Protein AF-0000000084807709 (afdb_homodimer)

Solvent-accessible surface area (backbone atoms only — not comparable to full-atom values): 29732 Å² total; per-residue (Å²): 130,86,73,51,46,84,43,74,47,66,45,65,87,32,54,33,24,31,38,36,60,43,47,84,86,36,58,47,31,40,42,33,44,33,76,87,41,31,36,76,74,41,49,69,59,43,66,71,44,28,86,67,17,18,29,35,19,40,16,53,78,25,11,30,78,13,37,62,58,38,54,45,55,70,47,62,68,62,57,36,50,43,60,74,51,49,68,92,55,66,92,55,72,45,28,31,38,38,12,26,30,54,17,12,40,35,45,46,51,41,30,20,50,37,33,82,48,34,53,34,39,35,27,38,50,17,73,83,73,49,72,81,55,79,80,71,57,56,45,59,36,40,52,51,34,47,52,51,52,54,52,55,72,71,49,77,80,73,71,26,80,40,55,66,54,45,13,49,54,51,30,72,76,36,78,67,48,49,68,69,54,30,40,53,48,27,61,67,36,40,43,73,45,95,88,59,33,25,30,69,32,44,47,76,64,65,76,49,66,55,66,40,46,79,47,37,67,46,52,50,56,24,39,53,44,27,69,32,55,28,41,40,37,37,34,61,56,28,84,76,69,56,44,86,77,62,53,54,57,74,48,32,78,38,54,45,79,47,68,41,75,90,9,34,69,56,32,64,66,50,35,41,68,60,45,47,50,57,51,48,56,62,73,75,100,133,84,73,52,46,84,44,74,48,65,45,65,88,31,56,33,23,31,38,36,60,42,47,85,85,36,57,49,32,40,40,33,44,33,76,88,41,29,35,75,72,40,49,70,59,43,66,70,43,28,87,68,18,17,28,34,18,42,16,52,78,23,10,30,80,12,38,62,59,38,55,42,57,72,48,62,68,61,57,36,52,43,59,77,51,49,67,92,50,66,94,55,73,46,26,30,40,39,14,26,31,53,18,12,42,33,47,46,51,42,30,21,54,39,34,82,49,33,53,33,39,35,28,37,50,17,75,80,71,50,74,80,56,80,79,73,57,56,43,58,37,41,52,50,34,48,53,51,52,53,52,55,73,72,49,78,79,73,72,26,82,39,55,64,54,46,14,48,54,50,31,71,75,35,80,68,47,49,68,70,55,28,40,53,48,26,60,66,35,42,44,74,45,94,87,58,32,24,32,68,33,42,47,75,63,66,76,48,65,55,67,40,45,79,47,36,68,45,51,50,55,24,38,52,45,27,68,32,56,29,41,40,37,37,34,61,55,28,83,75,70,56,44,84,75,62,53,55,55,74,48,31,78,38,52,46,79,46,69,42,75,89,9,33,68,54,31,65,65,50,34,42,68,60,46,48,49,57,48,48,56,63,73,75,100

pLDDT: mean 95.1, std 6.82, range [54.31, 98.94]

Secondary structure (DSSP, 8-state):
--PPEEEEEEETTEEEEEEE---TTSPEEEEE--TT--GGGGHHHHHHHTTTSEEEEE--TTSTTSPPPBS----HHHHHHHHHT-GGGTT--SEEEEEETHHHHHHHHHHHH-GGGEEEEEEES-----TT-----HHHHHHHHHHHHHHHHTPPPP-BSSHHHHHHHHHHH-TTS-HHHHHHHHHHHEEE-TTS-EEESS-GGGGSPPSSS--HHHHHHHHHH--S-EEEEEETT-TT-STTTTTGGGGSTTEEEEEETT--S-HHHHSHHHHHHHHHHHHH-/--PPEEEEEEETTEEEEEEE---TTSPEEEEE--TT--GGGGHHHHHHHTTTSEEEEE--TTSTTSPPPBS----HHHHHHHHHT-GGGTT--SEEEEEETHHHHHHHHHHHH-GGGEEEEEEES-----TT-----HHHHHHHHHHHHHHHHTPPPP-BSSHHHHHHHHHHH-TTS-HHHHHHHHHHHEEE-TTS-EEESS-GGGGSPPSSS--HHHHHHHHHH--S-EEEEEETT-SS-STTTTTGGGGSTTEEEEEETT--S-HHHHSHHHHHHHHHHHHH-

InterPro domains:
  IPR000073 Alpha/beta hydrolase fold-1 [PF00561] (27-272)
  IPR000073 Alpha/beta hydrolase fold-1 [PR00111] (52-67)
  IPR000073 Alpha/beta hydrolase fold-1 [PR00111] (97-110)
  IPR000073 Alpha/beta hydrolase fold-1 [PR00111] (111-124)
  IPR000639 Epoxide hydrolase-like [PR00412] (33-51)
  IPR000639 Epoxide hydrolase-like [PR00412] (97-110)
  IPR000639 Epoxide hydrolase-like [PR00412] (111-124)
  IPR000639 Epoxide hydrolase-like [PR00412] (260-282)
  IPR029058 Alpha/Beta hydrolase fold [G3DSA:3.40.50.1820] (3-279)
  IPR029058 Alpha/Beta hydrolase fold [SSF53474] (3-283)
  IPR050266 AB hydrolase superfamily [PTHR43798] (17-283)

Radius of gyration: 25.93 Å; Cα contacts (8 Å, |Δi|>4): 1183; chains: 2; bounding box: 48×78×63 Å

Organism: Rhodopseudomonas palustris (strain HaA2) (NCBI:txid316058)

Nearest PDB structures (foldseek):
  7al5-assembly1_D  TM=8.794E-01  e=3.477E-22  Pseudomonas aeruginosa PAO1
  4uhe-assembly1_A  TM=7.523E-01  e=4.253E-18  Thermogutta terrifontis
  8ooh-assembly1_A  TM=7.554E-01  e=4.080E-17  Haloferax mediterranei
  6i8w-assembly2_B  TM=7.191E-01  e=1.844E-17  Pseudomonas aeruginosa
  4ccy-assembly2_B  TM=7.273E-01  e=5.420E-15  Bacillus subtilis subsp. subtilis str. 168

Sequence (570 aa):
MQNPESRFYRSHGLRLHYADWGNDTAPPLLLIHGGADHARSWDHLARSLRADFHVVAPDLRGHGDSDWTLGGSYSLPEYVYDLTRLPAFEGRGPITIVGHSMGGMVSLIYAGTFPEQVARLVVLDGVTVRPDAAKPPVHERTRKWIGQLEALENREPRRYRDIAEAAAQMQAHNKRLAPELALHLATYGVKQNDDGSYSWKFDPHQRVMAPHRLWPDDHVALWGRITCPTLLLFAGESFLSDAAEAGIADHFPQARAETVAGAGHWLQHDRPDEVLRLIRDFLLVMQNPESRFYRSHGLRLHYADWGNDTAPPLLLIHGGADHARSWDHLARSLRADFHVVAPDLRGHGDSDWTLGGSYSLPEYVYDLTRLPAFEGRGPITIVGHSMGGMVSLIYAGTFPEQVARLVVLDGVTVRPDAAKPPVHERTRKWIGQLEALENREPRRYRDIAEAAAQMQAHNKRLAPELALHLATYGVKQNDDGSYSWKFDPHQRVMAPHRLWPDDHVALWGRITCPTLLLFAGESFLSDAAEAGIADHFPQARAETVAGAGHWLQHDRPDEVLRLIRDFLLV

Structure (mmCIF, N/CA/C/O backbone):
data_AF-0000000084807709-model_v1
#
loop_
_entity.id
_entity.type
_entity.pdbx_description
1 polymer 'Alpha/beta hydrolase'
#
loop_
_atom_site.group_PDB
_atom_site.id
_atom_site.type_symbol
_atom_site.label_atom_id
_atom_site.label_alt_id
_atom_site.label_comp_id
_atom_site.label_asym_id
_atom_site.label_entity_id
_atom_site.label_seq_id
_atom_site.pdbx_PDB_ins_code
_atom_site.Cartn_x
_atom_site.Cartn_y
_atom_site.Cartn_z
_atom_site.occupancy
_atom_site.B_iso_or_equiv
_atom_site.auth_seq_id
_atom_site.auth_comp_id
_atom_site.auth_asym_id
_atom_site.auth_atom_id
_atom_site.pdbx_PDB_model_num
ATOM 1 N N . MET A 1 1 ? -8.789 -38.844 -4.156 1 54.31 1 MET A N 1
ATOM 2 C CA . MET A 1 1 ? -7.504 -38.156 -4.227 1 54.31 1 MET A CA 1
ATOM 3 C C . MET A 1 1 ? -7.363 -37.156 -3.09 1 54.31 1 MET A C 1
ATOM 5 O O . MET A 1 1 ? -8.344 -36.531 -2.688 1 54.31 1 MET A O 1
ATOM 9 N N . GLN A 1 2 ? -6.18 -37.156 -2.324 1 70.69 2 GLN A N 1
ATOM 10 C CA . GLN A 1 2 ? -6.09 -36.5 -1.018 1 70.69 2 GLN A CA 1
ATOM 11 C C . GLN A 1 2 ? -6.086 -35 -1.149 1 70.69 2 GLN A C 1
ATOM 13 O O . GLN A 1 2 ? -5.359 -34.438 -1.98 1 70.69 2 GLN A O 1
ATOM 18 N N . ASN A 1 3 ? -7.105 -34.375 -0.679 1 89.81 3 ASN A N 1
ATOM 19 C CA . ASN A 1 3 ? -7.16 -32.906 -0.553 1 89.81 3 ASN A CA 1
ATOM 20 C C . ASN A 1 3 ? -5.898 -32.375 0.108 1 89.81 3 ASN A C 1
ATOM 22 O O . ASN A 1 3 ? -5.305 -33.031 0.966 1 89.81 3 ASN A O 1
ATOM 26 N N . PRO A 1 4 ? -5.41 -31.328 -0.511 1 97.44 4 PRO A N 1
ATOM 27 C CA . PRO A 1 4 ? -4.262 -30.719 0.154 1 97.44 4 PRO A CA 1
ATOM 28 C C . PRO A 1 4 ? -4.57 -30.281 1.586 1 97.44 4 PRO A C 1
ATOM 30 O O . PRO A 1 4 ? -5.738 -30.094 1.94 1 97.44 4 PRO A O 1
ATOM 33 N N . GLU A 1 5 ? -3.545 -30.25 2.416 1 97.69 5 GLU A N 1
ATOM 34 C CA . GLU A 1 5 ? -3.691 -29.703 3.766 1 97.69 5 GLU A CA 1
ATOM 35 C C . GLU A 1 5 ? -3.848 -28.188 3.738 1 97.69 5 GLU A C 1
ATOM 37 O O . GLU A 1 5 ? -3.129 -27.5 3.014 1 97.69 5 GLU A O 1
ATOM 42 N N . SER A 1 6 ? -4.816 -27.719 4.477 1 98.19 6 SER A N 1
ATOM 43 C CA . SER A 1 6 ? -5.02 -26.281 4.68 1 98.19 6 SER A CA 1
ATOM 44 C C . SER A 1 6 ? -4.129 -25.75 5.793 1 98.19 6 SER A C 1
ATOM 46 O O . SER A 1 6 ? -4.227 -26.188 6.938 1 98.19 6 SER A O 1
ATOM 48 N N . ARG A 1 7 ? -3.248 -24.828 5.445 1 98.31 7 ARG A N 1
ATOM 49 C CA . ARG A 1 7 ? -2.295 -24.281 6.41 1 98.31 7 ARG A CA 1
ATOM 50 C C . ARG A 1 7 ? -2.318 -22.766 6.402 1 98.31 7 ARG A C 1
ATOM 52 O O . ARG A 1 7 ? -2.787 -22.141 5.441 1 98.31 7 ARG A O 1
ATOM 59 N N . PHE A 1 8 ? -1.86 -22.203 7.508 1 98.69 8 PHE A N 1
ATOM 60 C CA . PHE A 1 8 ? -1.859 -20.75 7.641 1 98.69 8 PHE A CA 1
ATOM 61 C C . PHE A 1 8 ? -0.501 -20.25 8.117 1 98.69 8 PHE A C 1
ATOM 63 O O . PHE A 1 8 ? 0.26 -21 8.734 1 98.69 8 PHE A O 1
ATOM 70 N N . TYR A 1 9 ? -0.158 -19.047 7.781 1 98.12 9 TYR A N 1
ATOM 71 C CA . TYR A 1 9 ? 1.03 -18.344 8.258 1 98.12 9 TYR A CA 1
ATOM 72 C C . TYR A 1 9 ? 0.764 -16.844 8.391 1 98.12 9 TYR A C 1
ATOM 74 O O . TYR A 1 9 ? -0.295 -16.359 7.984 1 98.12 9 TYR A O 1
ATOM 82 N N . ARG A 1 10 ? 1.626 -16.188 9.039 1 96.81 10 ARG A N 1
ATOM 83 C CA . ARG A 1 10 ? 1.461 -14.75 9.266 1 96.81 10 ARG A CA 1
ATOM 84 C C . ARG A 1 10 ? 2.443 -13.945 8.422 1 96.81 10 ARG A C 1
ATOM 86 O O . ARG A 1 10 ? 3.6 -14.344 8.266 1 96.81 10 ARG A O 1
ATOM 93 N N . SER A 1 11 ? 2.01 -12.914 7.863 1 96.56 11 SER A N 1
ATOM 94 C CA . SER A 1 11 ? 2.816 -11.969 7.094 1 96.56 11 SER A CA 1
ATOM 95 C C . SER A 1 11 ? 2.258 -10.555 7.195 1 96.56 11 SER A C 1
ATOM 97 O O . SER A 1 11 ? 1.104 -10.312 6.836 1 96.56 11 SER A O 1
ATOM 99 N N . HIS A 1 12 ? 3.016 -9.609 7.688 1 95 12 HIS A N 1
ATOM 100 C CA . HIS A 1 12 ? 2.65 -8.195 7.742 1 95 12 HIS A CA 1
ATOM 101 C C . HIS A 1 12 ? 1.327 -8 8.477 1 95 12 HIS A C 1
ATOM 103 O O . HIS A 1 12 ? 0.455 -7.266 8.008 1 95 12 HIS A O 1
ATOM 109 N N . GLY A 1 13 ? 1.151 -8.742 9.523 1 94.81 13 GLY A N 1
ATOM 110 C CA . GLY A 1 13 ? -0.02 -8.625 10.375 1 94.81 13 GLY A CA 1
ATOM 111 C C . GLY A 1 13 ? -1.22 -9.391 9.852 1 94.81 13 GLY A C 1
ATOM 112 O O . GLY A 1 13 ? -2.277 -9.414 10.484 1 94.81 13 GLY A O 1
ATOM 113 N N . LEU A 1 14 ? -1.107 -10.023 8.742 1 97.81 14 LEU A N 1
ATOM 114 C CA . LEU A 1 14 ? -2.211 -10.75 8.125 1 97.81 14 LEU A CA 1
ATOM 115 C C . LEU A 1 14 ? -2.084 -12.25 8.391 1 97.81 14 LEU A C 1
ATOM 117 O O . LEU A 1 14 ? -0.972 -12.773 8.484 1 97.81 14 LEU A O 1
ATOM 121 N N . ARG A 1 15 ? -3.217 -12.906 8.562 1 98.56 15 ARG A N 1
ATOM 122 C CA . ARG A 1 15 ? -3.283 -14.367 8.516 1 98.56 15 ARG A CA 1
ATOM 123 C C . ARG A 1 15 ? -3.527 -14.852 7.09 1 98.56 15 ARG A C 1
ATOM 125 O O . ARG A 1 15 ? -4.609 -14.648 6.535 1 98.56 15 ARG A O 1
ATOM 132 N N . LEU A 1 16 ? -2.523 -15.508 6.492 1 98.75 16 LEU A N 1
ATOM 133 C CA . LEU A 1 16 ? -2.582 -15.922 5.094 1 98.75 16 LEU A CA 1
ATOM 134 C C . LEU A 1 16 ? -2.66 -17.438 4.977 1 98.75 16 LEU A C 1
ATOM 136 O O . LEU A 1 16 ? -2.135 -18.156 5.828 1 98.75 16 LEU A O 1
ATOM 140 N N . HIS A 1 17 ? -3.291 -17.875 3.967 1 98.88 17 HIS A N 1
ATOM 141 C CA . HIS A 1 17 ? -3.566 -19.297 3.754 1 98.88 17 HIS A CA 1
ATOM 142 C C . HIS A 1 17 ? -2.701 -19.859 2.633 1 98.88 17 HIS A C 1
ATOM 144 O O . HIS A 1 17 ? -2.359 -19.156 1.686 1 98.88 17 HIS A O 1
ATOM 150 N N . TYR A 1 18 ? -2.291 -21.125 2.758 1 98.75 18 TYR A N 1
ATOM 151 C CA . TYR A 1 18 ? -1.769 -21.859 1.612 1 98.75 18 TYR A CA 1
ATOM 152 C C . TYR A 1 18 ? -2.203 -23.312 1.658 1 98.75 18 TYR A C 1
ATOM 154 O O . TYR A 1 18 ? -2.445 -23.859 2.734 1 98.75 18 TYR A O 1
ATOM 162 N N . ALA A 1 19 ? -2.357 -23.906 0.544 1 98.75 19 ALA A N 1
ATOM 163 C CA . ALA A 1 19 ? -2.637 -25.344 0.382 1 98.75 19 ALA A CA 1
ATOM 164 C C . ALA A 1 19 ? -1.35 -26.125 0.185 1 98.75 19 ALA A C 1
ATOM 166 O O . ALA A 1 19 ? -0.47 -25.719 -0.577 1 98.75 19 ALA A O 1
ATOM 167 N N . ASP A 1 20 ? -1.229 -27.25 0.854 1 98.44 20 ASP A N 1
ATOM 168 C CA . ASP A 1 20 ? -0.038 -28.094 0.831 1 98.44 20 ASP A CA 1
ATOM 169 C C . ASP A 1 20 ? -0.381 -29.516 0.401 1 98.44 20 ASP A C 1
ATOM 171 O O . ASP A 1 20 ? -1.064 -30.234 1.126 1 98.44 20 ASP A O 1
ATOM 175 N N . TRP A 1 21 ? 0.044 -29.953 -0.79 1 97.94 21 TRP A N 1
ATOM 176 C CA . TRP A 1 21 ? -0.281 -31.266 -1.334 1 97.94 21 TRP A CA 1
ATOM 177 C C . TRP A 1 21 ? 0.713 -32.312 -0.851 1 97.94 21 TRP A C 1
ATOM 179 O O . TRP A 1 21 ? 0.691 -33.469 -1.312 1 97.94 21 TRP A O 1
ATOM 189 N N . GLY A 1 22 ? 1.655 -31.922 -0.014 1 95 22 GLY A N 1
ATOM 190 C CA . GLY A 1 22 ? 2.557 -32.844 0.664 1 95 22 GLY A CA 1
ATOM 191 C C . GLY A 1 22 ? 3.762 -33.219 -0.175 1 95 22 GLY A C 1
ATOM 192 O O . GLY A 1 22 ? 4.215 -32.438 -1.014 1 95 22 GLY A O 1
ATOM 193 N N . ASN A 1 23 ? 4.488 -34.406 0.247 1 94.69 23 ASN A N 1
ATOM 194 C CA . ASN A 1 23 ? 5.723 -34.906 -0.357 1 94.69 23 ASN A CA 1
ATOM 195 C C . ASN A 1 23 ? 6.926 -34.062 0.055 1 94.69 23 ASN A C 1
ATOM 197 O O . ASN A 1 23 ? 7.656 -33.562 -0.799 1 94.69 23 ASN A O 1
ATOM 201 N N . ASP A 1 24 ? 7.141 -34.031 1.33 1 92.44 24 ASP A N 1
ATOM 202 C CA . ASP A 1 24 ? 8.039 -33.094 1.964 1 92.44 24 ASP A CA 1
ATOM 203 C C . ASP A 1 24 ? 9.492 -33.344 1.58 1 92.44 24 ASP A C 1
ATOM 205 O O . ASP A 1 24 ? 10.344 -32.469 1.729 1 92.44 24 ASP A O 1
ATOM 209 N N . THR A 1 25 ? 9.789 -34.469 1.065 1 94.19 25 THR A N 1
ATOM 210 C CA . THR A 1 25 ? 11.172 -34.812 0.742 1 94.19 25 THR A CA 1
ATOM 211 C C . THR A 1 25 ? 11.484 -34.438 -0.71 1 94.19 25 THR A C 1
ATOM 213 O O . THR A 1 25 ? 12.656 -34.438 -1.109 1 94.19 25 THR A O 1
ATOM 216 N N . ALA A 1 26 ? 10.461 -34.281 -1.468 1 96.69 26 ALA A N 1
ATOM 217 C CA . ALA A 1 26 ? 10.641 -33.906 -2.875 1 96.69 26 ALA A CA 1
ATOM 218 C C . ALA A 1 26 ? 11.008 -32.438 -3.035 1 96.69 26 ALA A C 1
ATOM 220 O O . ALA A 1 26 ? 10.867 -31.656 -2.1 1 96.69 26 ALA A O 1
ATOM 221 N N . PRO A 1 27 ? 11.609 -32.094 -4.18 1 97.12 27 PRO A N 1
ATOM 222 C CA . PRO A 1 27 ? 11.93 -30.688 -4.418 1 97.12 27 PRO A CA 1
ATOM 223 C C . PRO A 1 27 ? 10.703 -29.781 -4.32 1 97.12 27 PRO A C 1
ATOM 225 O O . PRO A 1 27 ? 9.609 -30.172 -4.719 1 97.12 27 PRO A O 1
ATOM 228 N N . PRO A 1 28 ? 10.844 -28.562 -3.785 1 97.88 28 PRO A N 1
ATOM 229 C CA . PRO A 1 28 ? 9.711 -27.656 -3.588 1 97.88 28 PRO A CA 1
ATOM 230 C C . PRO A 1 28 ? 9.188 -27.078 -4.898 1 97.88 28 PRO A C 1
ATOM 232 O O . PRO A 1 28 ? 9.977 -26.719 -5.781 1 97.88 28 PRO A O 1
ATOM 235 N N . LEU A 1 29 ? 7.887 -27.016 -5.109 1 98.62 29 LEU A N 1
ATOM 236 C CA . LEU A 1 29 ? 7.18 -26.375 -6.215 1 98.62 29 LEU A CA 1
ATOM 237 C C . LEU A 1 29 ? 6.102 -25.422 -5.699 1 98.62 29 LEU A C 1
ATOM 239 O O . LEU A 1 29 ? 5.172 -25.859 -5.012 1 98.62 29 LEU A O 1
ATOM 243 N N . LEU A 1 30 ? 6.277 -24.172 -5.988 1 98.75 30 LEU A N 1
ATOM 244 C CA . LEU A 1 30 ? 5.336 -23.125 -5.59 1 98.75 30 LEU A CA 1
ATOM 245 C C . LEU A 1 30 ? 4.426 -22.75 -6.754 1 98.75 30 LEU A C 1
ATOM 247 O O . LEU A 1 30 ? 4.906 -22.406 -7.836 1 98.75 30 LEU A O 1
ATOM 251 N N . LEU A 1 31 ? 3.105 -22.875 -6.582 1 98.88 31 LEU A N 1
ATOM 252 C CA . LEU A 1 31 ? 2.109 -22.469 -7.562 1 98.88 31 LEU A CA 1
ATOM 253 C C . LEU A 1 31 ? 1.404 -21.188 -7.125 1 98.88 31 LEU A C 1
ATOM 255 O O . LEU A 1 31 ? 0.816 -21.141 -6.043 1 98.88 31 LEU A O 1
ATOM 259 N N . ILE A 1 32 ? 1.44 -20.141 -7.934 1 98.94 32 ILE A N 1
ATOM 260 C CA . ILE A 1 32 ? 0.901 -18.844 -7.551 1 98.94 32 ILE A CA 1
ATOM 261 C C . ILE A 1 32 ? -0.22 -18.453 -8.508 1 98.94 32 ILE A C 1
ATOM 263 O O . ILE A 1 32 ? 0.015 -18.266 -9.703 1 98.94 32 ILE A O 1
ATOM 267 N N . HIS A 1 33 ? -1.394 -18.234 -7.988 1 98.81 33 HIS A N 1
ATOM 268 C CA . HIS A 1 33 ? -2.582 -17.984 -8.797 1 98.81 33 HIS A CA 1
ATOM 269 C C . HIS A 1 33 ? -2.662 -16.516 -9.227 1 98.81 33 HIS A C 1
ATOM 271 O O . HIS A 1 33 ? -1.899 -15.68 -8.742 1 98.81 33 HIS A O 1
ATOM 277 N N . GLY A 1 34 ? -3.549 -16.219 -10.156 1 97.94 34 GLY A N 1
ATOM 278 C CA . GLY A 1 34 ? -3.766 -14.875 -10.656 1 97.94 34 GLY A CA 1
ATOM 279 C C . GLY A 1 34 ? -4.785 -14.094 -9.844 1 97.94 34 GLY A C 1
ATOM 280 O O . GLY A 1 34 ? -5.215 -14.547 -8.781 1 97.94 34 GLY A O 1
ATOM 281 N N . GLY A 1 35 ? -5.055 -12.891 -10.32 1 97.19 35 GLY A N 1
ATOM 282 C CA . GLY A 1 35 ? -6.047 -12.055 -9.664 1 97.19 35 GLY A CA 1
ATOM 283 C C . GLY A 1 35 ? -7.434 -12.672 -9.656 1 97.19 35 GLY A C 1
ATOM 284 O O . GLY A 1 35 ? -7.84 -13.305 -10.625 1 97.19 35 GLY A O 1
ATOM 285 N N . ALA A 1 36 ? -8.156 -12.406 -8.555 1 96.62 36 ALA A N 1
ATOM 286 C CA . ALA A 1 36 ? -9.531 -12.859 -8.383 1 96.62 36 ALA A CA 1
ATOM 287 C C . ALA A 1 36 ? -9.617 -14.383 -8.453 1 96.62 36 ALA A C 1
ATOM 289 O O . ALA A 1 36 ? -10.57 -14.93 -9 1 96.62 36 ALA A O 1
ATOM 290 N N . ASP A 1 37 ? -8.617 -15.031 -8.008 1 97.88 37 ASP A N 1
ATOM 291 C CA . ASP A 1 37 ? -8.5 -16.484 -8.008 1 97.88 37 ASP A CA 1
ATOM 292 C C . ASP A 1 37 ? -8.086 -17 -6.633 1 97.88 37 ASP A C 1
ATOM 294 O O . ASP A 1 37 ? -8.25 -16.312 -5.625 1 97.88 37 ASP A O 1
ATOM 298 N N . HIS A 1 38 ? -7.699 -18.281 -6.555 1 98.75 38 HIS A N 1
ATOM 299 C CA . HIS A 1 38 ? -7.34 -18.891 -5.281 1 98.75 38 HIS A CA 1
ATOM 300 C C . HIS A 1 38 ? -6.488 -20.141 -5.484 1 98.75 38 HIS A C 1
ATOM 302 O O . HIS A 1 38 ? -6.355 -20.625 -6.605 1 98.75 38 HIS A O 1
ATOM 308 N N . ALA A 1 39 ? -5.996 -20.688 -4.43 1 98.75 39 ALA A N 1
ATOM 309 C CA . ALA A 1 39 ? -5.008 -21.766 -4.445 1 98.75 39 ALA A CA 1
ATOM 310 C C . ALA A 1 39 ? -5.574 -23.016 -5.102 1 98.75 39 ALA A C 1
ATOM 312 O O . ALA A 1 39 ? -4.863 -23.734 -5.809 1 98.75 39 ALA A O 1
ATOM 313 N N . ARG A 1 40 ? -6.863 -23.297 -4.914 1 98.38 40 ARG A N 1
ATOM 314 C CA . ARG A 1 40 ? -7.469 -24.547 -5.359 1 98.38 40 ARG A CA 1
ATOM 315 C C . ARG A 1 40 ? -7.715 -24.531 -6.863 1 98.38 40 ARG A C 1
ATOM 317 O O . ARG A 1 40 ? -8.164 -25.531 -7.438 1 98.38 40 ARG A O 1
ATOM 324 N N . SER A 1 41 ? -7.367 -23.391 -7.469 1 98.12 41 SER A N 1
ATOM 325 C CA . SER A 1 41 ? -7.375 -23.328 -8.93 1 98.12 41 SER A CA 1
ATOM 326 C C . SER A 1 41 ? -6.281 -24.203 -9.523 1 98.12 41 SER A C 1
ATOM 328 O O . SER A 1 41 ? -6.32 -24.531 -10.711 1 98.12 41 SER A O 1
ATOM 330 N N . TRP A 1 42 ? -5.355 -24.625 -8.695 1 98.31 42 TRP A N 1
ATOM 331 C CA . TRP A 1 42 ? -4.191 -25.375 -9.156 1 98.31 42 TRP A CA 1
ATOM 332 C C . TRP A 1 42 ? -4.391 -26.875 -8.961 1 98.31 42 TRP A C 1
ATOM 334 O O . TRP A 1 42 ? -3.482 -27.672 -9.219 1 98.31 42 TRP A O 1
ATOM 344 N N . ASP A 1 43 ? -5.57 -27.359 -8.539 1 97.69 43 ASP A N 1
ATOM 345 C CA . ASP A 1 43 ? -5.785 -28.75 -8.141 1 97.69 43 ASP A CA 1
ATOM 346 C C . ASP A 1 43 ? -5.32 -29.703 -9.234 1 97.69 43 ASP A C 1
ATOM 348 O O . ASP A 1 43 ? -4.605 -30.672 -8.953 1 97.69 43 ASP A O 1
ATOM 352 N N . HIS A 1 44 ? -5.672 -29.438 -10.453 1 95.5 44 HIS A N 1
ATOM 353 C CA . HIS A 1 44 ? -5.32 -30.328 -11.547 1 95.5 44 HIS A CA 1
ATOM 354 C C . HIS A 1 44 ? -3.807 -30.438 -11.703 1 95.5 44 HIS A C 1
ATOM 356 O O . HIS A 1 44 ? -3.262 -31.547 -11.719 1 95.5 44 HIS A O 1
ATOM 362 N N . LEU A 1 45 ? -3.137 -29.312 -11.766 1 96.75 45 LEU A N 1
ATOM 363 C CA . LEU A 1 45 ? -1.685 -29.281 -11.906 1 96.75 45 LEU A CA 1
ATOM 364 C C . LEU A 1 45 ? -1.009 -29.875 -10.672 1 96.75 45 LEU A C 1
ATOM 366 O O . LEU A 1 45 ? -0.097 -30.703 -10.797 1 96.75 45 LEU A O 1
ATOM 370 N N . ALA A 1 46 ? -1.466 -29.5 -9.508 1 98 46 ALA A N 1
ATOM 371 C CA . ALA A 1 46 ? -0.853 -29.922 -8.25 1 98 46 ALA A CA 1
ATOM 372 C C . ALA A 1 46 ? -0.927 -31.438 -8.086 1 98 46 ALA A C 1
ATOM 374 O O . ALA A 1 46 ? 0.063 -32.062 -7.727 1 98 46 ALA A O 1
ATOM 375 N N . ARG A 1 47 ? -2.086 -32 -8.367 1 96.38 47 ARG A N 1
ATOM 376 C CA . ARG A 1 47 ? -2.27 -33.438 -8.227 1 96.38 47 ARG A CA 1
ATOM 377 C C . ARG A 1 47 ? -1.363 -34.219 -9.18 1 96.38 47 ARG A C 1
ATOM 379 O O . ARG A 1 47 ? -0.847 -35.281 -8.836 1 96.38 47 ARG A O 1
ATOM 386 N N . SER A 1 48 ? -1.188 -33.625 -10.328 1 96 48 SER A N 1
ATOM 387 C CA . SER A 1 48 ? -0.379 -34.312 -11.352 1 96 48 SER A CA 1
ATOM 388 C C . SER A 1 48 ? 1.106 -34.219 -11.016 1 96 48 SER A C 1
ATOM 390 O O . SER A 1 48 ? 1.885 -35.094 -11.398 1 96 48 SER A O 1
ATOM 392 N N . LEU A 1 49 ? 1.548 -33.188 -10.281 1 97.31 49 LEU A N 1
ATOM 393 C CA . LEU A 1 49 ? 2.971 -32.938 -10.094 1 97.31 49 LEU A CA 1
ATOM 394 C C . LEU A 1 49 ? 3.42 -33.344 -8.695 1 97.31 49 LEU A C 1
ATOM 396 O O . LEU A 1 49 ? 4.617 -33.406 -8.414 1 97.31 49 LEU A O 1
ATOM 400 N N . ARG A 1 50 ? 2.479 -33.688 -7.82 1 96.56 50 ARG A N 1
ATOM 401 C CA . ARG A 1 50 ? 2.783 -33.906 -6.406 1 96.56 50 ARG A CA 1
ATOM 402 C C . ARG A 1 50 ? 3.623 -35.156 -6.211 1 96.56 50 ARG A C 1
ATOM 404 O O . ARG A 1 50 ? 4.219 -35.375 -5.148 1 96.56 50 ARG A O 1
ATOM 411 N N . ALA A 1 51 ? 3.635 -36.062 -7.152 1 95.69 51 ALA A N 1
ATOM 412 C CA . ALA A 1 51 ? 4.469 -37.25 -7.043 1 95.69 51 ALA A CA 1
ATOM 413 C C . ALA A 1 51 ? 5.949 -36.906 -7.152 1 95.69 51 ALA A C 1
ATOM 415 O O . ALA A 1 51 ? 6.801 -37.594 -6.586 1 95.69 51 ALA A O 1
ATOM 416 N N . ASP A 1 52 ? 6.293 -35.875 -7.777 1 97.12 52 ASP A N 1
ATOM 417 C CA . ASP A 1 52 ? 7.672 -35.5 -8.07 1 97.12 52 ASP A CA 1
ATOM 418 C C . ASP A 1 52 ? 8.102 -34.281 -7.254 1 97.12 52 ASP A C 1
ATOM 420 O O . ASP A 1 52 ? 9.289 -34 -7.121 1 97.12 52 ASP A O 1
ATOM 424 N N . PHE A 1 53 ? 7.137 -33.562 -6.719 1 97.81 53 PHE A N 1
ATOM 425 C CA . PHE A 1 53 ? 7.43 -32.281 -6.043 1 97.81 53 PHE A CA 1
ATOM 426 C C . PHE A 1 53 ? 6.672 -32.188 -4.723 1 97.81 53 PHE A C 1
ATOM 428 O O . PHE A 1 53 ? 5.645 -32.844 -4.543 1 97.81 53 PHE A O 1
ATOM 435 N N . HIS A 1 54 ? 7.199 -31.453 -3.824 1 97.81 54 HIS A N 1
ATOM 436 C CA . HIS A 1 54 ? 6.402 -30.875 -2.746 1 97.81 54 HIS A CA 1
ATOM 437 C C . HIS A 1 54 ? 5.648 -29.641 -3.217 1 97.81 54 HIS A C 1
ATOM 439 O O . HIS A 1 54 ? 6.234 -28.547 -3.328 1 97.81 54 HIS A O 1
ATOM 445 N N . VAL A 1 55 ? 4.348 -29.812 -3.508 1 98.38 55 VAL A N 1
ATOM 446 C CA . VAL A 1 55 ? 3.572 -28.75 -4.164 1 98.38 55 VAL A CA 1
ATOM 447 C C . VAL A 1 55 ? 2.836 -27.922 -3.113 1 98.38 55 VAL A C 1
ATOM 449 O O . VAL A 1 55 ? 2.1 -28.469 -2.287 1 98.38 55 VAL A O 1
ATOM 452 N N . VAL A 1 56 ? 3.082 -26.625 -3.123 1 98.5 56 VAL A N 1
ATOM 453 C CA . VAL A 1 56 ? 2.428 -25.672 -2.24 1 98.5 56 VAL A CA 1
ATOM 454 C C . VAL A 1 56 ? 1.823 -24.531 -3.064 1 98.5 56 VAL A C 1
ATOM 456 O O . VAL A 1 56 ? 2.426 -24.078 -4.039 1 98.5 56 VAL A O 1
ATOM 459 N N . ALA A 1 57 ? 0.625 -24.109 -2.709 1 98.81 57 ALA A N 1
ATOM 460 C CA . ALA A 1 57 ? -0.03 -22.969 -3.361 1 98.81 57 ALA A CA 1
ATOM 461 C C . ALA A 1 57 ? -0.639 -22.016 -2.332 1 98.81 57 ALA A C 1
ATOM 463 O O . ALA A 1 57 ? -1.6 -22.375 -1.646 1 98.81 57 ALA A O 1
ATOM 464 N N . PRO A 1 58 ? -0.188 -20.812 -2.291 1 98.88 58 PRO A N 1
ATOM 465 C CA . PRO A 1 58 ? -0.819 -19.844 -1.392 1 98.88 58 PRO A CA 1
ATOM 466 C C . PRO A 1 58 ? -2.088 -19.234 -1.981 1 98.88 58 PRO A C 1
ATOM 468 O O . PRO A 1 58 ? -2.215 -19.125 -3.203 1 98.88 58 PRO A O 1
ATOM 471 N N . ASP A 1 59 ? -3.061 -18.938 -1.074 1 98.94 59 ASP A N 1
ATOM 472 C CA . ASP A 1 59 ? -3.973 -17.828 -1.367 1 98.94 59 ASP A CA 1
ATOM 473 C C . ASP A 1 59 ? -3.277 -16.484 -1.195 1 98.94 59 ASP A C 1
ATOM 475 O O . ASP A 1 59 ? -2.922 -16.094 -0.078 1 98.94 59 ASP A O 1
ATOM 479 N N . LEU A 1 60 ? -3.08 -15.805 -2.283 1 98.81 60 LEU A N 1
ATOM 480 C CA . LEU A 1 60 ? -2.477 -14.484 -2.176 1 98.81 60 LEU A CA 1
ATOM 481 C C . LEU A 1 60 ? -3.309 -13.578 -1.276 1 98.81 60 LEU A C 1
ATOM 483 O O . LEU A 1 60 ? -4.527 -13.734 -1.188 1 98.81 60 LEU A O 1
ATOM 487 N N . ARG A 1 61 ? -2.631 -12.641 -0.592 1 98.75 61 ARG A N 1
ATOM 488 C CA . ARG A 1 61 ? -3.398 -11.68 0.198 1 98.75 61 ARG A CA 1
ATOM 489 C C . ARG A 1 61 ? -4.566 -11.117 -0.605 1 98.75 61 ARG A C 1
ATOM 491 O O . ARG A 1 61 ? -4.43 -10.844 -1.8 1 98.75 61 ARG A O 1
ATOM 498 N N . GLY A 1 62 ? -5.727 -10.977 0.095 1 98.44 62 GLY A N 1
ATOM 499 C CA . GLY A 1 62 ? -6.902 -10.453 -0.578 1 98.44 62 GLY A CA 1
ATOM 500 C C . GLY A 1 62 ? -7.633 -11.492 -1.4 1 98.44 62 GLY A C 1
ATOM 501 O O . GLY A 1 62 ? -8.586 -11.172 -2.115 1 98.44 62 GLY A O 1
ATOM 502 N N . HIS A 1 63 ? -7.195 -12.766 -1.294 1 98.75 63 HIS A N 1
ATOM 503 C CA . HIS A 1 63 ? -7.809 -13.828 -2.078 1 98.75 63 HIS A CA 1
ATOM 504 C C . HIS A 1 63 ? -8.047 -15.07 -1.227 1 98.75 63 HIS A C 1
ATOM 506 O O . HIS A 1 63 ? -7.395 -15.258 -0.201 1 98.75 63 HIS A O 1
ATOM 512 N N . GLY A 1 64 ? -8.984 -15.93 -1.682 1 98.62 64 GLY A N 1
ATOM 513 C CA . GLY A 1 64 ? -9.219 -17.203 -1.027 1 98.62 64 GLY A CA 1
ATOM 514 C C . GLY A 1 64 ? -9.477 -17.078 0.463 1 98.62 64 GLY A C 1
ATOM 515 O O . GLY A 1 64 ? -10.32 -16.281 0.886 1 98.62 64 GLY A O 1
ATOM 516 N N . ASP A 1 65 ? -8.719 -17.844 1.206 1 98.69 65 ASP A N 1
ATOM 517 C CA . ASP A 1 65 ? -8.945 -17.875 2.648 1 98.69 65 ASP A CA 1
ATOM 518 C C . ASP A 1 65 ? -7.91 -17 3.373 1 98.69 65 ASP A C 1
ATOM 520 O O . ASP A 1 65 ? -7.789 -17.062 4.598 1 98.69 65 ASP A O 1
ATOM 524 N N . SER A 1 66 ? -7.105 -16.25 2.611 1 98.88 66 SER A N 1
ATOM 525 C CA . SER A 1 66 ? -6.188 -15.266 3.184 1 98.88 66 SER A CA 1
ATOM 526 C C . SER A 1 66 ? -6.914 -13.984 3.574 1 98.88 66 SER A C 1
ATOM 528 O O . SER A 1 66 ? -7.914 -13.617 2.953 1 98.88 66 SER A O 1
ATOM 530 N N . ASP A 1 67 ? -6.375 -13.297 4.551 1 98.62 67 ASP A N 1
ATOM 531 C CA . ASP A 1 67 ? -6.918 -12.008 4.98 1 98.62 67 ASP A CA 1
ATOM 532 C C . ASP A 1 67 ? -6.859 -10.984 3.854 1 98.62 67 ASP A C 1
ATOM 534 O O . ASP A 1 67 ? -5.953 -11.023 3.016 1 98.62 67 ASP A O 1
ATOM 538 N N . TRP A 1 68 ? -7.84 -10.164 3.883 1 98.06 68 TRP A N 1
ATOM 539 C CA . TRP A 1 68 ? -7.77 -8.953 3.074 1 98.06 68 TRP A CA 1
ATOM 540 C C . TRP A 1 68 ? -6.93 -7.883 3.768 1 98.06 68 TRP A C 1
ATOM 542 O O . TRP A 1 68 ? -6.883 -7.82 4.996 1 98.06 68 TRP A O 1
ATOM 552 N N . THR A 1 69 ? -6.199 -7.129 2.961 1 97.44 69 THR A N 1
ATOM 553 C CA . THR A 1 69 ? -5.535 -5.941 3.49 1 97.44 69 THR A CA 1
ATOM 554 C C . THR A 1 69 ? -6.555 -4.895 3.918 1 97.44 69 THR A C 1
ATOM 556 O O . THR A 1 69 ? -7.586 -4.719 3.264 1 97.44 69 THR A O 1
ATOM 559 N N . LEU A 1 70 ? -6.309 -4.164 5.031 1 96.81 70 LEU A N 1
ATOM 560 C CA . LEU A 1 70 ? -7.117 -3.021 5.445 1 96.81 70 LEU A CA 1
ATOM 561 C C . LEU A 1 70 ? -6.348 -1.718 5.258 1 96.81 70 LEU A C 1
ATOM 563 O O . LEU A 1 70 ? -5.266 -1.541 5.824 1 96.81 70 LEU A O 1
ATOM 567 N N . GLY A 1 71 ? -6.844 -0.851 4.402 1 95.81 71 GLY A N 1
ATOM 568 C CA . GLY A 1 71 ? -6.195 0.427 4.156 1 95.81 71 GLY A CA 1
ATOM 569 C C . GLY A 1 71 ? -4.98 0.314 3.25 1 95.81 71 GLY A C 1
ATOM 570 O O . GLY A 1 71 ? -4.059 1.124 3.338 1 95.81 71 GLY A O 1
ATOM 571 N N . GLY A 1 72 ? -4.902 -0.712 2.467 1 95.19 72 GLY A N 1
ATOM 572 C CA . GLY A 1 72 ? -3.738 -0.896 1.613 1 95.19 72 GLY A CA 1
ATOM 573 C C . GLY A 1 72 ? -4.078 -0.92 0.136 1 95.19 72 GLY A C 1
ATOM 574 O O . GLY A 1 72 ? -5.254 -0.98 -0.235 1 95.19 72 GLY A O 1
ATOM 575 N N . SER A 1 73 ? -3.004 -0.875 -0.763 1 96.12 73 SER A N 1
ATOM 576 C CA . SER A 1 73 ? -3.225 -0.688 -2.193 1 96.12 73 SER A CA 1
ATOM 577 C C . SER A 1 73 ? -2.857 -1.943 -2.977 1 96.12 73 SER A C 1
ATOM 579 O O . SER A 1 73 ? -2.896 -1.945 -4.211 1 96.12 73 SER A O 1
ATOM 581 N N . TYR A 1 74 ? -2.461 -3.027 -2.338 1 97.38 74 TYR A N 1
ATOM 582 C CA . TYR A 1 74 ? -2.154 -4.316 -2.949 1 97.38 74 TYR A CA 1
ATOM 583 C C . TYR A 1 74 ? -1.106 -4.168 -4.043 1 97.38 74 TYR A C 1
ATOM 585 O O . TYR A 1 74 ? -1.265 -4.707 -5.141 1 97.38 74 TYR A O 1
ATOM 593 N N . SER A 1 75 ? -0.067 -3.43 -3.779 1 97.38 75 SER A N 1
ATOM 594 C CA . SER A 1 75 ? 1.019 -3.338 -4.75 1 97.38 75 SER A CA 1
ATOM 595 C C . SER A 1 75 ? 1.781 -4.652 -4.855 1 97.38 75 SER A C 1
ATOM 597 O O . SER A 1 75 ? 1.973 -5.348 -3.854 1 97.38 75 SER A O 1
ATOM 599 N N . LEU A 1 76 ? 2.338 -4.973 -5.996 1 98.06 76 LEU A N 1
ATOM 600 C CA . LEU A 1 76 ? 2.893 -6.281 -6.312 1 98.06 76 LEU A CA 1
ATOM 601 C C . LEU A 1 76 ? 4.008 -6.652 -5.34 1 98.06 76 LEU A C 1
ATOM 603 O O . LEU A 1 76 ? 4.082 -7.793 -4.883 1 98.06 76 LEU A O 1
ATOM 607 N N . PRO A 1 77 ? 4.898 -5.746 -4.926 1 98.5 77 PRO A N 1
ATOM 608 C CA . PRO A 1 77 ? 5.961 -6.129 -3.996 1 98.5 77 PRO A CA 1
ATOM 609 C C . PRO A 1 77 ? 5.422 -6.656 -2.668 1 98.5 77 PRO A C 1
ATOM 611 O O . PRO A 1 77 ? 6.098 -7.438 -1.989 1 98.5 77 PRO A O 1
ATOM 614 N N . GLU A 1 78 ? 4.23 -6.238 -2.309 1 98.12 78 GLU A N 1
ATOM 615 C CA . GLU A 1 78 ? 3.648 -6.711 -1.058 1 98.12 78 GLU A CA 1
ATOM 616 C C . GLU A 1 78 ? 3.389 -8.211 -1.103 1 98.12 78 GLU A C 1
ATOM 618 O O . GLU A 1 78 ? 3.547 -8.906 -0.096 1 98.12 78 GLU A O 1
ATOM 623 N N . TYR A 1 79 ? 3.012 -8.734 -2.279 1 98.5 79 TYR A N 1
ATOM 624 C CA . TYR A 1 79 ? 2.863 -10.172 -2.461 1 98.5 79 TYR A CA 1
ATOM 625 C C . TYR A 1 79 ? 4.215 -10.867 -2.383 1 98.5 79 TYR A C 1
ATOM 627 O O . TYR A 1 79 ? 4.312 -11.992 -1.873 1 98.5 79 TYR A O 1
ATOM 635 N N . VAL A 1 80 ? 5.219 -10.242 -2.918 1 98.69 80 VAL A N 1
ATOM 636 C CA . VAL A 1 80 ? 6.57 -10.789 -2.895 1 98.69 80 VAL A CA 1
ATOM 637 C C . VAL A 1 80 ? 7.035 -10.961 -1.45 1 98.69 80 VAL A C 1
ATOM 639 O O . VAL A 1 80 ? 7.602 -12 -1.093 1 98.69 80 VAL A O 1
ATOM 642 N N . TYR A 1 81 ? 6.777 -9.969 -0.613 1 98.31 81 TYR A N 1
ATOM 643 C CA . TYR A 1 81 ? 7.113 -10.094 0.801 1 98.31 81 TYR A CA 1
ATOM 644 C C . TYR A 1 81 ? 6.43 -11.305 1.421 1 98.31 81 TYR A C 1
ATOM 646 O O . TYR A 1 81 ? 7.051 -12.062 2.174 1 98.31 81 TYR A O 1
ATOM 654 N N . ASP A 1 82 ? 5.141 -11.5 1.108 1 98.25 82 ASP A N 1
ATOM 655 C CA . ASP A 1 82 ? 4.402 -12.633 1.649 1 98.25 82 ASP A CA 1
ATOM 656 C C . ASP A 1 82 ? 5.082 -13.953 1.283 1 98.25 82 ASP A C 1
ATOM 658 O O . ASP A 1 82 ? 5.133 -14.875 2.096 1 98.25 82 ASP A O 1
ATOM 662 N N . LEU A 1 83 ? 5.586 -14.039 0.058 1 98.06 83 LEU A N 1
ATOM 663 C CA . LEU A 1 83 ? 6.234 -15.273 -0.391 1 98.06 83 LEU A CA 1
ATOM 664 C C . LEU A 1 83 ? 7.488 -15.555 0.429 1 98.06 83 LEU A C 1
ATOM 666 O O . LEU A 1 83 ? 7.809 -16.719 0.698 1 98.06 83 LEU A O 1
ATOM 670 N N . THR A 1 84 ? 8.219 -14.516 0.835 1 97.12 84 THR A N 1
ATOM 671 C CA . THR A 1 84 ? 9.422 -14.703 1.636 1 97.12 84 THR A CA 1
ATOM 672 C C . THR A 1 84 ? 9.078 -15.234 3.023 1 97.12 84 THR A C 1
ATOM 674 O O . THR A 1 84 ? 9.938 -15.766 3.725 1 97.12 84 THR A O 1
ATOM 677 N N . ARG A 1 85 ? 7.785 -15.086 3.445 1 96.38 85 ARG A N 1
ATOM 678 C CA . ARG A 1 85 ? 7.355 -15.484 4.781 1 96.38 85 ARG A CA 1
ATOM 679 C C . ARG A 1 85 ? 6.738 -16.875 4.77 1 96.38 85 ARG A C 1
ATOM 681 O O . ARG A 1 85 ? 6.379 -17.406 5.82 1 96.38 85 ARG A O 1
ATOM 688 N N . LEU A 1 86 ? 6.531 -17.438 3.527 1 96.5 86 LEU A N 1
ATOM 689 C CA . LEU A 1 86 ? 5.918 -18.75 3.404 1 96.5 86 LEU A CA 1
ATOM 690 C C . LEU A 1 86 ? 6.773 -19.812 4.074 1 96.5 86 LEU A C 1
ATOM 692 O O . LEU A 1 86 ? 7.898 -20.078 3.641 1 96.5 86 LEU A O 1
ATOM 696 N N . PRO A 1 87 ? 6.312 -20.562 5.098 1 95.94 87 PRO A N 1
ATOM 697 C CA . PRO A 1 87 ? 7.152 -21.453 5.898 1 95.94 87 PRO A CA 1
ATOM 698 C C . PRO A 1 87 ? 7.41 -22.797 5.211 1 95.94 87 PRO A C 1
ATOM 700 O O . PRO A 1 87 ? 8.375 -23.484 5.543 1 95.94 87 PRO A O 1
ATOM 703 N N . ALA A 1 88 ? 6.672 -23.172 4.297 1 92.31 88 ALA A N 1
ATOM 704 C CA . ALA A 1 88 ? 6.684 -24.516 3.729 1 92.31 88 ALA A CA 1
ATOM 705 C C . ALA A 1 88 ? 8.055 -24.859 3.148 1 92.31 88 ALA A C 1
ATOM 707 O O . ALA A 1 88 ? 8.453 -26.016 3.111 1 92.31 88 ALA A O 1
ATOM 708 N N . PHE A 1 89 ? 8.758 -23.859 2.693 1 89.06 89 PHE A N 1
ATOM 709 C CA . PHE A 1 89 ? 10.008 -24.109 1.988 1 89.06 89 PHE A CA 1
ATOM 710 C C . PHE A 1 89 ? 11.188 -23.516 2.75 1 89.06 89 PHE A C 1
ATOM 712 O O . PHE A 1 89 ? 12.258 -23.297 2.174 1 89.06 89 PHE A O 1
ATOM 719 N N . GLU A 1 90 ? 10.992 -23.203 3.975 1 89.56 90 GLU A N 1
ATOM 720 C CA . GLU A 1 90 ? 12.062 -22.594 4.758 1 89.56 90 GLU A CA 1
ATOM 721 C C . GLU A 1 90 ? 13.32 -23.453 4.734 1 89.56 90 GLU A C 1
ATOM 723 O O . GLU A 1 90 ? 13.273 -24.641 5.082 1 89.56 90 GLU A O 1
ATOM 728 N N . GLY A 1 91 ? 14.375 -22.859 4.215 1 88.44 91 GLY A N 1
ATOM 729 C CA . GLY A 1 91 ? 15.664 -23.547 4.199 1 88.44 91 GLY A CA 1
ATOM 730 C C . GLY A 1 91 ? 15.805 -24.531 3.053 1 88.44 91 GLY A C 1
ATOM 731 O O . GLY A 1 91 ? 16.75 -25.312 3.012 1 88.44 91 GLY A O 1
ATOM 732 N N . ARG A 1 92 ? 14.93 -24.719 2.047 1 89.69 92 ARG A N 1
ATOM 733 C CA . ARG A 1 92 ? 14.945 -25.734 1.01 1 89.69 92 ARG A CA 1
ATOM 734 C C . ARG A 1 92 ? 15.109 -25.109 -0.373 1 89.69 92 ARG A C 1
ATOM 736 O O . ARG A 1 92 ? 14.867 -25.781 -1.388 1 89.69 92 ARG A O 1
ATOM 743 N N . GLY A 1 93 ? 15.867 -24.094 -0.555 1 86.56 93 GLY A N 1
ATOM 744 C CA . GLY A 1 93 ? 16.047 -23.469 -1.856 1 86.56 93 GLY A CA 1
ATOM 745 C C . GLY A 1 93 ? 17.203 -24.062 -2.645 1 86.56 93 GLY A C 1
ATOM 746 O O . GLY A 1 93 ? 18.016 -24.812 -2.104 1 86.56 93 GLY A O 1
ATOM 747 N N . PRO A 1 94 ? 17.125 -23.828 -3.941 1 97.19 94 PRO A N 1
ATOM 748 C CA . PRO A 1 94 ? 16.219 -22.984 -4.719 1 97.19 94 PRO A CA 1
ATOM 749 C C . PRO A 1 94 ? 14.891 -23.672 -5.035 1 97.19 94 PRO A C 1
ATOM 751 O O . PRO A 1 94 ? 14.828 -24.906 -5.098 1 97.19 94 PRO A O 1
ATOM 754 N N . ILE A 1 95 ? 13.828 -22.859 -5.285 1 98.12 95 ILE A N 1
ATOM 755 C CA . ILE A 1 95 ? 12.5 -23.438 -5.484 1 98.12 95 ILE A CA 1
ATOM 756 C C . ILE A 1 95 ? 12.086 -23.281 -6.941 1 98.12 95 ILE A C 1
ATOM 758 O O . ILE A 1 95 ? 12.609 -22.422 -7.656 1 98.12 95 ILE A O 1
ATOM 762 N N . THR A 1 96 ? 11.219 -24.203 -7.402 1 98.69 96 THR A N 1
ATOM 763 C CA . THR A 1 96 ? 10.531 -24.047 -8.68 1 98.69 96 THR A CA 1
ATOM 764 C C . THR A 1 96 ? 9.219 -23.281 -8.508 1 98.69 96 THR A C 1
ATOM 766 O O . THR A 1 96 ? 8.484 -23.516 -7.551 1 98.69 96 THR A O 1
ATOM 769 N N . ILE A 1 97 ? 8.938 -22.359 -9.438 1 98.88 97 ILE A N 1
ATOM 770 C CA . ILE A 1 97 ? 7.734 -21.547 -9.336 1 98.88 97 ILE A CA 1
ATOM 771 C C . ILE A 1 97 ? 6.938 -21.625 -10.633 1 98.88 97 ILE A C 1
ATOM 773 O O . ILE A 1 97 ? 7.512 -21.562 -11.727 1 98.88 97 ILE A O 1
ATOM 777 N N . VAL A 1 98 ? 5.652 -21.797 -10.523 1 98.94 98 VAL A N 1
ATOM 778 C CA . VAL A 1 98 ? 4.684 -21.625 -11.602 1 98.94 98 VAL A CA 1
ATOM 779 C C . VAL A 1 98 ? 3.674 -20.547 -11.219 1 98.94 98 VAL A C 1
ATOM 781 O O . VAL A 1 98 ? 2.99 -20.656 -10.203 1 98.94 98 VAL A O 1
ATOM 784 N N . GLY A 1 99 ? 3.604 -19.5 -11.969 1 98.88 99 GLY A N 1
ATOM 785 C CA . GLY A 1 99 ? 2.684 -18.422 -11.695 1 98.88 99 GLY A CA 1
ATOM 786 C C . GLY A 1 99 ? 1.8 -18.062 -12.875 1 98.88 99 GLY A C 1
ATOM 787 O O . GLY A 1 99 ? 2.252 -18.094 -14.023 1 98.88 99 GLY A O 1
ATOM 788 N N . HIS A 1 100 ? 0.575 -17.734 -12.609 1 98.44 100 HIS A N 1
ATOM 789 C CA . HIS A 1 100 ? -0.387 -17.328 -13.633 1 98.44 100 HIS A CA 1
ATOM 790 C C . HIS A 1 100 ? -0.793 -15.867 -13.461 1 98.44 100 HIS A C 1
ATOM 792 O O . HIS A 1 100 ? -1.105 -15.43 -12.352 1 98.44 100 HIS A O 1
ATOM 798 N N . SER A 1 101 ? -0.839 -15.086 -14.625 1 97.12 101 SER A N 1
ATOM 799 C CA . SER A 1 101 ? -1.373 -13.727 -14.625 1 97.12 101 SER A CA 1
ATOM 800 C C . SER A 1 101 ? -0.733 -12.875 -13.531 1 97.12 101 SER A C 1
ATOM 802 O O . SER A 1 101 ? 0.492 -12.75 -13.469 1 97.12 101 SER A O 1
ATOM 804 N N . MET A 1 102 ? -1.44 -12.375 -12.555 1 97.31 102 MET A N 1
ATOM 805 C CA . MET A 1 102 ? -0.884 -11.625 -11.43 1 97.31 102 MET A CA 1
ATOM 806 C C . MET A 1 102 ? 0.161 -12.453 -10.688 1 97.31 102 MET A C 1
ATOM 808 O O . MET A 1 102 ? 1.203 -11.93 -10.289 1 97.31 102 MET A O 1
ATOM 812 N N . GLY A 1 103 ? -0.135 -13.719 -10.508 1 98.62 103 GLY A N 1
ATOM 813 C CA . GLY A 1 103 ? 0.84 -14.602 -9.898 1 98.62 103 GLY A CA 1
ATOM 814 C C . GLY A 1 103 ? 2.115 -14.742 -10.703 1 98.62 103 GLY A C 1
ATOM 815 O O . GLY A 1 103 ? 3.193 -14.945 -10.148 1 98.62 103 GLY A O 1
ATOM 816 N N . GLY A 1 104 ? 1.961 -14.672 -12.023 1 98.25 104 GLY A N 1
ATOM 817 C CA . GLY A 1 104 ? 3.135 -14.609 -12.875 1 98.25 104 GLY A CA 1
ATOM 818 C C . GLY A 1 104 ? 3.973 -13.367 -12.656 1 98.25 104 GLY A C 1
ATOM 819 O O . GLY A 1 104 ? 5.199 -13.445 -12.547 1 98.25 104 GLY A O 1
ATOM 820 N N . MET A 1 105 ? 3.303 -12.25 -12.555 1 97.56 105 MET A N 1
ATOM 821 C CA . MET A 1 105 ? 4 -11 -12.281 1 97.56 105 MET A CA 1
ATOM 822 C C . MET A 1 105 ? 4.734 -11.062 -10.953 1 97.56 105 MET A C 1
ATOM 824 O O . MET A 1 105 ? 5.902 -10.664 -10.859 1 97.56 105 MET A O 1
ATOM 828 N N . VAL A 1 106 ? 4.051 -11.547 -9.969 1 98.75 106 VAL A N 1
ATOM 829 C CA . VAL A 1 106 ? 4.637 -11.68 -8.641 1 98.75 106 VAL A CA 1
ATOM 830 C C . VAL A 1 106 ? 5.855 -12.602 -8.703 1 98.75 106 VAL A C 1
ATOM 832 O O . VAL A 1 106 ? 6.898 -12.297 -8.117 1 98.75 106 VAL A O 1
ATOM 835 N N . SER A 1 107 ? 5.754 -13.688 -9.438 1 98.88 107 SER A N 1
ATOM 836 C CA . SER A 1 107 ? 6.848 -14.641 -9.586 1 98.88 107 SER A CA 1
ATOM 837 C C . SER A 1 107 ? 8.055 -14 -10.266 1 98.88 107 SER A C 1
ATOM 839 O O . SER A 1 107 ? 9.195 -14.25 -9.875 1 98.88 107 SER A O 1
ATOM 841 N N . LEU A 1 108 ? 7.781 -13.203 -11.281 1 98.56 108 LEU A N 1
ATOM 842 C CA . LEU A 1 108 ? 8.852 -12.523 -12 1 98.56 108 LEU A CA 1
ATOM 843 C C . LEU A 1 108 ? 9.586 -11.547 -11.086 1 98.56 108 LEU A C 1
ATOM 845 O O . LEU A 1 108 ? 10.812 -11.484 -11.102 1 98.56 108 LEU A O 1
ATOM 849 N N . ILE A 1 109 ? 8.852 -10.812 -10.289 1 98.88 109 ILE A N 1
ATOM 850 C CA . ILE A 1 109 ? 9.461 -9.883 -9.344 1 98.88 109 ILE A CA 1
ATOM 851 C C . ILE A 1 109 ? 10.273 -10.648 -8.312 1 98.88 109 ILE A C 1
ATOM 853 O O . ILE A 1 109 ? 11.406 -10.273 -7.996 1 98.88 109 ILE A O 1
ATOM 857 N N . TYR A 1 110 ? 9.742 -11.75 -7.809 1 98.88 110 TYR A N 1
ATOM 858 C CA . TYR A 1 110 ? 10.445 -12.578 -6.836 1 98.88 110 TYR A CA 1
ATOM 859 C C . TYR A 1 110 ? 11.742 -13.125 -7.418 1 98.88 110 TYR A C 1
ATOM 861 O O . TYR A 1 110 ? 12.812 -12.977 -6.816 1 98.88 110 TYR A O 1
ATOM 869 N N . ALA A 1 111 ? 11.68 -13.688 -8.594 1 98.88 111 ALA A N 1
ATOM 870 C CA . ALA A 1 111 ? 12.828 -14.32 -9.227 1 98.88 111 ALA A CA 1
ATOM 871 C C . ALA A 1 111 ? 13.898 -13.297 -9.594 1 98.88 111 ALA A C 1
ATOM 873 O O . ALA A 1 111 ? 15.094 -13.586 -9.547 1 98.88 111 ALA A O 1
ATOM 874 N N . GLY A 1 112 ? 13.461 -12.117 -10.023 1 98.88 112 GLY A N 1
ATOM 875 C CA . GLY A 1 112 ? 14.406 -11.055 -10.336 1 98.88 112 GLY A CA 1
ATOM 876 C C . GLY A 1 112 ? 15.062 -10.453 -9.102 1 98.88 112 GLY A C 1
ATOM 877 O O . GLY A 1 112 ? 16.203 -10.008 -9.156 1 98.88 112 GLY A O 1
ATOM 878 N N . THR A 1 113 ? 14.32 -10.398 -8.008 1 98.88 113 THR A N 1
ATOM 879 C CA . THR A 1 113 ? 14.828 -9.867 -6.746 1 98.88 113 THR A CA 1
ATOM 880 C C . THR A 1 113 ? 15.781 -10.867 -6.086 1 98.88 113 THR A C 1
ATOM 882 O O . THR A 1 113 ? 16.797 -10.469 -5.512 1 98.88 113 THR A O 1
ATOM 885 N N . PHE A 1 114 ? 15.445 -12.148 -6.188 1 98.38 114 PHE A N 1
ATOM 886 C CA . PHE A 1 114 ? 16.219 -13.227 -5.566 1 98.38 114 PHE A CA 1
ATOM 887 C C . PHE A 1 114 ? 16.578 -14.289 -6.594 1 98.38 114 PHE A C 1
ATOM 889 O O . PHE A 1 114 ? 16.172 -15.445 -6.477 1 98.38 114 PHE A O 1
ATOM 896 N N . PRO A 1 115 ? 17.406 -13.961 -7.539 1 98.56 115 PRO A N 1
ATOM 897 C CA . PRO A 1 115 ? 17.703 -14.93 -8.594 1 98.56 115 PRO A CA 1
ATOM 898 C C . PRO A 1 115 ? 18.297 -16.234 -8.055 1 98.56 115 PRO A C 1
ATOM 900 O O . PRO A 1 115 ? 18.094 -17.297 -8.641 1 98.56 115 PRO A O 1
ATOM 903 N N . GLU A 1 116 ? 18.906 -16.172 -6.91 1 97.88 116 GLU A N 1
ATOM 904 C CA . GLU A 1 116 ? 19.578 -17.328 -6.316 1 97.88 116 GLU A CA 1
ATOM 905 C C . GLU A 1 116 ? 18.562 -18.266 -5.656 1 97.88 116 GLU A C 1
ATOM 907 O O . GLU A 1 116 ? 18.906 -19.406 -5.324 1 97.88 116 GLU A O 1
ATOM 912 N N . GLN A 1 117 ? 17.359 -17.891 -5.547 1 98 117 GLN A N 1
ATOM 913 C CA . GLN A 1 117 ? 16.375 -18.672 -4.793 1 98 117 GLN A CA 1
ATOM 914 C C . GLN A 1 117 ? 15.43 -19.422 -5.73 1 98 117 GLN A C 1
ATOM 916 O O . GLN A 1 117 ? 14.523 -20.125 -5.273 1 98 117 GLN A O 1
ATOM 921 N N . VAL A 1 118 ? 15.578 -19.297 -7.012 1 98.56 118 VAL A N 1
ATOM 922 C CA . VAL A 1 118 ? 14.633 -19.906 -7.945 1 98.56 118 VAL A CA 1
ATOM 923 C C . VAL A 1 118 ? 15.367 -20.859 -8.883 1 98.56 118 VAL A C 1
ATOM 925 O O . VAL A 1 118 ? 16.344 -20.469 -9.531 1 98.56 118 VAL A O 1
ATOM 928 N N . ALA A 1 119 ? 14.914 -22.109 -8.891 1 98.06 119 ALA A N 1
ATOM 929 C CA . ALA A 1 119 ? 15.547 -23.141 -9.703 1 98.06 119 ALA A CA 1
ATOM 930 C C . ALA A 1 119 ? 14.992 -23.125 -11.125 1 98.06 119 ALA A C 1
ATOM 932 O O . ALA A 1 119 ? 15.742 -23.297 -12.094 1 98.06 119 ALA A O 1
ATOM 933 N N . ARG A 1 120 ? 13.719 -23.016 -11.289 1 98.62 120 ARG A N 1
ATOM 934 C CA . ARG A 1 120 ? 12.992 -22.922 -12.555 1 98.62 120 ARG A CA 1
ATOM 935 C C . ARG A 1 120 ? 11.742 -22.062 -12.406 1 98.62 120 ARG A C 1
ATOM 937 O O . ARG A 1 120 ? 11.148 -22 -11.328 1 98.62 120 ARG A O 1
ATOM 944 N N . LEU A 1 121 ? 11.367 -21.422 -13.5 1 98.81 121 LEU A N 1
ATOM 945 C CA . LEU A 1 121 ? 10.234 -20.5 -13.477 1 98.81 121 LEU A CA 1
ATOM 946 C C . LEU A 1 121 ? 9.328 -20.719 -14.68 1 98.81 121 LEU A C 1
ATOM 948 O O . LEU A 1 121 ? 9.805 -20.781 -15.812 1 98.81 121 LEU A O 1
ATOM 952 N N . VAL A 1 122 ? 8.086 -20.922 -14.43 1 98.88 122 VAL A N 1
ATOM 953 C CA . VAL A 1 122 ? 7.074 -20.984 -15.477 1 98.88 122 VAL A CA 1
ATOM 954 C C . VAL A 1 122 ? 6.055 -19.859 -15.273 1 98.88 122 VAL A C 1
ATOM 956 O O . VAL A 1 122 ? 5.484 -19.734 -14.188 1 98.88 122 VAL A O 1
ATOM 959 N N . VAL A 1 123 ? 5.82 -19.094 -16.281 1 98 123 VAL A N 1
ATOM 960 C CA . VAL A 1 123 ? 4.863 -18 -16.219 1 98 123 VAL A CA 1
ATOM 961 C C . VAL A 1 123 ? 3.752 -18.219 -17.234 1 98 123 VAL A C 1
ATOM 963 O O . VAL A 1 123 ? 4.012 -18.297 -18.438 1 98 123 VAL A O 1
ATOM 966 N N . LEU A 1 124 ? 2.553 -18.359 -16.719 1 97.38 124 LEU A N 1
ATOM 967 C CA . LEU A 1 124 ? 1.376 -18.531 -17.562 1 97.38 124 LEU A CA 1
ATOM 968 C C . LEU A 1 124 ? 0.671 -17.203 -17.781 1 97.38 124 LEU A C 1
ATOM 970 O O . LEU A 1 124 ? 0.04 -16.656 -16.875 1 97.38 124 LEU A O 1
ATOM 974 N N . ASP A 1 125 ? 0.771 -16.609 -18.969 1 95.38 125 ASP A N 1
ATOM 975 C CA . ASP A 1 125 ? 0.123 -15.367 -19.359 1 95.38 125 ASP A CA 1
ATOM 976 C C . ASP A 1 125 ? 0.277 -14.305 -18.281 1 95.38 125 ASP A C 1
ATOM 978 O O . ASP A 1 125 ? -0.7 -13.656 -17.891 1 95.38 125 ASP A O 1
ATOM 982 N N . GLY A 1 126 ? 1.519 -14.164 -17.797 1 93.5 126 GLY A N 1
ATOM 983 C CA . GLY A 1 126 ? 1.758 -13.312 -16.641 1 93.5 126 GLY A CA 1
ATOM 984 C C . GLY A 1 126 ? 2.711 -12.172 -16.938 1 93.5 126 GLY A C 1
ATOM 985 O O . GLY A 1 126 ? 3.133 -11.461 -16.016 1 93.5 126 GLY A O 1
ATOM 986 N N . VAL A 1 127 ? 3.143 -12.016 -18.156 1 91.12 127 VAL A N 1
ATOM 987 C CA . VAL A 1 127 ? 3.908 -10.844 -18.562 1 91.12 127 VAL A CA 1
ATOM 988 C C . VAL A 1 127 ? 2.965 -9.781 -19.125 1 91.12 127 VAL A C 1
ATOM 990 O O . VAL A 1 127 ? 2.729 -9.727 -20.328 1 91.12 127 VAL A O 1
ATOM 993 N N . THR A 1 128 ? 2.51 -8.93 -18.234 1 85.56 128 THR A N 1
ATOM 994 C CA . THR A 1 128 ? 1.417 -8.031 -18.578 1 85.56 128 THR A CA 1
ATOM 995 C C . THR A 1 128 ? 1.936 -6.609 -18.797 1 85.56 128 THR A C 1
ATOM 997 O O . THR A 1 128 ? 1.206 -5.738 -19.281 1 85.56 128 THR A O 1
ATOM 1000 N N . VAL A 1 129 ? 3.152 -6.398 -18.469 1 87.94 129 VAL A N 1
ATOM 1001 C CA . VAL A 1 129 ? 3.736 -5.066 -18.578 1 87.94 129 VAL A CA 1
ATOM 1002 C C . VAL A 1 129 ? 4.484 -4.938 -19.906 1 87.94 129 VAL A C 1
ATOM 1004 O O . VAL A 1 129 ? 5.344 -5.762 -20.219 1 87.94 129 VAL A O 1
ATOM 1007 N N . ARG A 1 130 ? 4.156 -3.914 -20.609 1 88.88 130 ARG A N 1
ATOM 1008 C CA . ARG A 1 130 ? 4.922 -3.609 -21.812 1 88.88 130 ARG A CA 1
ATOM 1009 C C . ARG A 1 130 ? 6.148 -2.766 -21.484 1 88.88 130 ARG A C 1
ATOM 1011 O O . ARG A 1 130 ? 6.047 -1.762 -20.781 1 88.88 130 ARG A O 1
ATOM 1018 N N . PRO A 1 131 ? 7.289 -3.195 -21.984 1 90.5 131 PRO A N 1
ATOM 1019 C CA . PRO A 1 131 ? 8.531 -2.477 -21.688 1 90.5 131 PRO A CA 1
ATOM 1020 C C . PRO A 1 131 ? 8.469 -1.004 -22.094 1 90.5 131 PRO A C 1
ATOM 1022 O O . PRO A 1 131 ? 9.117 -0.162 -21.469 1 90.5 131 PRO A O 1
ATOM 1025 N N . ASP A 1 132 ? 7.68 -0.645 -23.062 1 88.38 132 ASP A N 1
ATOM 1026 C CA . ASP A 1 132 ? 7.652 0.72 -23.578 1 88.38 132 ASP A CA 1
ATOM 1027 C C . ASP A 1 132 ? 6.371 1.438 -23.172 1 88.38 132 ASP A C 1
ATOM 1029 O O . ASP A 1 132 ? 6.043 2.496 -23.703 1 88.38 132 ASP A O 1
ATOM 1033 N N . ALA A 1 133 ? 5.676 0.81 -22.234 1 89.81 133 ALA A N 1
ATOM 1034 C CA . ALA A 1 133 ? 4.434 1.449 -21.812 1 89.81 133 ALA A CA 1
ATOM 1035 C C . ALA A 1 133 ? 4.703 2.828 -21.219 1 89.81 133 ALA A C 1
ATOM 1037 O O . ALA A 1 133 ? 5.676 3.014 -20.469 1 89.81 133 ALA A O 1
ATOM 1038 N N . ALA A 1 134 ? 3.889 3.781 -21.562 1 91.31 134 ALA A N 1
ATOM 1039 C CA . ALA A 1 134 ? 4.035 5.141 -21.047 1 91.31 134 ALA A CA 1
ATOM 1040 C C . ALA A 1 134 ? 3.645 5.223 -19.578 1 91.31 134 ALA A C 1
ATOM 1042 O O . ALA A 1 134 ? 2.783 4.473 -19.109 1 91.31 134 ALA A O 1
ATOM 1043 N N . LYS A 1 135 ? 4.301 6.051 -18.844 1 94.25 135 LYS A N 1
ATOM 1044 C CA . LYS A 1 135 ? 3.932 6.426 -17.484 1 94.25 135 LYS A CA 1
ATOM 1045 C C . LYS A 1 135 ? 3.051 7.672 -17.469 1 94.25 135 LYS A C 1
ATOM 1047 O O . LYS A 1 135 ? 3.545 8.789 -17.641 1 94.25 135 LYS A O 1
ATOM 1052 N N . PRO A 1 136 ? 1.72 7.52 -17.297 1 96.31 136 PRO A N 1
ATOM 1053 C CA . PRO A 1 136 ? 0.874 8.719 -17.25 1 96.31 136 PRO A CA 1
ATOM 1054 C C . PRO A 1 136 ? 1.299 9.703 -16.172 1 96.31 136 PRO A C 1
ATOM 1056 O O . PRO A 1 136 ? 1.895 9.305 -15.164 1 96.31 136 PRO A O 1
ATOM 1059 N N . PRO A 1 137 ? 0.936 10.977 -16.406 1 98.06 137 PRO A N 1
ATOM 1060 C CA . PRO A 1 137 ? 1.277 11.977 -15.391 1 98.06 137 PRO A CA 1
ATOM 1061 C C . PRO A 1 137 ? 0.739 11.617 -14.008 1 98.06 137 PRO A C 1
ATOM 1063 O O . PRO A 1 137 ? -0.37 11.086 -13.891 1 98.06 137 PRO A O 1
ATOM 1066 N N . VAL A 1 138 ? 1.544 11.898 -13.008 1 98.62 138 VAL A N 1
ATOM 1067 C CA . VAL A 1 138 ? 1.278 11.453 -11.648 1 98.62 138 VAL A CA 1
ATOM 1068 C C . VAL A 1 138 ? -0.07 11.992 -11.18 1 98.62 138 VAL A C 1
ATOM 1070 O O . VAL A 1 138 ? -0.817 11.305 -10.484 1 98.62 138 VAL A O 1
ATOM 1073 N N . HIS A 1 139 ? -0.442 13.258 -11.5 1 98.81 139 HIS A N 1
ATOM 1074 C CA . HIS A 1 139 ? -1.714 13.82 -11.055 1 98.81 139 HIS A CA 1
ATOM 1075 C C . HIS A 1 139 ? -2.891 13.078 -11.68 1 98.81 139 HIS A C 1
ATOM 1077 O O . HIS A 1 139 ? -3.918 12.875 -11.031 1 98.81 139 HIS A O 1
ATOM 1083 N N . GLU A 1 140 ? -2.75 12.625 -12.922 1 98.69 140 GLU A N 1
ATOM 1084 C CA . GLU A 1 140 ? -3.811 11.883 -13.602 1 98.69 140 GLU A CA 1
ATOM 1085 C C . GLU A 1 140 ? -3.979 10.484 -13 1 98.69 140 GLU A C 1
ATOM 1087 O O . GLU A 1 140 ? -5.102 10.039 -12.766 1 98.69 140 GLU A O 1
ATOM 1092 N N . ARG A 1 141 ? -2.818 9.836 -12.781 1 97.94 141 ARG A N 1
ATOM 1093 C CA . ARG A 1 141 ? -2.904 8.5 -12.211 1 97.94 141 ARG A CA 1
ATOM 1094 C C . ARG A 1 141 ? -3.459 8.539 -10.789 1 97.94 141 ARG A C 1
ATOM 1096 O O . ARG A 1 141 ? -4.215 7.656 -10.383 1 97.94 141 ARG A O 1
ATOM 1103 N N . THR A 1 142 ? -3.086 9.562 -10.055 1 98.81 142 THR A N 1
ATOM 1104 C CA . THR A 1 142 ? -3.58 9.711 -8.688 1 98.81 142 THR A CA 1
ATOM 1105 C C . THR A 1 142 ? -5.082 9.984 -8.688 1 98.81 142 THR A C 1
ATOM 1107 O O . THR A 1 142 ? -5.832 9.344 -7.941 1 98.81 142 THR A O 1
ATOM 1110 N N . ARG A 1 143 ? -5.598 10.891 -9.531 1 98.69 143 ARG A N 1
ATOM 1111 C CA . ARG A 1 143 ? -7.023 11.188 -9.617 1 98.69 143 ARG A CA 1
ATOM 1112 C C . ARG A 1 143 ? -7.816 9.953 -10.039 1 98.69 143 ARG A C 1
ATOM 1114 O O . ARG A 1 143 ? -8.891 9.688 -9.492 1 98.69 143 ARG A O 1
ATOM 1121 N N . LYS A 1 144 ? -7.262 9.258 -11.008 1 98.44 144 LYS A N 1
ATOM 1122 C CA . LYS A 1 144 ? -7.926 8.047 -11.469 1 98.44 144 LYS A CA 1
ATOM 1123 C C . LYS A 1 144 ? -8.047 7.023 -10.344 1 98.44 144 LYS A C 1
ATOM 1125 O O . LYS A 1 144 ? -9.109 6.426 -10.148 1 98.44 144 LYS A O 1
ATOM 1130 N N . TRP A 1 145 ? -6.977 6.789 -9.664 1 98.44 145 TRP A N 1
ATOM 1131 C CA . TRP A 1 145 ? -6.949 5.855 -8.539 1 98.44 145 TRP A CA 1
ATOM 1132 C C . TRP A 1 145 ? -7.98 6.246 -7.484 1 98.44 145 TRP A C 1
ATOM 1134 O O . TRP A 1 145 ? -8.766 5.406 -7.043 1 98.44 145 TRP A O 1
ATOM 1144 N N . ILE A 1 146 ? -8.016 7.5 -7.113 1 98.06 146 ILE A N 1
ATOM 1145 C CA . ILE A 1 146 ? -8.945 8.008 -6.113 1 98.06 146 ILE A CA 1
ATOM 1146 C C . ILE A 1 146 ? -10.375 7.797 -6.586 1 98.06 146 ILE A C 1
ATOM 1148 O O . ILE A 1 146 ? -11.234 7.344 -5.816 1 98.06 146 ILE A O 1
ATOM 1152 N N . GLY A 1 147 ? -10.641 8.141 -7.844 1 97.81 147 GLY A N 1
ATOM 1153 C CA . GLY A 1 147 ? -11.961 7.91 -8.398 1 97.81 147 GLY A CA 1
ATOM 1154 C C . GLY A 1 147 ? -12.391 6.461 -8.328 1 97.81 147 GLY A C 1
ATOM 1155 O O . GLY A 1 147 ? -13.555 6.168 -8.031 1 97.81 147 GLY A O 1
ATOM 1156 N N . GLN A 1 148 ? -11.516 5.57 -8.586 1 97.5 148 GLN A N 1
ATOM 1157 C CA . GLN A 1 148 ? -11.812 4.145 -8.531 1 97.5 148 GLN A CA 1
ATOM 1158 C C . GLN A 1 148 ? -12.109 3.701 -7.102 1 97.5 148 GLN A C 1
ATOM 1160 O O . GLN A 1 148 ? -13.016 2.898 -6.867 1 97.5 148 GLN A O 1
ATOM 1165 N N . LEU A 1 149 ? -11.312 4.141 -6.129 1 97.06 149 LEU A N 1
ATOM 1166 C CA . LEU A 1 149 ? -11.555 3.816 -4.73 1 97.06 149 LEU A CA 1
ATOM 1167 C C . LEU A 1 149 ? -12.922 4.32 -4.281 1 97.06 149 LEU A C 1
ATOM 1169 O O . LEU A 1 149 ? -13.648 3.619 -3.574 1 97.06 149 LEU A O 1
ATOM 1173 N N . GLU A 1 150 ? -13.25 5.512 -4.707 1 95.19 150 GLU A N 1
ATOM 1174 C CA . GLU A 1 150 ? -14.555 6.078 -4.371 1 95.19 150 GLU A CA 1
ATOM 1175 C C . GLU A 1 150 ? -15.688 5.23 -4.945 1 95.19 150 GLU A C 1
ATOM 1177 O O . GLU A 1 150 ? -16.688 4.988 -4.273 1 95.19 150 GLU A O 1
ATOM 1182 N N . ALA A 1 151 ? -15.492 4.832 -6.168 1 95.25 151 ALA A N 1
ATOM 1183 C CA . ALA A 1 151 ? -16.5 3.992 -6.805 1 95.25 151 ALA A CA 1
ATOM 1184 C C . ALA A 1 151 ? -16.688 2.686 -6.043 1 95.25 151 ALA A C 1
ATOM 1186 O O . ALA A 1 151 ? -17.812 2.199 -5.895 1 95.25 151 ALA A O 1
ATOM 1187 N N . LEU A 1 152 ? -15.617 2.137 -5.559 1 94.19 152 LEU A N 1
ATOM 1188 C CA . LEU A 1 152 ? -15.68 0.882 -4.816 1 94.19 152 LEU A CA 1
ATOM 1189 C C . LEU A 1 152 ? -16.391 1.079 -3.477 1 94.19 152 LEU A C 1
ATOM 1191 O O . LEU A 1 152 ? -17.109 0.194 -3.016 1 94.19 152 LEU A O 1
ATOM 1195 N N . GLU A 1 153 ? -16.078 2.143 -2.834 1 89.06 153 GLU A N 1
ATOM 1196 C CA . GLU A 1 153 ? -16.703 2.438 -1.548 1 89.06 153 GLU A CA 1
ATOM 1197 C C . GLU A 1 153 ? -18.219 2.562 -1.688 1 89.06 153 GLU A C 1
ATOM 1199 O O . GLU A 1 153 ? -18.969 2.244 -0.756 1 89.06 153 GLU A O 1
ATOM 1204 N N . ASN A 1 154 ? -18.672 2.947 -2.811 1 88.44 154 ASN A N 1
ATOM 1205 C CA . ASN A 1 154 ? -20.094 3.189 -3.037 1 88.44 154 ASN A CA 1
ATOM 1206 C C . ASN A 1 154 ? -20.766 1.983 -3.682 1 88.44 154 ASN A C 1
ATOM 1208 O O . ASN A 1 154 ? -21.969 1.992 -3.904 1 88.44 154 ASN A O 1
ATOM 1212 N N . ARG A 1 155 ? -19.969 1.011 -3.973 1 86.88 155 ARG A N 1
ATOM 1213 C CA . ARG A 1 155 ? -20.484 -0.157 -4.676 1 86.88 155 ARG A CA 1
ATOM 1214 C C . ARG A 1 155 ? -21.094 -1.164 -3.697 1 86.88 155 ARG A C 1
ATOM 1216 O O . ARG A 1 155 ? -20.547 -1.38 -2.613 1 86.88 155 ARG A O 1
ATOM 1223 N N . GLU A 1 156 ? -22.203 -1.716 -4.102 1 85.12 156 GLU A N 1
ATOM 1224 C CA . GLU A 1 156 ? -22.75 -2.859 -3.365 1 85.12 156 GLU A CA 1
ATOM 1225 C C . GLU A 1 156 ? -22.094 -4.16 -3.82 1 85.12 156 GLU A C 1
ATOM 1227 O O . GLU A 1 156 ? -22.031 -4.445 -5.02 1 85.12 156 GLU A O 1
ATOM 1232 N N . PRO A 1 157 ? -21.594 -4.926 -2.951 1 82.94 157 PRO A N 1
ATOM 1233 C CA . PRO A 1 157 ? -20.969 -6.191 -3.357 1 82.94 157 PRO A CA 1
ATOM 1234 C C . PRO A 1 157 ? -21.953 -7.117 -4.078 1 82.94 157 PRO A C 1
ATOM 1236 O O . PRO A 1 157 ? -23.125 -7.18 -3.723 1 82.94 157 PRO A O 1
ATOM 1239 N N . ARG A 1 158 ? -21.453 -7.68 -5.109 1 89.62 158 ARG A N 1
ATOM 1240 C CA . ARG A 1 158 ? -22.266 -8.68 -5.789 1 89.62 158 ARG A CA 1
ATOM 1241 C C . ARG A 1 158 ? -22.5 -9.898 -4.898 1 89.62 158 ARG A C 1
ATOM 1243 O O . ARG A 1 158 ? -21.578 -10.352 -4.207 1 89.62 158 ARG A O 1
ATOM 1250 N N . ARG A 1 159 ? -23.688 -10.414 -4.902 1 96.12 159 ARG A N 1
ATOM 1251 C CA . ARG A 1 159 ? -24.078 -11.594 -4.141 1 96.12 159 ARG A CA 1
ATOM 1252 C C . ARG A 1 159 ? -24.75 -12.633 -5.047 1 96.12 159 ARG A C 1
ATOM 1254 O O . ARG A 1 159 ? -25.359 -12.281 -6.059 1 96.12 159 ARG A O 1
ATOM 1261 N N . TYR A 1 160 ? -24.516 -13.852 -4.656 1 98.25 160 TYR A N 1
ATOM 1262 C CA . TYR A 1 160 ? -25.094 -14.977 -5.387 1 98.25 160 TYR A CA 1
ATOM 1263 C C . TYR A 1 160 ? -26.016 -15.797 -4.484 1 98.25 160 TYR A C 1
ATOM 1265 O O . TYR A 1 160 ? -25.75 -15.938 -3.287 1 98.25 160 TYR A O 1
ATOM 1273 N N . ARG A 1 161 ? -27.109 -16.453 -5.105 1 97.81 161 ARG A N 1
ATOM 1274 C CA . ARG A 1 161 ? -28.078 -17.234 -4.344 1 97.81 161 ARG A CA 1
ATOM 1275 C C . ARG A 1 161 ? -27.438 -18.516 -3.822 1 97.81 161 ARG A C 1
ATOM 1277 O O . ARG A 1 161 ? -27.797 -19 -2.74 1 97.81 161 ARG A O 1
ATOM 1284 N N . ASP A 1 162 ? -26.547 -19.031 -4.562 1 98.19 162 ASP A N 1
ATOM 1285 C CA . ASP A 1 162 ? -25.859 -20.266 -4.215 1 98.19 162 ASP A CA 1
ATOM 1286 C C . ASP A 1 162 ? -24.562 -20.422 -5.016 1 98.19 162 ASP A C 1
ATOM 1288 O O . ASP A 1 162 ? -24.234 -19.578 -5.844 1 98.19 162 ASP A O 1
ATOM 1292 N N . ILE A 1 163 ? -23.906 -21.484 -4.758 1 98.44 163 ILE A N 1
ATOM 1293 C CA . ILE A 1 163 ? -22.609 -21.734 -5.383 1 98.44 163 ILE A CA 1
ATOM 1294 C C . ILE A 1 163 ? -22.797 -21.969 -6.879 1 98.44 163 ILE A C 1
ATOM 1296 O O . ILE A 1 163 ? -21.953 -21.547 -7.684 1 98.44 163 ILE A O 1
ATOM 1300 N N . ALA A 1 164 ? -23.812 -22.562 -7.27 1 98.44 164 ALA A N 1
ATOM 1301 C CA . ALA A 1 164 ? -24.094 -22.844 -8.672 1 98.44 164 ALA A CA 1
ATOM 1302 C C . ALA A 1 164 ? -24.234 -21.547 -9.477 1 98.44 164 ALA A C 1
ATOM 1304 O O . ALA A 1 164 ? -23.781 -21.469 -10.625 1 98.44 164 ALA A O 1
ATOM 1305 N N . GLU A 1 165 ? -24.906 -20.609 -8.875 1 98.5 165 GLU A N 1
ATOM 1306 C CA . GLU A 1 165 ? -25.047 -19.328 -9.547 1 98.5 165 GLU A CA 1
ATOM 1307 C C . GLU A 1 165 ? -23.688 -18.656 -9.727 1 98.5 165 GLU A C 1
ATOM 1309 O O . GLU A 1 165 ? -23.422 -18.047 -10.766 1 98.5 165 GLU A O 1
ATOM 1314 N N . ALA A 1 166 ? -22.844 -18.734 -8.727 1 98.25 166 ALA A N 1
ATOM 1315 C CA . ALA A 1 166 ? -21.484 -18.203 -8.844 1 98.25 166 ALA A CA 1
ATOM 1316 C C . ALA A 1 166 ? -20.719 -18.906 -9.953 1 98.25 166 ALA A C 1
ATOM 1318 O O . ALA A 1 166 ? -20.031 -18.266 -10.75 1 98.25 166 ALA A O 1
ATOM 1319 N N . ALA A 1 167 ? -20.859 -20.219 -10.008 1 98.44 167 ALA A N 1
ATOM 1320 C CA . ALA A 1 167 ? -20.219 -21 -11.055 1 98.44 167 ALA A CA 1
ATOM 1321 C C . ALA A 1 167 ? -20.688 -20.562 -12.438 1 98.44 167 ALA A C 1
ATOM 1323 O O . ALA A 1 167 ? -19.891 -20.453 -13.375 1 98.44 167 ALA A O 1
ATOM 1324 N N . ALA A 1 168 ? -21.938 -20.312 -12.547 1 97.88 168 ALA A N 1
ATOM 1325 C CA . ALA A 1 168 ? -22.516 -19.875 -13.812 1 97.88 168 ALA A CA 1
ATOM 1326 C C . ALA A 1 168 ? -21.938 -18.531 -14.25 1 97.88 168 ALA A C 1
ATOM 1328 O O . ALA A 1 168 ? -21.719 -18.297 -15.438 1 97.88 168 ALA A O 1
ATOM 1329 N N . GLN A 1 169 ? -21.812 -17.688 -13.273 1 96.56 169 GLN A N 1
ATOM 1330 C CA . GLN A 1 169 ? -21.188 -16.391 -13.57 1 96.56 169 GLN A CA 1
ATOM 1331 C C . GLN A 1 169 ? -19.781 -16.578 -14.117 1 96.56 169 GLN A C 1
ATOM 1333 O O . GLN A 1 169 ? -19.375 -15.852 -15.031 1 96.56 169 GLN A O 1
ATOM 1338 N N . MET A 1 170 ? -18.984 -17.516 -13.586 1 96.12 170 MET A N 1
ATOM 1339 C CA . MET A 1 170 ? -17.641 -17.797 -14.086 1 96.12 170 MET A CA 1
ATOM 1340 C C . MET A 1 170 ? -17.688 -18.266 -15.539 1 96.12 170 MET A C 1
ATOM 1342 O O . MET A 1 170 ? -16.891 -17.828 -16.375 1 96.12 170 MET A O 1
ATOM 1346 N N . GLN A 1 171 ? -18.609 -19.094 -15.805 1 96.5 171 GLN A N 1
ATOM 1347 C CA . GLN A 1 171 ? -18.75 -19.641 -17.156 1 96.5 171 GLN A CA 1
ATOM 1348 C C . GLN A 1 171 ? -19.172 -18.562 -18.141 1 96.5 171 GLN A C 1
ATOM 1350 O O . GLN A 1 171 ? -18.812 -18.594 -19.312 1 96.5 171 GLN A O 1
ATOM 1355 N N . ALA A 1 172 ? -19.984 -17.609 -17.641 1 94.56 172 ALA A N 1
ATOM 1356 C CA . ALA A 1 172 ? -20.391 -16.5 -18.484 1 94.56 172 ALA A CA 1
ATOM 1357 C C . ALA A 1 172 ? -19.203 -15.648 -18.906 1 94.56 172 ALA A C 1
ATOM 1359 O O . ALA A 1 172 ? -19.172 -15.094 -20 1 94.56 172 ALA A O 1
ATOM 1360 N N . HIS A 1 173 ? -18.219 -15.586 -18.078 1 90.25 173 HIS A N 1
ATOM 1361 C CA . HIS A 1 173 ? -17.016 -14.797 -18.344 1 90.25 173 HIS A CA 1
ATOM 1362 C C . HIS A 1 173 ? -16.016 -15.594 -19.172 1 90.25 173 HIS A C 1
ATOM 1364 O O . HIS A 1 173 ? -15.242 -15.016 -19.953 1 90.25 173 HIS A O 1
ATOM 1370 N N . ASN A 1 174 ? -15.898 -16.875 -18.953 1 91.44 174 ASN A N 1
ATOM 1371 C CA . ASN A 1 174 ? -15.07 -17.812 -19.719 1 91.44 174 ASN A CA 1
ATOM 1372 C C . ASN A 1 174 ? -15.898 -18.969 -20.266 1 91.44 174 ASN A C 1
ATOM 1374 O O . ASN A 1 174 ? -16.047 -20 -19.609 1 91.44 174 ASN A O 1
ATOM 1378 N N . LYS A 1 175 ? -16.234 -18.922 -21.484 1 90.38 175 LYS A N 1
ATOM 1379 C CA . LYS A 1 175 ? -17.125 -19.891 -22.109 1 90.38 175 LYS A CA 1
ATOM 1380 C C . LYS A 1 175 ? -16.438 -21.234 -22.281 1 90.38 175 LYS A C 1
ATOM 1382 O O . LYS A 1 175 ? -17.094 -22.25 -22.5 1 90.38 175 LYS A O 1
ATOM 1387 N N . ARG A 1 176 ? -15.164 -21.312 -22.172 1 92.69 176 ARG A N 1
ATOM 1388 C CA . ARG A 1 176 ? -14.414 -22.547 -22.344 1 92.69 176 ARG A CA 1
ATOM 1389 C C . ARG A 1 176 ? -14.359 -23.344 -21.047 1 92.69 176 ARG A C 1
ATOM 1391 O O . ARG A 1 176 ? -13.961 -24.516 -21.047 1 92.69 176 ARG A O 1
ATOM 1398 N N . LEU A 1 177 ? -14.719 -22.672 -20.016 1 95.19 177 LEU A N 1
ATOM 1399 C CA . LEU A 1 177 ? -14.625 -23.281 -18.703 1 95.19 177 LEU A CA 1
ATOM 1400 C C . LEU A 1 177 ? -15.656 -24.406 -18.547 1 95.19 177 LEU A C 1
ATOM 1402 O O . LEU A 1 177 ? -16.859 -24.156 -18.641 1 95.19 177 LEU A O 1
ATOM 1406 N N . ALA A 1 178 ? -15.172 -25.656 -18.297 1 95.56 178 ALA A N 1
ATOM 1407 C CA . ALA A 1 178 ? -16.062 -26.797 -18.109 1 95.56 178 ALA A CA 1
ATOM 1408 C C . ALA A 1 178 ? -16.969 -26.594 -16.891 1 95.56 178 ALA A C 1
ATOM 1410 O O . ALA A 1 178 ? -16.516 -26.078 -15.859 1 95.56 178 ALA A O 1
ATOM 1411 N N . PRO A 1 179 ? -18.188 -27.062 -16.953 1 96.56 179 PRO A N 1
ATOM 1412 C CA . PRO A 1 179 ? -19.109 -26.844 -15.844 1 96.56 179 PRO A CA 1
ATOM 1413 C C . PRO A 1 179 ? -18.609 -27.438 -14.531 1 96.56 179 PRO A C 1
ATOM 1415 O O . PRO A 1 179 ? -18.75 -26.812 -13.477 1 96.56 179 PRO A O 1
ATOM 1418 N N . GLU A 1 180 ? -18.047 -28.594 -14.656 1 96.81 180 GLU A N 1
ATOM 1419 C CA . GLU A 1 180 ? -17.547 -29.234 -13.445 1 96.81 180 GLU A CA 1
ATOM 1420 C C . GLU A 1 180 ? -16.422 -28.422 -12.812 1 96.81 180 GLU A C 1
ATOM 1422 O O . GLU A 1 180 ? -16.312 -28.328 -11.594 1 96.81 180 GLU A O 1
ATOM 1427 N N . LEU A 1 181 ? -15.547 -27.922 -13.641 1 97 181 LEU A N 1
ATOM 1428 C CA . LEU A 1 181 ? -14.453 -27.109 -13.141 1 97 181 LEU A CA 1
ATOM 1429 C C . LEU A 1 181 ? -14.977 -25.797 -12.57 1 97 181 LEU A C 1
ATOM 1431 O O . LEU A 1 181 ? -14.508 -25.328 -11.523 1 97 181 LEU A O 1
ATOM 1435 N N . ALA A 1 182 ? -15.938 -25.172 -13.242 1 98 182 ALA A N 1
ATOM 1436 C CA . ALA A 1 182 ? -16.547 -23.938 -12.734 1 98 182 ALA A CA 1
ATOM 1437 C C . ALA A 1 182 ? -17.125 -24.141 -11.336 1 98 182 ALA A C 1
ATOM 1439 O O . ALA A 1 182 ? -16.938 -23.312 -10.453 1 98 182 ALA A O 1
ATOM 1440 N N . LEU A 1 183 ? -17.797 -25.266 -11.227 1 98.25 183 LEU A N 1
ATOM 1441 C CA . LEU A 1 183 ? -18.391 -25.578 -9.93 1 98.25 183 LEU A CA 1
ATOM 1442 C C . LEU A 1 183 ? -17.312 -25.766 -8.875 1 98.25 183 LEU A C 1
ATOM 1444 O O . LEU A 1 183 ? -17.453 -25.281 -7.746 1 98.25 183 LEU A O 1
ATOM 1448 N N . HIS A 1 184 ? -16.25 -26.469 -9.227 1 97.62 184 HIS A N 1
ATOM 1449 C CA . HIS A 1 184 ? -15.133 -26.672 -8.32 1 97.62 184 HIS A CA 1
ATOM 1450 C C . HIS A 1 184 ? -14.516 -25.328 -7.902 1 97.62 184 HIS A C 1
ATOM 1452 O O . HIS A 1 184 ? -14.32 -25.078 -6.711 1 97.62 184 HIS A O 1
ATOM 1458 N N . LEU A 1 185 ? -14.203 -24.484 -8.867 1 98.25 185 LEU A N 1
ATOM 1459 C CA . LEU A 1 185 ? -13.594 -23.188 -8.602 1 98.25 185 LEU A CA 1
ATOM 1460 C C . LEU A 1 185 ? -14.508 -22.328 -7.73 1 98.25 185 LEU A C 1
ATOM 1462 O O . LEU A 1 185 ? -14.047 -21.688 -6.781 1 98.25 185 LEU A O 1
ATOM 1466 N N . ALA A 1 186 ? -15.789 -22.312 -8.023 1 98.44 186 ALA A N 1
ATOM 1467 C CA . ALA A 1 186 ? -16.75 -21.531 -7.246 1 98.44 186 ALA A CA 1
ATOM 1468 C C . ALA A 1 186 ? -16.844 -22.031 -5.812 1 98.44 186 ALA A C 1
ATOM 1470 O O . ALA A 1 186 ? -16.938 -21.25 -4.871 1 98.44 186 ALA A O 1
ATOM 1471 N N . THR A 1 187 ? -16.812 -23.344 -5.668 1 98.31 187 THR A N 1
ATOM 1472 C CA . THR A 1 187 ? -16.938 -23.953 -4.355 1 98.31 187 THR A CA 1
ATOM 1473 C C . THR A 1 187 ? -15.859 -23.438 -3.404 1 98.31 187 THR A C 1
ATOM 1475 O O . THR A 1 187 ? -16.141 -23.125 -2.246 1 98.31 187 THR A O 1
ATOM 1478 N N . TYR A 1 188 ? -14.648 -23.312 -3.914 1 98.25 188 TYR A N 1
ATOM 1479 C CA . TYR A 1 188 ? -13.547 -22.859 -3.068 1 98.25 188 TYR A CA 1
ATOM 1480 C C . TYR A 1 188 ? -13.359 -21.359 -3.162 1 98.25 188 TYR A C 1
ATOM 1482 O O . TYR A 1 188 ? -12.594 -20.766 -2.396 1 98.25 188 TYR A O 1
ATOM 1490 N N . GLY A 1 189 ? -14.039 -20.703 -4.07 1 98.25 189 GLY A N 1
ATOM 1491 C CA . GLY A 1 189 ? -13.82 -19.297 -4.34 1 98.25 189 GLY A CA 1
ATOM 1492 C C . GLY A 1 189 ? -14.844 -18.391 -3.691 1 98.25 189 GLY A C 1
ATOM 1493 O O . GLY A 1 189 ? -14.703 -17.156 -3.705 1 98.25 189 GLY A O 1
ATOM 1494 N N . VAL A 1 190 ? -15.938 -18.953 -3.066 1 98.44 190 VAL A N 1
ATOM 1495 C CA . VAL A 1 190 ? -16.984 -18.125 -2.469 1 98.44 190 VAL A CA 1
ATOM 1496 C C . VAL A 1 190 ? -17.094 -18.438 -0.979 1 98.44 190 VAL A C 1
ATOM 1498 O O . VAL A 1 190 ? -16.609 -19.469 -0.515 1 98.44 190 VAL A O 1
ATOM 1501 N N . LYS A 1 191 ? -17.594 -17.531 -0.275 1 97.88 191 LYS A N 1
ATOM 1502 C CA . LYS A 1 191 ? -18 -17.719 1.118 1 97.88 191 LYS A CA 1
ATOM 1503 C C . LYS A 1 191 ? -19.484 -17.422 1.312 1 97.88 191 LYS A C 1
ATOM 1505 O O . LYS A 1 191 ? -20.062 -16.625 0.574 1 97.88 191 LYS A O 1
ATOM 1510 N N . GLN A 1 192 ? -20.078 -18.078 2.227 1 97.88 192 GLN A N 1
ATOM 1511 C CA . GLN A 1 192 ? -21.469 -17.812 2.547 1 97.88 192 GLN A CA 1
ATOM 1512 C C . GLN A 1 192 ? -21.609 -16.656 3.525 1 97.88 192 GLN A C 1
ATOM 1514 O O . GLN A 1 192 ? -20.922 -16.609 4.547 1 97.88 192 GLN A O 1
ATOM 1519 N N . ASN A 1 193 ? -22.453 -15.742 3.135 1 96.81 193 ASN A N 1
ATOM 1520 C CA . ASN A 1 193 ? -22.734 -14.594 3.988 1 96.81 193 ASN A CA 1
ATOM 1521 C C . ASN A 1 193 ? -23.75 -14.938 5.066 1 96.81 193 ASN A C 1
ATOM 1523 O O . ASN A 1 193 ? -24.359 -16.016 5.031 1 96.81 193 ASN A O 1
ATOM 1527 N N . ASP A 1 194 ? -23.938 -14.023 5.961 1 96.56 194 ASP A N 1
ATOM 1528 C CA . ASP A 1 194 ? -24.859 -14.242 7.078 1 96.56 194 ASP A CA 1
ATOM 1529 C C . ASP A 1 194 ? -26.281 -14.438 6.582 1 96.56 194 ASP A C 1
ATOM 1531 O O . ASP A 1 194 ? -27.062 -15.18 7.191 1 96.56 194 ASP A O 1
ATOM 1535 N N . ASP A 1 195 ? -26.672 -13.836 5.5 1 96.5 195 ASP A N 1
ATOM 1536 C CA . ASP A 1 195 ? -28.031 -13.898 4.996 1 96.5 195 ASP A CA 1
ATOM 1537 C C . ASP A 1 195 ? -28.234 -15.117 4.094 1 96.5 195 ASP A C 1
ATOM 1539 O O . ASP A 1 195 ? -29.281 -15.258 3.445 1 96.5 195 ASP A O 1
ATOM 1543 N N . GLY A 1 196 ? -27.156 -15.945 4.012 1 97.19 196 GLY A N 1
ATOM 1544 C CA . GLY A 1 196 ? -27.266 -17.188 3.252 1 97.19 196 GLY A CA 1
ATOM 1545 C C . GLY A 1 196 ? -26.766 -17.047 1.822 1 97.19 196 GLY A C 1
ATOM 1546 O O . GLY A 1 196 ? -26.531 -18.047 1.141 1 97.19 196 GLY A O 1
ATOM 1547 N N . SER A 1 197 ? -26.625 -15.781 1.368 1 97.75 197 SER A N 1
ATOM 1548 C CA . SER A 1 197 ? -26.078 -15.555 0.033 1 97.75 197 SER A CA 1
ATOM 1549 C C . SER A 1 197 ? -24.578 -15.836 -0.015 1 97.75 197 SER A C 1
ATOM 1551 O O . SER A 1 197 ? -23.984 -16.203 1 1 97.75 197 SER A O 1
ATOM 1553 N N . TYR A 1 198 ? -24.016 -15.789 -1.217 1 98.44 198 TYR A N 1
ATOM 1554 C CA . TYR A 1 198 ? -22.594 -16.078 -1.383 1 98.44 198 TYR A CA 1
ATOM 1555 C C . TYR A 1 198 ? -21.875 -14.898 -2.039 1 98.44 198 TYR A C 1
ATOM 1557 O O . TYR A 1 198 ? -22.469 -14.18 -2.846 1 98.44 198 TYR A O 1
ATOM 1565 N N . SER A 1 199 ? -20.656 -14.664 -1.673 1 97.81 199 SER A N 1
ATOM 1566 C CA . SER A 1 199 ? -19.797 -13.664 -2.275 1 97.81 199 SER A CA 1
ATOM 1567 C C . SER A 1 199 ? -18.406 -14.234 -2.559 1 97.81 199 SER A C 1
ATOM 1569 O O . SER A 1 199 ? -17.969 -15.172 -1.893 1 97.81 199 SER A O 1
ATOM 1571 N N . TRP A 1 200 ? -17.797 -13.711 -3.547 1 97.38 200 TRP A N 1
ATOM 1572 C CA . TRP A 1 200 ? -16.438 -14.125 -3.873 1 97.38 200 TRP A CA 1
ATOM 1573 C C . TRP A 1 200 ? -15.484 -13.812 -2.727 1 97.38 200 TRP A C 1
ATOM 1575 O O . TRP A 1 200 ? -15.664 -12.828 -2.01 1 97.38 200 TRP A O 1
ATOM 1585 N N . LYS A 1 201 ? -14.422 -14.633 -2.637 1 97.56 201 LYS A N 1
ATOM 1586 C CA . LYS A 1 201 ? -13.414 -14.5 -1.587 1 97.56 201 LYS A CA 1
ATOM 1587 C C . LYS A 1 201 ? -12.234 -13.656 -2.061 1 97.56 201 LYS A C 1
ATOM 1589 O O . LYS A 1 201 ? -11.086 -13.969 -1.759 1 97.56 201 LYS A O 1
ATOM 1594 N N . PHE A 1 202 ? -12.375 -12.703 -2.871 1 96.75 202 PHE A N 1
ATOM 1595 C CA . PHE A 1 202 ? -11.297 -11.773 -3.188 1 96.75 202 PHE A CA 1
ATOM 1596 C C . PHE A 1 202 ? -11.727 -10.336 -2.938 1 96.75 202 PHE A C 1
ATOM 1598 O O . PHE A 1 202 ? -12.906 -10.008 -3.062 1 96.75 202 PHE A O 1
ATOM 1605 N N . ASP A 1 203 ? -10.789 -9.523 -2.564 1 96.69 203 ASP A N 1
ATOM 1606 C CA . ASP A 1 203 ? -10.992 -8.102 -2.307 1 96.69 203 ASP A CA 1
ATOM 1607 C C . ASP A 1 203 ? -11.07 -7.312 -3.613 1 96.69 203 ASP A C 1
ATOM 1609 O O . ASP A 1 203 ? -10.109 -7.301 -4.391 1 96.69 203 ASP A O 1
ATOM 1613 N N . PRO A 1 204 ? -12.211 -6.656 -3.904 1 95.31 204 PRO A N 1
ATOM 1614 C CA . PRO A 1 204 ? -12.305 -5.871 -5.137 1 95.31 204 PRO A CA 1
ATOM 1615 C C . PRO A 1 204 ? -11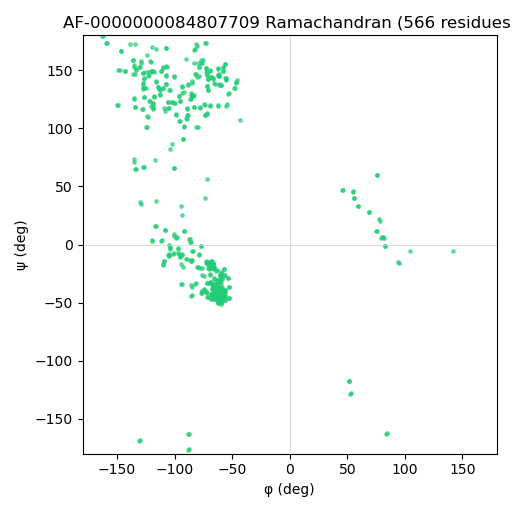.227 -4.801 -5.242 1 95.31 204 PRO A C 1
ATOM 1617 O O . PRO A 1 204 ? -10.891 -4.363 -6.344 1 95.31 204 PRO A O 1
ATOM 1620 N N . HIS A 1 205 ? -10.609 -4.359 -4.16 1 95.56 205 HIS A N 1
ATOM 1621 C CA . HIS A 1 205 ? -9.578 -3.326 -4.16 1 95.56 205 HIS A CA 1
ATOM 1622 C C . HIS A 1 205 ? -8.328 -3.797 -4.895 1 95.56 205 HIS A C 1
ATOM 1624 O O . HIS A 1 205 ? -7.5 -2.98 -5.305 1 95.56 205 HIS A O 1
ATOM 1630 N N . GLN A 1 206 ? -8.148 -5.117 -5.062 1 94.94 206 GLN A N 1
ATOM 1631 C CA . GLN A 1 206 ? -6.961 -5.66 -5.707 1 94.94 206 GLN A CA 1
ATOM 1632 C C . GLN A 1 206 ? -6.914 -5.277 -7.184 1 94.94 206 GLN A C 1
ATOM 1634 O O . GLN A 1 206 ? -5.859 -5.355 -7.812 1 94.94 206 GLN A O 1
ATOM 1639 N N . ARG A 1 207 ? -8.039 -4.832 -7.703 1 91.94 207 ARG A N 1
ATOM 1640 C CA . ARG A 1 207 ? -8.125 -4.531 -9.125 1 91.94 207 ARG A CA 1
ATOM 1641 C C . ARG A 1 207 ? -7.75 -3.078 -9.398 1 91.94 207 ARG A C 1
ATOM 1643 O O . ARG A 1 207 ? -7.605 -2.676 -10.555 1 91.94 207 ARG A O 1
ATOM 1650 N N . VAL A 1 208 ? -7.676 -2.305 -8.336 1 94.62 208 VAL A N 1
ATOM 1651 C CA . VAL A 1 208 ? -7.402 -0.878 -8.469 1 94.62 208 VAL A CA 1
ATOM 1652 C C . VAL A 1 208 ? -5.895 -0.644 -8.523 1 94.62 208 VAL A C 1
ATOM 1654 O O . VAL A 1 208 ? -5.156 -1.096 -7.645 1 94.62 208 VAL A O 1
ATOM 1657 N N . MET A 1 209 ? -5.383 0.018 -9.531 1 93.44 209 MET A N 1
ATOM 1658 C CA . MET A 1 209 ? -3.951 0.265 -9.688 1 93.44 209 MET A CA 1
ATOM 1659 C C . MET A 1 209 ? -3.545 1.559 -8.992 1 93.44 209 MET A C 1
ATOM 1661 O O . MET A 1 209 ? -3.969 2.645 -9.391 1 93.44 209 MET A O 1
ATOM 1665 N N . ALA A 1 210 ? -2.723 1.449 -8.031 1 96.88 210 ALA A N 1
ATOM 1666 C CA . ALA A 1 210 ? -2.248 2.609 -7.277 1 96.88 210 ALA A CA 1
ATOM 1667 C C . ALA A 1 210 ? -1.267 3.436 -8.109 1 96.88 210 ALA A C 1
ATOM 1669 O O . ALA A 1 210 ? -0.574 2.898 -8.977 1 96.88 210 ALA A O 1
ATOM 1670 N N . PRO A 1 211 ? -1.177 4.781 -7.852 1 98.06 211 PRO A N 1
ATOM 1671 C CA . PRO A 1 211 ? -0.239 5.629 -8.594 1 98.06 211 PRO A CA 1
ATOM 1672 C C . PRO A 1 211 ? 1.214 5.395 -8.188 1 98.06 211 PRO A C 1
ATOM 1674 O O . PRO A 1 211 ? 2.131 5.883 -8.852 1 98.06 211 PRO A O 1
ATOM 1677 N N . HIS A 1 212 ? 1.391 4.746 -7.047 1 97.19 212 HIS A N 1
ATOM 1678 C CA . HIS A 1 212 ? 2.705 4.352 -6.551 1 97.19 212 HIS A CA 1
ATOM 1679 C C . HIS A 1 212 ? 2.967 2.869 -6.797 1 97.19 212 HIS A C 1
ATOM 1681 O O . HIS A 1 212 ? 2.703 2.035 -5.93 1 97.19 212 HIS A O 1
ATOM 1687 N N . ARG A 1 213 ? 3.439 2.486 -7.883 1 96.69 213 ARG A N 1
ATOM 1688 C CA . ARG A 1 213 ? 3.68 1.104 -8.281 1 96.69 213 ARG A CA 1
ATOM 1689 C C . ARG A 1 213 ? 5.012 0.968 -9.008 1 96.69 213 ARG A C 1
ATOM 1691 O O . ARG A 1 213 ? 5.684 1.967 -9.281 1 96.69 213 ARG A O 1
ATOM 1698 N N . LEU A 1 214 ? 5.418 -0.289 -9.289 1 97.56 214 LEU A N 1
ATOM 1699 C CA . LEU A 1 214 ? 6.578 -0.51 -10.148 1 97.56 214 LEU A CA 1
ATOM 1700 C C . LEU A 1 214 ? 6.254 -0.153 -11.602 1 97.56 214 LEU A C 1
ATOM 1702 O O . LEU A 1 214 ? 5.145 -0.406 -12.07 1 97.56 214 LEU A O 1
ATOM 1706 N N . TRP A 1 215 ? 7.16 0.397 -12.273 1 96.62 215 TRP A N 1
ATOM 1707 C CA . TRP A 1 215 ? 6.973 0.849 -13.648 1 96.62 215 TRP A CA 1
ATOM 1708 C C . TRP A 1 215 ? 7.715 -0.06 -14.625 1 96.62 215 TRP A C 1
ATOM 1710 O O . TRP A 1 215 ? 8.484 -0.929 -14.211 1 96.62 215 TRP A O 1
ATOM 1720 N N . PRO A 1 216 ? 7.449 0.103 -15.922 1 95.31 216 PRO A N 1
ATOM 1721 C CA . PRO A 1 216 ? 8.016 -0.809 -16.922 1 95.31 216 PRO A CA 1
ATOM 1722 C C . PRO A 1 216 ? 9.531 -0.949 -16.797 1 95.31 216 PRO A C 1
ATOM 1724 O O . PRO A 1 216 ? 10.062 -2.053 -16.938 1 95.31 216 PRO A O 1
ATOM 1727 N N . ASP A 1 217 ? 10.219 0.097 -16.469 1 96.25 217 ASP A N 1
ATOM 1728 C CA . ASP A 1 217 ? 11.672 0.019 -16.344 1 96.25 217 ASP A CA 1
ATOM 1729 C C . ASP A 1 217 ? 12.07 -0.863 -15.164 1 96.25 217 ASP A C 1
ATOM 1731 O O . ASP A 1 217 ? 13.086 -1.561 -15.219 1 96.25 217 ASP A O 1
ATOM 1735 N N . ASP A 1 218 ? 11.297 -0.843 -14.07 1 98.12 218 ASP A N 1
ATOM 1736 C CA . ASP A 1 218 ? 11.539 -1.731 -12.938 1 98.12 218 ASP A CA 1
ATOM 1737 C C . ASP A 1 218 ? 11.383 -3.195 -13.344 1 98.12 218 ASP A C 1
ATOM 1739 O O . ASP A 1 218 ? 12.234 -4.027 -13.023 1 98.12 218 ASP A O 1
ATOM 1743 N N . HIS A 1 219 ? 10.305 -3.488 -14.039 1 97.31 219 HIS A N 1
ATOM 1744 C CA . HIS A 1 219 ? 10.016 -4.859 -14.453 1 97.31 219 HIS A CA 1
ATOM 1745 C C . HIS A 1 219 ? 11.094 -5.387 -15.398 1 97.31 219 HIS A C 1
ATOM 1747 O O . HIS A 1 219 ? 11.602 -6.492 -15.211 1 97.31 219 HIS A O 1
ATOM 1753 N N . VAL A 1 220 ? 11.445 -4.617 -16.375 1 96.94 220 VAL A N 1
ATOM 1754 C CA . VAL A 1 220 ? 12.445 -5.02 -17.359 1 96.94 220 VAL A CA 1
ATOM 1755 C C . VAL A 1 220 ? 13.773 -5.289 -16.656 1 96.94 220 VAL A C 1
ATOM 1757 O O . VAL A 1 220 ? 14.453 -6.273 -16.969 1 96.94 220 VAL A O 1
ATOM 1760 N N . ALA A 1 221 ? 14.117 -4.402 -15.742 1 98.38 221 ALA A N 1
ATOM 1761 C CA . ALA A 1 221 ? 15.344 -4.609 -14.984 1 98.38 221 ALA A CA 1
ATOM 1762 C C . ALA A 1 221 ? 15.312 -5.934 -14.234 1 98.38 221 ALA A C 1
ATOM 1764 O O . ALA A 1 221 ? 16.297 -6.672 -14.211 1 98.38 221 ALA A O 1
ATOM 1765 N N . LEU A 1 222 ? 14.211 -6.234 -13.656 1 98.75 222 LEU A N 1
ATOM 1766 C CA . LEU A 1 222 ? 14.062 -7.477 -12.906 1 98.75 222 LEU A CA 1
ATOM 1767 C C . LEU A 1 222 ? 14.117 -8.688 -13.836 1 98.75 222 LEU A C 1
ATOM 1769 O O . LEU A 1 222 ? 14.75 -9.695 -13.508 1 98.75 222 LEU A O 1
ATOM 1773 N N . TRP A 1 223 ? 13.445 -8.617 -14.984 1 98.12 223 TRP A N 1
ATOM 1774 C CA . TRP A 1 223 ? 13.477 -9.711 -15.945 1 98.12 223 TRP A CA 1
ATOM 1775 C C . TRP A 1 223 ? 14.914 -10.055 -16.344 1 98.12 223 TRP A C 1
ATOM 1777 O O . TRP A 1 223 ? 15.273 -11.227 -16.422 1 98.12 223 TRP A O 1
ATOM 1787 N N . GLY A 1 224 ? 15.719 -9.055 -16.5 1 98.38 224 GLY A N 1
ATOM 1788 C CA . GLY A 1 224 ? 17.109 -9.219 -16.891 1 98.38 224 GLY A CA 1
ATOM 1789 C C . GLY A 1 224 ? 17.953 -9.906 -15.828 1 98.38 224 GLY A C 1
ATOM 1790 O O . GLY A 1 224 ? 19.031 -10.406 -16.109 1 98.38 224 GLY A O 1
ATOM 1791 N N . ARG A 1 225 ? 17.469 -9.961 -14.633 1 98.75 225 ARG A N 1
ATOM 1792 C CA . ARG A 1 225 ? 18.219 -10.523 -13.508 1 98.75 225 ARG A CA 1
ATOM 1793 C C . ARG A 1 225 ? 17.859 -11.984 -13.289 1 98.75 225 ARG A C 1
ATOM 1795 O O . ARG A 1 225 ? 18.516 -12.672 -12.492 1 98.75 225 ARG A O 1
ATOM 1802 N N . ILE A 1 226 ? 16.844 -12.453 -13.945 1 98.75 226 ILE A N 1
ATOM 1803 C CA . ILE A 1 226 ? 16.406 -13.836 -13.773 1 98.75 226 ILE A CA 1
ATOM 1804 C C . ILE A 1 226 ? 17.375 -14.773 -14.492 1 98.75 226 ILE A C 1
ATOM 1806 O O . ILE A 1 226 ? 17.469 -14.75 -15.719 1 98.75 226 ILE A O 1
ATOM 1810 N N . THR A 1 227 ? 17.969 -15.68 -13.68 1 97.94 227 THR A N 1
ATOM 1811 C CA . THR A 1 227 ? 19.047 -16.484 -14.266 1 97.94 227 THR A CA 1
ATOM 1812 C C . THR A 1 227 ? 18.594 -17.922 -14.445 1 97.94 227 THR A C 1
ATOM 1814 O O . THR A 1 227 ? 19.25 -18.703 -15.133 1 97.94 227 THR A O 1
ATOM 1817 N N . CYS A 1 228 ? 17.547 -18.297 -13.852 1 98.25 228 CYS A N 1
ATOM 1818 C CA . CYS A 1 228 ? 17.078 -19.688 -13.953 1 98.25 228 CYS A CA 1
ATOM 1819 C C . CYS A 1 228 ? 16.406 -19.938 -15.297 1 98.25 228 CYS A C 1
ATOM 1821 O O . CYS A 1 228 ? 15.953 -18.984 -15.953 1 98.25 228 CYS A O 1
ATOM 1823 N N . PRO A 1 229 ? 16.375 -21.25 -15.75 1 98.31 229 PRO A N 1
ATOM 1824 C CA . PRO A 1 229 ? 15.531 -21.562 -16.906 1 98.31 229 PRO A CA 1
ATOM 1825 C C . PRO A 1 229 ? 14.094 -21.094 -16.719 1 98.31 229 PRO A C 1
ATOM 1827 O O . PRO A 1 229 ? 13.5 -21.312 -15.656 1 98.31 229 PRO A O 1
ATOM 1830 N N . THR A 1 230 ? 13.57 -20.375 -17.734 1 98.5 230 THR A N 1
ATOM 1831 C CA . THR A 1 230 ? 12.234 -19.766 -17.656 1 98.5 230 THR A CA 1
ATOM 1832 C C . THR A 1 230 ? 11.391 -20.188 -18.859 1 98.5 230 THR A C 1
ATOM 1834 O O . THR A 1 230 ? 11.852 -20.125 -20 1 98.5 230 THR A O 1
ATOM 1837 N N . LEU A 1 231 ? 10.25 -20.703 -18.578 1 98.12 231 LEU A N 1
ATOM 1838 C CA . LEU A 1 231 ? 9.258 -20.984 -19.609 1 98.12 231 LEU A CA 1
ATOM 1839 C C . LEU A 1 231 ? 8.117 -19.969 -19.578 1 98.12 231 LEU A C 1
ATOM 1841 O O . LEU A 1 231 ? 7.438 -19.828 -18.562 1 98.12 231 LEU A O 1
ATOM 1845 N N . LEU A 1 232 ? 7.938 -19.219 -20.641 1 96.5 232 LEU A N 1
ATOM 1846 C CA . LEU A 1 232 ? 6.824 -18.281 -20.812 1 96.5 232 LEU A CA 1
ATOM 1847 C C . LEU A 1 232 ? 5.73 -18.906 -21.672 1 96.5 232 LEU A C 1
ATOM 1849 O O . LEU A 1 232 ? 5.953 -19.188 -22.859 1 96.5 232 LEU A O 1
ATOM 1853 N N . LEU A 1 233 ? 4.609 -19.172 -21.047 1 95.81 233 LEU A N 1
ATOM 1854 C CA . LEU A 1 233 ? 3.467 -19.688 -21.797 1 95.81 233 LEU A CA 1
ATOM 1855 C C . LEU A 1 233 ? 2.439 -18.594 -22.047 1 95.81 233 LEU A C 1
ATOM 1857 O O . LEU A 1 233 ? 1.912 -18 -21.109 1 95.81 233 LEU A O 1
ATOM 1861 N N . PHE A 1 234 ? 2.154 -18.375 -23.266 1 94.19 234 PHE A N 1
ATOM 1862 C CA . PHE A 1 234 ? 1.156 -17.391 -23.672 1 94.19 234 PHE A CA 1
ATOM 1863 C C . PHE A 1 234 ? -0.114 -18.078 -24.156 1 94.19 234 PHE A C 1
ATOM 1865 O O . PHE A 1 234 ? -0.074 -19.234 -24.594 1 94.19 234 PHE A O 1
ATOM 1872 N N . ALA A 1 235 ? -1.202 -17.359 -24 1 93.62 235 ALA A N 1
ATOM 1873 C CA . ALA A 1 235 ? -2.477 -17.828 -24.547 1 93.62 235 ALA A CA 1
ATOM 1874 C C . ALA A 1 235 ? -2.721 -17.297 -25.953 1 93.62 235 ALA A C 1
ATOM 1876 O O . ALA A 1 235 ? -2.59 -16.094 -26.188 1 93.62 235 ALA A O 1
ATOM 1877 N N . GLY A 1 236 ? -3.072 -18.141 -26.844 1 91.38 236 GLY A N 1
ATOM 1878 C CA . GLY A 1 236 ? -3.283 -17.734 -28.219 1 91.38 236 GLY A CA 1
ATOM 1879 C C . GLY A 1 236 ? -4.465 -16.812 -28.406 1 91.38 236 GLY A C 1
ATOM 1880 O O . GLY A 1 236 ? -4.555 -16.094 -29.406 1 91.38 236 GLY A O 1
ATOM 1881 N N . GLU A 1 237 ? -5.395 -16.781 -27.469 1 90.44 237 GLU A N 1
ATOM 1882 C CA . GLU A 1 237 ? -6.605 -15.969 -27.531 1 90.44 237 GLU A CA 1
ATOM 1883 C C . GLU A 1 237 ? -6.797 -15.164 -26.25 1 90.44 237 GLU A C 1
ATOM 1885 O O . GLU A 1 237 ? -7.922 -15.023 -25.766 1 90.44 237 GLU A O 1
ATOM 1890 N N . SER A 1 238 ? -5.648 -14.727 -25.734 1 87.69 238 SER A N 1
ATOM 1891 C CA . SER A 1 238 ? -5.703 -13.906 -24.531 1 87.69 238 SER A CA 1
ATOM 1892 C C . SER A 1 238 ? -6.215 -12.508 -24.828 1 87.69 238 SER A C 1
ATOM 1894 O O . SER A 1 238 ? -6 -11.984 -25.922 1 87.69 238 SER A O 1
ATOM 1896 N N . PHE A 1 239 ? -6.871 -11.984 -23.859 1 79.62 239 PHE A N 1
ATOM 1897 C CA . PHE A 1 239 ? -7.223 -10.578 -24.016 1 79.62 239 PHE A CA 1
ATOM 1898 C C . PHE A 1 239 ? -6.016 -9.68 -23.766 1 79.62 239 PHE A C 1
ATOM 1900 O O . PHE A 1 239 ? -6.039 -8.492 -24.078 1 79.62 239 PHE A O 1
ATOM 1907 N N . LEU A 1 240 ? -5.016 -10.164 -23.094 1 76.5 240 LEU A N 1
ATOM 1908 C CA . LEU A 1 240 ? -3.787 -9.406 -22.875 1 76.5 240 LEU A CA 1
ATOM 1909 C C . LEU A 1 240 ? -2.967 -9.328 -24.156 1 76.5 240 LEU A C 1
ATOM 1911 O O . LEU A 1 240 ? -2.049 -8.516 -24.266 1 76.5 240 LEU A O 1
ATOM 1915 N N . SER A 1 241 ? -3.387 -9.141 -25.406 1 59.84 241 SER A N 1
ATOM 1916 C CA . SER A 1 241 ? -2.854 -9.141 -26.766 1 59.84 241 SER A CA 1
ATOM 1917 C C . SER A 1 241 ? -1.512 -8.422 -26.828 1 59.84 241 SER A C 1
ATOM 1919 O O . SER A 1 241 ? -1.179 -7.633 -25.953 1 59.84 241 SER A O 1
ATOM 1921 N N . ASP A 1 242 ? -0.254 -9.141 -27 1 61.53 242 ASP A N 1
ATOM 1922 C CA . ASP A 1 242 ? 0.886 -8.5 -27.656 1 61.53 242 ASP A CA 1
ATOM 1923 C C . ASP A 1 242 ? 2.197 -8.898 -26.984 1 61.53 242 ASP A C 1
ATOM 1925 O O . ASP A 1 242 ? 3.279 -8.57 -27.469 1 61.53 242 ASP A O 1
ATOM 1929 N N . ALA A 1 243 ? 2.133 -9.609 -25.922 1 57.38 243 ALA A N 1
ATOM 1930 C CA . ALA A 1 243 ? 3.43 -9.836 -25.297 1 57.38 243 ALA A CA 1
ATOM 1931 C C . ALA A 1 243 ? 4.285 -10.797 -26.109 1 57.38 243 ALA A C 1
ATOM 1933 O O . ALA A 1 243 ? 5.48 -10.562 -26.297 1 57.38 243 ALA A O 1
ATOM 1934 N N . ALA A 1 244 ? 3.666 -11.93 -26.672 1 58.31 244 ALA A N 1
ATOM 1935 C CA . ALA A 1 244 ? 4.453 -12.891 -27.453 1 58.31 244 ALA A CA 1
ATOM 1936 C C . ALA A 1 244 ? 5.074 -12.234 -28.672 1 58.31 244 ALA A C 1
ATOM 1938 O O . ALA A 1 244 ? 6.234 -12.5 -29.016 1 58.31 244 ALA A O 1
ATOM 1939 N N . GLU A 1 245 ? 4.277 -11.305 -29.094 1 61.84 245 GLU A N 1
ATOM 1940 C CA . GLU A 1 245 ? 4.734 -10.703 -30.344 1 61.84 245 GLU A CA 1
ATOM 1941 C C . GLU A 1 245 ? 5.73 -9.578 -30.078 1 61.84 245 GLU A C 1
ATOM 1943 O O . GLU A 1 245 ? 6.523 -9.227 -30.953 1 61.84 245 GLU A O 1
ATOM 1948 N N . ALA A 1 246 ? 5.781 -9.188 -28.875 1 66.31 246 ALA A N 1
ATOM 1949 C CA . ALA A 1 246 ? 6.531 -7.965 -28.609 1 66.31 246 ALA A CA 1
ATOM 1950 C C . ALA A 1 246 ? 7.984 -8.273 -28.266 1 66.31 246 ALA A C 1
ATOM 1952 O O . ALA A 1 246 ? 8.734 -7.391 -27.844 1 66.31 246 ALA A O 1
ATOM 1953 N N . GLY A 1 247 ? 8.367 -9.469 -28.484 1 80.56 247 GLY A N 1
ATOM 1954 C CA . GLY A 1 247 ? 9.758 -9.789 -28.203 1 80.56 247 GLY A CA 1
ATOM 1955 C C . GLY A 1 247 ? 10.078 -9.773 -26.719 1 80.56 247 GLY A C 1
ATOM 1956 O O . GLY A 1 247 ? 11.211 -9.461 -26.328 1 80.56 247 GLY A O 1
ATOM 1957 N N . ILE A 1 248 ? 9.086 -10.055 -25.938 1 88.12 248 ILE A N 1
ATOM 1958 C CA . ILE A 1 248 ? 9.227 -9.961 -24.484 1 88.12 248 ILE A CA 1
ATOM 1959 C C . ILE A 1 248 ? 10.297 -10.938 -24 1 88.12 248 ILE A C 1
ATOM 1961 O O . ILE A 1 248 ? 11.039 -10.648 -23.062 1 88.12 248 ILE A O 1
ATOM 1965 N N . ALA A 1 249 ? 10.461 -12.086 -24.703 1 91.12 249 ALA A N 1
ATOM 1966 C CA . ALA A 1 249 ? 11.414 -13.125 -24.312 1 91.12 249 ALA A CA 1
ATOM 1967 C C . ALA A 1 249 ? 12.852 -12.609 -24.375 1 91.12 249 ALA A C 1
ATOM 1969 O O . ALA A 1 249 ? 13.719 -13.094 -23.656 1 91.12 249 ALA A O 1
ATOM 1970 N N . ASP A 1 250 ? 13.086 -11.57 -25.156 1 92.25 250 ASP A N 1
ATOM 1971 C CA . ASP A 1 250 ? 14.422 -11.008 -25.328 1 92.25 250 ASP A CA 1
ATOM 1972 C C . ASP A 1 250 ? 14.898 -10.305 -24.062 1 92.25 250 ASP A C 1
ATOM 1974 O O . ASP A 1 250 ? 16.094 -10.039 -23.922 1 92.25 250 ASP A O 1
ATOM 1978 N N . HIS A 1 251 ? 13.992 -10.023 -23.219 1 94.56 251 HIS A N 1
ATOM 1979 C CA . HIS A 1 251 ? 14.352 -9.336 -21.984 1 94.56 251 HIS A CA 1
ATOM 1980 C C . HIS A 1 251 ? 14.812 -10.32 -20.922 1 94.56 251 HIS A C 1
ATOM 1982 O O . HIS A 1 251 ? 15.25 -9.922 -19.844 1 94.56 251 HIS A O 1
ATOM 1988 N N . PHE A 1 252 ? 14.711 -11.633 -21.234 1 96.5 252 PHE A N 1
ATOM 1989 C CA . PHE A 1 252 ? 15.109 -12.695 -20.312 1 96.5 252 PHE A CA 1
ATOM 1990 C C . PHE A 1 252 ? 16.375 -13.391 -20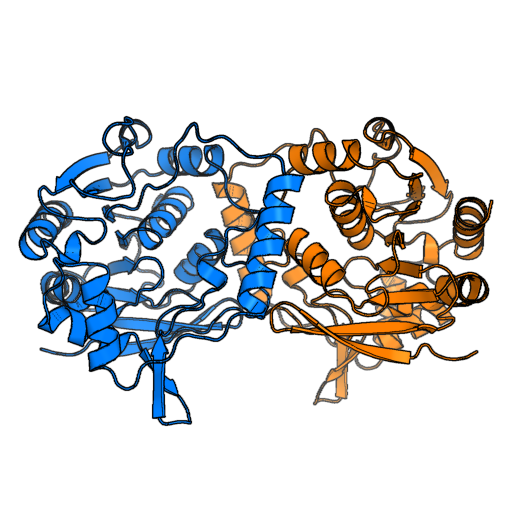.812 1 96.5 252 PHE A C 1
ATOM 1992 O O . PHE A 1 252 ? 16.469 -13.766 -21.969 1 96.5 252 PHE A O 1
ATOM 1999 N N . PRO A 1 253 ? 17.328 -13.617 -19.891 1 96.94 253 PRO A N 1
ATOM 2000 C CA . PRO A 1 253 ? 18.562 -14.281 -20.297 1 96.94 253 PRO A CA 1
ATOM 2001 C C . PRO A 1 253 ? 18.344 -15.719 -20.766 1 96.94 253 PRO A C 1
ATOM 2003 O O . PRO A 1 253 ? 19.031 -16.188 -21.656 1 96.94 253 PRO A O 1
ATOM 2006 N N . GLN A 1 254 ? 17.406 -16.438 -20.062 1 96 254 GLN A N 1
ATOM 2007 C CA . GLN A 1 254 ? 17.156 -17.844 -20.328 1 96 254 GLN A CA 1
ATOM 2008 C C . GLN A 1 254 ? 15.656 -18.141 -20.375 1 96 254 GLN A C 1
ATOM 2010 O O . GLN A 1 254 ? 15.117 -18.766 -19.469 1 96 254 GLN A O 1
ATOM 2015 N N . ALA A 1 255 ? 15.008 -17.672 -21.531 1 95.69 255 ALA A N 1
ATOM 2016 C CA . ALA A 1 255 ? 13.562 -17.891 -21.594 1 95.69 255 ALA A CA 1
ATOM 2017 C C . ALA A 1 255 ? 13.18 -18.594 -22.891 1 95.69 255 ALA A C 1
ATOM 2019 O O . ALA A 1 255 ? 13.727 -18.297 -23.953 1 95.69 255 ALA A O 1
ATOM 2020 N N . ARG A 1 256 ? 12.344 -19.562 -22.703 1 94.31 256 ARG A N 1
ATOM 2021 C CA . ARG A 1 256 ? 11.617 -20.172 -23.812 1 94.31 256 ARG A CA 1
ATOM 2022 C C . ARG A 1 256 ? 10.164 -19.703 -23.828 1 94.31 256 ARG A C 1
ATOM 2024 O O . ARG A 1 256 ? 9.516 -19.641 -22.781 1 94.31 256 ARG A O 1
ATOM 2031 N N . ALA A 1 257 ? 9.742 -19.328 -25.047 1 94.12 257 ALA A N 1
ATOM 2032 C CA . ALA A 1 257 ? 8.359 -18.875 -25.172 1 94.12 257 ALA A CA 1
ATOM 2033 C C . ALA A 1 257 ? 7.535 -19.844 -26.016 1 94.12 257 ALA A C 1
ATOM 2035 O O . ALA A 1 257 ? 8.016 -20.359 -27.031 1 94.12 257 ALA A O 1
ATOM 2036 N N . GLU A 1 258 ? 6.371 -20.125 -25.484 1 93.31 258 GLU A N 1
ATOM 2037 C CA . GLU A 1 258 ? 5.41 -20.969 -26.203 1 93.31 258 GLU A CA 1
ATOM 2038 C C . GLU A 1 258 ? 4.004 -20.375 -26.109 1 93.31 258 GLU A C 1
ATOM 2040 O O . GLU A 1 258 ? 3.641 -19.766 -25.109 1 93.31 258 GLU A O 1
ATOM 2045 N N . THR A 1 259 ? 3.244 -20.578 -27.188 1 93.56 259 THR A N 1
ATOM 2046 C CA . THR A 1 259 ? 1.853 -20.141 -27.203 1 93.56 259 THR A CA 1
ATOM 2047 C C . THR A 1 259 ? 0.907 -21.344 -27.234 1 93.56 259 THR A C 1
ATOM 2049 O O . THR A 1 259 ? 1.09 -22.25 -28.047 1 93.56 259 THR A O 1
ATOM 2052 N N . VAL A 1 260 ? -0.05 -21.391 -26.375 1 95.25 260 VAL A N 1
ATOM 2053 C CA . VAL A 1 260 ? -1.068 -22.438 -26.359 1 95.25 260 VAL A CA 1
ATOM 2054 C C . VAL A 1 260 ? -2.25 -22.016 -27.234 1 95.25 260 VAL A C 1
ATOM 2056 O O . VAL A 1 260 ? -3.055 -21.172 -26.844 1 95.25 260 VAL A O 1
ATOM 2059 N N . ALA A 1 261 ? -2.355 -22.672 -28.344 1 93.44 261 ALA A N 1
ATOM 2060 C CA . ALA A 1 261 ? -3.43 -22.359 -29.297 1 93.44 261 ALA A CA 1
ATOM 2061 C C . ALA A 1 261 ? -4.789 -22.75 -28.719 1 93.44 261 ALA A C 1
ATOM 2063 O O . ALA A 1 261 ? -4.918 -23.797 -28.062 1 93.44 261 ALA A O 1
ATOM 2064 N N . GLY A 1 262 ? -5.812 -21.969 -29 1 92.25 262 GLY A N 1
ATOM 2065 C CA . GLY A 1 262 ? -7.176 -22.281 -28.609 1 92.25 262 GLY A CA 1
ATOM 2066 C C . GLY A 1 262 ? -7.453 -22.047 -27.141 1 92.25 262 GLY A C 1
ATOM 2067 O O . GLY A 1 262 ? -8.445 -22.531 -26.594 1 92.25 262 GLY A O 1
ATOM 2068 N N . ALA A 1 263 ? -6.543 -21.391 -26.484 1 94.5 263 ALA A N 1
ATOM 2069 C CA . ALA A 1 263 ? -6.73 -21.078 -25.062 1 94.5 263 ALA A CA 1
ATOM 2070 C C . ALA A 1 263 ? -6.805 -19.578 -24.844 1 94.5 263 ALA A C 1
ATOM 2072 O O . ALA A 1 263 ? -6.086 -18.812 -25.484 1 94.5 263 ALA A O 1
ATOM 2073 N N . GLY A 1 264 ? -7.699 -19.156 -23.953 1 94.19 264 GLY A N 1
ATOM 2074 C CA . GLY A 1 264 ? -7.727 -17.781 -23.484 1 94.19 264 GLY A CA 1
ATOM 2075 C C . GLY A 1 264 ? -6.82 -17.547 -22.281 1 94.19 264 GLY A C 1
ATOM 2076 O O . GLY A 1 264 ? -5.879 -18.312 -22.047 1 94.19 264 GLY A O 1
ATOM 2077 N N . HIS A 1 265 ? -7.027 -16.438 -21.562 1 94.5 265 HIS A N 1
ATOM 2078 C CA . HIS A 1 265 ? -6.18 -15.961 -20.484 1 94.5 265 HIS A CA 1
ATOM 2079 C C . HIS A 1 265 ? -5.969 -17.047 -19.422 1 94.5 265 HIS A C 1
ATOM 2081 O O . HIS A 1 265 ? -4.922 -17.094 -18.781 1 94.5 265 HIS A O 1
ATOM 2087 N N . TRP A 1 266 ? -6.949 -17.922 -19.281 1 96.56 266 TRP A N 1
ATOM 2088 C CA . TRP A 1 266 ? -6.863 -19.016 -18.312 1 96.56 266 TRP A CA 1
ATOM 2089 C C . TRP A 1 266 ? -6.477 -20.328 -19.016 1 96.56 266 TRP A C 1
ATOM 2091 O O . TRP A 1 266 ? -7.215 -21.312 -18.953 1 96.56 266 TRP A O 1
ATOM 2101 N N . LEU A 1 267 ? -5.316 -20.312 -19.5 1 95.56 267 LEU A N 1
ATOM 2102 C CA . LEU A 1 267 ? -4.898 -21.375 -20.391 1 95.56 267 LEU A CA 1
ATOM 2103 C C . LEU A 1 267 ? -4.824 -22.719 -19.656 1 95.56 267 LEU A C 1
ATOM 2105 O O . LEU A 1 267 ? -5.098 -23.766 -20.234 1 95.56 267 LEU A O 1
ATOM 2109 N N . GLN A 1 268 ? -4.539 -22.75 -18.312 1 96.69 268 GLN A N 1
ATOM 2110 C CA . GLN A 1 268 ? -4.473 -23.984 -17.547 1 96.69 268 GLN A CA 1
ATOM 2111 C C . GLN A 1 268 ? -5.859 -24.594 -17.359 1 96.69 268 GLN A C 1
ATOM 2113 O O . GLN A 1 268 ? -5.988 -25.766 -17.016 1 96.69 268 GLN A O 1
ATOM 2118 N N . HIS A 1 269 ? -6.906 -23.75 -17.516 1 97 269 HIS A N 1
ATOM 2119 C CA . HIS A 1 269 ? -8.273 -24.234 -17.422 1 97 269 HIS A CA 1
ATOM 2120 C C . HIS A 1 269 ? -8.828 -24.594 -18.797 1 97 269 HIS A C 1
ATOM 2122 O O . HIS A 1 269 ? -9.57 -25.562 -18.953 1 97 269 HIS A O 1
ATOM 2128 N N . ASP A 1 270 ? -8.414 -23.844 -19.812 1 96.25 270 ASP A N 1
ATOM 2129 C CA . ASP A 1 270 ? -8.922 -24.016 -21.172 1 96.25 270 ASP A CA 1
ATOM 2130 C C . ASP A 1 270 ? -8.305 -25.25 -21.844 1 96.25 270 ASP A C 1
ATOM 2132 O O . ASP A 1 270 ? -8.977 -25.953 -22.594 1 96.25 270 ASP A O 1
ATOM 2136 N N . ARG A 1 271 ? -7.016 -25.422 -21.594 1 96.06 271 ARG A N 1
ATOM 2137 C CA . ARG A 1 271 ? -6.262 -26.547 -22.156 1 96.06 271 ARG A CA 1
ATOM 2138 C C . ARG A 1 271 ? -5.414 -27.234 -21.109 1 96.06 271 ARG A C 1
ATOM 2140 O O . ARG A 1 271 ? -4.184 -27.25 -21.203 1 96.06 271 ARG A O 1
ATOM 2147 N N . PRO A 1 272 ? -6.156 -27.859 -20.109 1 96.19 272 PRO A N 1
ATOM 2148 C CA . PRO A 1 272 ? -5.445 -28.359 -18.922 1 96.19 272 PRO A CA 1
ATOM 2149 C C . PRO A 1 272 ? -4.391 -29.406 -19.281 1 96.19 272 PRO A C 1
ATOM 2151 O O . PRO A 1 272 ? -3.279 -29.375 -18.75 1 96.19 272 PRO A O 1
ATOM 2154 N N . ASP A 1 273 ? -4.652 -30.328 -20.203 1 95.81 273 ASP A N 1
ATOM 2155 C CA . ASP A 1 273 ? -3.727 -31.422 -20.516 1 95.81 273 ASP A CA 1
ATOM 2156 C C . ASP A 1 273 ? -2.518 -30.891 -21.297 1 95.81 273 ASP A C 1
ATOM 2158 O O . ASP A 1 273 ? -1.386 -31.312 -21.047 1 95.81 273 ASP A O 1
ATOM 2162 N N . GLU A 1 274 ? -2.779 -30 -22.203 1 97.25 274 GLU A N 1
ATOM 2163 C CA . GLU A 1 274 ? -1.681 -29.422 -22.969 1 97.25 274 GLU A CA 1
ATOM 2164 C C . GLU A 1 274 ? -0.754 -28.594 -22.078 1 97.25 274 GLU A C 1
ATOM 2166 O O . GLU A 1 274 ? 0.469 -28.719 -22.156 1 97.25 274 GLU A O 1
ATOM 2171 N N . VAL A 1 275 ? -1.32 -27.766 -21.281 1 98.12 275 VAL A N 1
ATOM 2172 C CA . VAL A 1 275 ? -0.536 -26.938 -20.375 1 98.12 275 VAL A CA 1
ATOM 2173 C C . VAL A 1 275 ? 0.258 -27.812 -19.422 1 98.12 275 VAL A C 1
ATOM 2175 O O . VAL A 1 275 ? 1.447 -27.578 -19.188 1 98.12 275 VAL A O 1
ATOM 2178 N N . LEU A 1 276 ? -0.399 -28.859 -18.859 1 97.56 276 LEU A N 1
ATOM 2179 C CA . LEU A 1 276 ? 0.301 -29.781 -17.984 1 97.56 276 LEU A CA 1
ATOM 2180 C C . LEU A 1 276 ? 1.475 -30.438 -18.703 1 97.56 276 LEU A C 1
ATOM 2182 O O . LEU A 1 276 ? 2.568 -30.547 -18.156 1 97.56 276 LEU A O 1
ATOM 2186 N N . ARG A 1 277 ? 1.258 -30.859 -19.891 1 97.56 277 ARG A N 1
ATOM 2187 C CA . ARG A 1 277 ? 2.32 -31.484 -20.672 1 97.56 277 ARG A CA 1
ATOM 2188 C C . ARG A 1 277 ? 3.504 -30.547 -20.844 1 97.56 277 ARG A C 1
ATOM 2190 O O . ARG A 1 277 ? 4.652 -30.938 -20.625 1 97.56 277 ARG A O 1
ATOM 2197 N N . LEU A 1 278 ? 3.271 -29.297 -21.25 1 97.94 278 LEU A N 1
ATOM 2198 C CA . LEU A 1 278 ? 4.324 -28.312 -21.469 1 97.94 278 LEU A CA 1
ATOM 2199 C C . LEU A 1 278 ? 5.109 -28.062 -20.188 1 97.94 278 LEU A C 1
ATOM 2201 O O . LEU A 1 278 ? 6.34 -27.984 -20.203 1 97.94 278 LEU A O 1
ATOM 2205 N N . ILE A 1 279 ? 4.387 -27.969 -19.078 1 98.56 279 ILE A N 1
ATOM 2206 C CA . ILE A 1 279 ? 5.016 -27.688 -17.797 1 98.56 279 ILE A CA 1
ATOM 2207 C C . ILE A 1 279 ? 5.84 -28.891 -17.359 1 98.56 279 ILE A C 1
ATOM 2209 O O . ILE A 1 279 ? 6.992 -28.75 -16.938 1 98.56 279 ILE A O 1
ATOM 2213 N N . ARG A 1 280 ? 5.293 -30.094 -17.453 1 97.19 280 ARG A N 1
ATOM 2214 C CA . ARG A 1 280 ? 5.977 -31.312 -17.031 1 97.19 280 ARG A CA 1
ATOM 2215 C C . ARG A 1 280 ? 7.258 -31.516 -17.844 1 97.19 280 ARG A C 1
ATOM 2217 O O . ARG A 1 280 ? 8.305 -31.844 -17.281 1 97.19 280 ARG A O 1
ATOM 2224 N N . ASP A 1 281 ? 7.133 -31.344 -19.156 1 96.94 281 ASP A N 1
ATOM 2225 C CA . ASP A 1 281 ? 8.289 -31.5 -20.031 1 96.94 281 ASP A CA 1
ATOM 2226 C C . ASP A 1 281 ? 9.406 -30.531 -19.641 1 96.94 281 ASP A C 1
ATOM 2228 O O . ASP A 1 281 ? 10.586 -30.859 -19.719 1 96.94 281 ASP A O 1
ATOM 2232 N N . PHE A 1 282 ? 9.086 -29.406 -19.25 1 98.19 282 PHE A N 1
ATOM 2233 C CA . PHE A 1 282 ? 10.055 -28.375 -18.906 1 98.19 282 PHE A CA 1
ATOM 2234 C C . PHE A 1 282 ? 10.664 -28.656 -17.531 1 98.19 282 PHE A C 1
ATOM 2236 O O . PHE A 1 282 ? 11.867 -28.453 -17.328 1 98.19 282 PHE A O 1
ATOM 2243 N N . LEU A 1 283 ? 9.82 -29.094 -16.531 1 97.19 283 LEU A N 1
ATOM 2244 C CA . LEU A 1 283 ? 10.266 -29.219 -15.141 1 97.19 283 LEU A CA 1
ATOM 2245 C C . LEU A 1 283 ? 11.008 -30.547 -14.938 1 97.19 283 LEU A C 1
ATOM 2247 O O . LEU A 1 283 ? 11.867 -30.641 -14.062 1 97.19 283 LEU A O 1
ATOM 2251 N N . LEU A 1 284 ? 10.641 -31.625 -15.609 1 90.31 284 LEU A N 1
ATOM 2252 C CA . LEU A 1 284 ? 11.156 -32.969 -15.32 1 90.31 284 LEU A CA 1
ATOM 2253 C C . LEU A 1 284 ? 12.188 -33.406 -16.359 1 90.31 284 LEU A C 1
ATOM 2255 O O . LEU A 1 284 ? 12.812 -34.438 -16.234 1 90.31 284 LEU A O 1
ATOM 2259 N N . VAL A 1 285 ? 12.492 -32.656 -17.422 1 77.56 285 VAL A N 1
ATOM 2260 C CA . VAL A 1 285 ? 13.477 -33.094 -18.406 1 77.56 285 VAL A CA 1
ATOM 2261 C C . VAL A 1 285 ? 14.789 -32.344 -18.172 1 77.56 285 VAL A C 1
ATOM 2263 O O . VAL A 1 285 ? 14.789 -31.172 -17.812 1 77.56 285 VAL A O 1
ATOM 2266 N N . MET B 1 1 ? -9.016 27.188 27.703 1 54.81 1 MET B N 1
ATOM 2267 C CA . MET B 1 1 ? -9.133 27.25 26.25 1 54.81 1 MET B CA 1
ATOM 2268 C C . MET B 1 1 ? -9.719 25.953 25.703 1 54.81 1 MET B C 1
ATOM 2270 O O . MET B 1 1 ? -9.445 24.859 26.234 1 54.81 1 MET B O 1
ATOM 2274 N N . GLN B 1 2 ? -10.781 26.016 24.781 1 71.06 2 GLN B N 1
ATOM 2275 C CA . GLN B 1 2 ? -11.648 24.891 24.484 1 71.06 2 GLN B CA 1
ATOM 2276 C C . GLN B 1 2 ? -10.906 23.828 23.656 1 71.06 2 GLN B C 1
ATOM 2278 O O . GLN B 1 2 ? -10.234 24.156 22.672 1 71.06 2 GLN B O 1
ATOM 2283 N N . ASN B 1 3 ? -10.688 22.719 24.25 1 89.88 3 ASN B N 1
ATOM 2284 C CA . ASN B 1 3 ? -10.18 21.547 23.531 1 89.88 3 ASN B CA 1
ATOM 2285 C C . ASN B 1 3 ? -10.953 21.312 22.234 1 89.88 3 ASN B C 1
ATOM 2287 O O . ASN B 1 3 ? -12.148 21.594 22.156 1 89.88 3 ASN B O 1
ATOM 2291 N N . PRO B 1 4 ? -10.18 21.047 21.203 1 97.44 4 PRO B N 1
ATOM 2292 C CA . PRO B 1 4 ? -10.883 20.719 19.969 1 97.44 4 PRO B CA 1
ATOM 2293 C C . PRO B 1 4 ? -11.812 19.516 20.125 1 97.44 4 PRO B C 1
ATOM 2295 O O . PRO B 1 4 ? -11.633 18.703 21.047 1 97.44 4 PRO B O 1
ATOM 2298 N N . GLU B 1 5 ? -12.852 19.484 19.328 1 97.69 5 GLU B N 1
ATOM 2299 C CA . GLU B 1 5 ? -13.727 18.312 19.281 1 97.69 5 GLU B CA 1
ATOM 2300 C C . GLU B 1 5 ? -13.023 17.125 18.609 1 97.69 5 GLU B C 1
ATOM 2302 O O . GLU B 1 5 ? -12.383 17.297 17.562 1 97.69 5 GLU B O 1
ATOM 2307 N N . SER B 1 6 ? -13.117 15.984 19.234 1 98.19 6 SER B N 1
ATOM 2308 C CA . SER B 1 6 ? -12.633 14.727 18.672 1 98.19 6 SER B CA 1
ATOM 2309 C C . SER B 1 6 ? -13.664 14.109 17.734 1 98.19 6 SER B C 1
ATOM 2311 O O . SER B 1 6 ? -14.781 13.797 18.156 1 98.19 6 SER B O 1
ATOM 2313 N N . ARG B 1 7 ? -13.289 13.961 16.484 1 98.38 7 ARG B N 1
ATOM 2314 C CA . ARG B 1 7 ? -14.203 13.445 15.469 1 98.38 7 ARG B CA 1
ATOM 2315 C C . ARG B 1 7 ? -13.562 12.305 14.68 1 98.38 7 ARG B C 1
ATOM 2317 O O . ARG B 1 7 ? -12.336 12.164 14.664 1 98.38 7 ARG B O 1
ATOM 2324 N N . PHE B 1 8 ? -14.43 11.492 14.117 1 98.69 8 PHE B N 1
ATOM 2325 C CA . PHE B 1 8 ? -13.945 10.344 13.359 1 98.69 8 PHE B CA 1
ATOM 2326 C C . PHE B 1 8 ? -14.609 10.273 11.984 1 98.69 8 PHE B C 1
ATOM 2328 O O . PHE B 1 8 ? -15.703 10.82 11.797 1 98.69 8 PHE B O 1
ATOM 2335 N N . TYR B 1 9 ? -13.945 9.703 11.023 1 98.19 9 TYR B N 1
ATOM 2336 C CA . TYR B 1 9 ? -14.477 9.422 9.695 1 98.19 9 TYR B CA 1
ATOM 2337 C C . TYR B 1 9 ? -13.883 8.133 9.141 1 98.19 9 TYR B C 1
ATOM 2339 O O . TYR B 1 9 ? -12.977 7.547 9.742 1 98.19 9 TYR B O 1
ATOM 2347 N N . ARG B 1 10 ? -14.461 7.641 8.125 1 96.81 10 ARG B N 1
ATOM 2348 C CA . ARG B 1 10 ? -14.008 6.387 7.523 1 96.81 10 ARG B CA 1
ATOM 2349 C C . ARG B 1 10 ? -13.305 6.637 6.195 1 96.81 10 ARG B C 1
ATOM 2351 O O . ARG B 1 10 ? -13.734 7.484 5.41 1 96.81 10 ARG B O 1
ATOM 2358 N N . SER B 1 11 ? -12.258 5.98 5.961 1 96.62 11 SER B N 1
ATOM 2359 C CA . SER B 1 11 ? -11.508 6.016 4.711 1 96.62 11 SER B CA 1
ATOM 2360 C C . SER B 1 11 ? -10.812 4.68 4.445 1 96.62 11 SER B C 1
ATOM 2362 O O . SER B 1 11 ? -10.016 4.215 5.258 1 96.62 11 SER B O 1
ATOM 2364 N N . HIS B 1 12 ? -11.117 4.027 3.346 1 95.06 12 HIS B N 1
ATOM 2365 C CA . HIS B 1 12 ? -10.461 2.803 2.91 1 95.06 12 HIS B CA 1
ATOM 2366 C C . HIS B 1 12 ? -10.539 1.725 3.986 1 95.06 12 HIS B C 1
ATOM 2368 O O . HIS B 1 12 ? -9.531 1.078 4.297 1 95.06 12 HIS B O 1
ATOM 2374 N N . GLY B 1 13 ? -11.664 1.653 4.625 1 94.81 13 GLY B N 1
ATOM 2375 C CA . GLY B 1 13 ? -11.93 0.634 5.629 1 94.81 13 GLY B CA 1
ATOM 2376 C C . GLY B 1 13 ? -11.383 0.988 7 1 94.81 13 GLY B C 1
ATOM 2377 O O . GLY B 1 13 ? -11.57 0.234 7.957 1 94.81 13 GLY B O 1
ATOM 2378 N N . LEU B 1 14 ? -10.742 2.086 7.141 1 97.88 14 LEU B N 1
ATOM 2379 C CA . LEU B 1 14 ? -10.141 2.502 8.406 1 97.88 14 LEU B CA 1
ATOM 2380 C C . LEU B 1 14 ? -11.016 3.531 9.109 1 97.88 14 LEU B C 1
ATOM 2382 O O . LEU B 1 14 ? -11.695 4.328 8.461 1 97.88 14 LEU B O 1
ATOM 2386 N N . ARG B 1 15 ? -11.055 3.465 10.438 1 98.56 15 ARG B N 1
ATOM 2387 C CA . ARG B 1 15 ? -11.586 4.547 11.258 1 98.56 15 ARG B CA 1
ATOM 2388 C C . ARG B 1 15 ? -10.492 5.562 11.594 1 98.56 15 ARG B C 1
ATOM 2390 O O . ARG B 1 15 ? -9.57 5.262 12.344 1 98.56 15 ARG B O 1
ATOM 2397 N N . LEU B 1 16 ? -10.602 6.777 11.039 1 98.75 16 LEU B N 1
ATOM 2398 C CA . LEU B 1 16 ? -9.57 7.797 11.188 1 98.75 16 LEU B CA 1
ATOM 2399 C C . LEU B 1 16 ? -10.062 8.953 12.039 1 98.75 16 LEU B C 1
ATOM 2401 O O . LEU B 1 16 ? -11.266 9.258 12.055 1 98.75 16 LEU B O 1
ATOM 2405 N N . HIS B 1 17 ? -9.18 9.562 12.719 1 98.88 17 HIS B N 1
ATOM 2406 C CA . HIS B 1 17 ? -9.484 10.617 13.68 1 98.88 17 HIS B CA 1
ATOM 2407 C C . HIS B 1 17 ? -9.07 11.984 13.148 1 98.88 17 HIS B C 1
ATOM 2409 O O . HIS B 1 17 ? -8.102 12.102 12.398 1 98.88 17 HIS B O 1
ATOM 2415 N N . TYR B 1 18 ? -9.828 13.023 13.477 1 98.75 18 TYR B N 1
ATOM 2416 C CA . TYR B 1 18 ? -9.344 14.391 13.32 1 98.75 18 TYR B CA 1
ATOM 2417 C C . TYR B 1 18 ? -9.836 15.273 14.461 1 98.75 18 TYR B C 1
ATOM 2419 O O . TYR B 1 18 ? -10.883 15.016 15.055 1 98.75 18 TYR B O 1
ATOM 2427 N N . ALA B 1 19 ? -9.078 16.234 14.812 1 98.75 19 ALA B N 1
ATOM 2428 C CA . ALA B 1 19 ? -9.43 17.266 15.789 1 98.75 19 ALA B CA 1
ATOM 2429 C C . ALA B 1 19 ? -10.031 18.5 15.102 1 98.75 19 ALA B C 1
ATOM 2431 O O . ALA B 1 19 ? -9.516 18.953 14.078 1 98.75 19 ALA B O 1
ATOM 2432 N N . ASP B 1 20 ? -11.094 19.016 15.648 1 98.44 20 ASP B N 1
ATOM 2433 C CA . ASP B 1 20 ? -11.836 20.141 15.078 1 98.44 20 ASP B CA 1
ATOM 2434 C C . ASP B 1 20 ? -11.938 21.297 16.078 1 98.44 20 ASP B C 1
ATOM 2436 O O . ASP B 1 20 ? -12.609 21.172 17.109 1 98.44 20 ASP B O 1
ATOM 2440 N N . TRP B 1 21 ? -11.258 22.406 15.852 1 97.94 21 TRP B N 1
ATOM 2441 C CA . TRP B 1 21 ? -11.219 23.547 16.766 1 97.94 21 TRP B CA 1
ATOM 2442 C C . TRP B 1 21 ? -12.398 24.484 16.516 1 97.94 21 TRP B C 1
ATOM 2444 O O . TRP B 1 21 ? -12.477 25.562 17.109 1 97.94 21 TRP B O 1
ATOM 2454 N N . GLY B 1 22 ? -13.266 24.141 15.594 1 94.94 22 GLY B N 1
ATOM 2455 C CA . GLY B 1 22 ? -14.523 24.844 15.375 1 94.94 22 GLY B CA 1
ATOM 2456 C C . GLY B 1 22 ? -14.383 26.062 14.492 1 94.94 22 GLY B C 1
ATOM 2457 O O . GLY B 1 22 ? -13.508 26.109 13.625 1 94.94 22 GLY B O 1
ATOM 2458 N N . ASN B 1 23 ? -15.477 27.016 14.531 1 94.69 23 ASN B N 1
ATOM 2459 C CA . ASN B 1 23 ? -15.594 28.203 13.695 1 94.69 23 ASN B CA 1
ATOM 2460 C C . ASN B 1 23 ? -16.016 27.859 12.273 1 94.69 23 ASN B C 1
ATOM 2462 O O . ASN B 1 23 ? -15.328 28.234 11.312 1 94.69 23 ASN B O 1
ATOM 2466 N N . ASP B 1 24 ? -17.156 27.266 12.195 1 92.25 24 ASP B N 1
ATOM 2467 C CA . ASP B 1 24 ? -17.609 26.578 10.992 1 92.25 24 ASP B CA 1
ATOM 2468 C C . ASP B 1 24 ? -17.891 27.578 9.867 1 92.25 24 ASP B C 1
ATOM 2470 O O . ASP B 1 24 ? -17.953 27.188 8.695 1 92.25 24 ASP B O 1
ATOM 2474 N N . THR B 1 25 ? -18.016 28.797 10.148 1 94.06 25 THR B N 1
ATOM 2475 C CA . THR B 1 25 ? -18.359 29.781 9.125 1 94.06 25 THR B CA 1
ATOM 2476 C C . THR B 1 25 ? -17.094 30.422 8.555 1 94.06 25 THR B C 1
ATOM 2478 O O . THR B 1 25 ? -17.141 31.094 7.52 1 94.06 25 THR B O 1
ATOM 2481 N N . ALA B 1 26 ? -16.031 30.266 9.258 1 96.62 26 ALA B N 1
ATOM 2482 C CA . ALA B 1 26 ? -14.758 30.812 8.797 1 96.62 26 ALA B CA 1
ATOM 2483 C C . ALA B 1 26 ? -14.141 29.953 7.691 1 96.62 26 ALA B C 1
ATOM 2485 O O . ALA B 1 26 ? -14.562 28.812 7.484 1 96.62 26 ALA B O 1
ATOM 2486 N N . PRO B 1 27 ? -13.234 30.547 6.898 1 97.06 27 PRO B N 1
ATOM 2487 C CA . PRO B 1 27 ? -12.562 29.75 5.867 1 97.06 27 PRO B CA 1
ATOM 2488 C C . PRO B 1 27 ? -11.859 28.516 6.438 1 97.06 27 PRO B C 1
ATOM 2490 O O . PRO B 1 27 ? -11.305 28.578 7.539 1 97.06 27 PRO B O 1
ATOM 2493 N N . PRO B 1 28 ? -11.867 27.391 5.727 1 97.81 28 PRO B N 1
ATOM 2494 C CA . PRO B 1 28 ? -11.266 26.141 6.223 1 97.81 28 PRO B CA 1
ATOM 2495 C C . PRO B 1 28 ? -9.742 26.188 6.242 1 97.81 28 PRO B C 1
ATOM 2497 O O . PRO B 1 28 ? -9.125 26.719 5.312 1 97.81 28 PRO B O 1
ATOM 2500 N N . LEU B 1 29 ? -9.094 25.719 7.289 1 98.62 29 LEU B N 1
ATOM 2501 C CA . LEU B 1 29 ? -7.66 25.547 7.453 1 98.62 29 LEU B CA 1
ATOM 2502 C C . LEU B 1 29 ? -7.34 24.125 7.914 1 98.62 29 LEU B C 1
ATOM 2504 O O . LEU B 1 29 ? -7.777 23.703 8.984 1 98.62 29 LEU B O 1
ATOM 2508 N N . LEU B 1 30 ? -6.633 23.422 7.082 1 98.75 30 LEU B N 1
ATOM 2509 C CA . LEU B 1 30 ? -6.219 22.047 7.363 1 98.75 30 LEU B CA 1
ATOM 2510 C C . LEU B 1 30 ? -4.766 22 7.832 1 98.75 30 LEU B C 1
ATOM 2512 O O . LEU B 1 30 ? -3.877 22.531 7.156 1 98.75 30 LEU B O 1
ATOM 2516 N N . LEU B 1 31 ? -4.512 21.469 9.031 1 98.88 31 LEU B N 1
ATOM 2517 C CA . LEU B 1 31 ? -3.172 21.266 9.57 1 98.88 31 LEU B CA 1
ATOM 2518 C C . LEU B 1 31 ? -2.777 19.797 9.531 1 98.88 31 LEU B C 1
ATOM 2520 O O . LEU B 1 31 ? -3.469 18.953 10.094 1 98.88 31 LEU B O 1
ATOM 2524 N N . ILE B 1 32 ? -1.682 19.469 8.875 1 98.94 32 ILE B N 1
ATOM 2525 C CA . ILE B 1 32 ? -1.287 18.078 8.68 1 98.94 32 ILE B CA 1
ATOM 2526 C C . ILE B 1 32 ? 0.069 17.828 9.336 1 98.94 32 ILE B C 1
ATOM 2528 O O . ILE B 1 32 ? 1.077 18.422 8.93 1 98.94 32 ILE B O 1
ATOM 2532 N N . HIS B 1 33 ? 0.125 16.906 10.25 1 98.81 33 HIS B N 1
ATOM 2533 C CA . HIS B 1 33 ? 1.317 16.656 11.055 1 98.81 33 HIS B CA 1
ATOM 2534 C C . HIS B 1 33 ? 2.305 15.766 10.312 1 98.81 33 HIS B C 1
ATOM 2536 O O . HIS B 1 33 ? 1.973 15.195 9.266 1 98.81 33 HIS B O 1
ATOM 2542 N N . GLY B 1 34 ? 3.512 15.68 10.812 1 97.94 34 GLY B N 1
ATOM 2543 C CA . GLY B 1 34 ? 4.562 14.852 10.234 1 97.94 34 GLY B CA 1
ATOM 2544 C C . GLY B 1 34 ? 4.551 13.43 10.75 1 97.94 34 GLY B C 1
ATOM 2545 O O . GLY B 1 34 ? 3.617 13.016 11.445 1 97.94 34 GLY B O 1
ATOM 2546 N N . GLY B 1 35 ? 5.551 12.672 10.312 1 97.19 35 GLY B N 1
ATOM 2547 C CA . GLY B 1 35 ? 5.676 11.297 10.766 1 97.19 35 GLY B CA 1
ATOM 2548 C C . GLY B 1 35 ? 5.895 11.18 12.266 1 97.19 35 GLY B C 1
ATOM 2549 O O . GLY B 1 35 ? 6.598 12 12.859 1 97.19 35 GLY B O 1
ATOM 2550 N N . ALA B 1 36 ? 5.324 10.102 12.82 1 96.69 36 ALA B N 1
ATOM 2551 C CA . ALA B 1 36 ? 5.461 9.789 14.242 1 96.69 36 ALA B CA 1
ATOM 2552 C C . ALA B 1 36 ? 4.926 10.922 15.109 1 96.69 36 ALA B C 1
ATOM 2554 O O . ALA B 1 36 ? 5.5 11.234 16.156 1 96.69 36 ALA B O 1
ATOM 2555 N N . ASP B 1 37 ? 3.932 11.57 14.648 1 97.88 37 ASP B N 1
ATOM 2556 C CA . ASP B 1 37 ? 3.297 12.703 15.312 1 97.88 37 ASP B CA 1
ATOM 2557 C C . ASP B 1 37 ? 1.78 12.539 15.359 1 97.88 37 ASP B C 1
ATOM 2559 O O . ASP B 1 37 ? 1.271 11.422 15.219 1 97.88 37 ASP B O 1
ATOM 2563 N N . HIS B 1 38 ? 1.056 13.594 15.727 1 98.75 38 HIS B N 1
ATOM 2564 C CA . HIS B 1 38 ? -0.396 13.516 15.859 1 98.75 38 HIS B CA 1
ATOM 2565 C C . HIS B 1 38 ? -1.026 14.906 15.773 1 98.75 38 HIS B C 1
ATOM 2567 O O . HIS B 1 38 ? -0.323 15.914 15.82 1 98.75 38 HIS B O 1
ATOM 2573 N N . ALA B 1 39 ? -2.307 14.961 15.742 1 98.75 39 ALA B N 1
ATOM 2574 C CA . ALA B 1 39 ? -3.076 16.172 15.477 1 98.75 39 ALA B CA 1
ATOM 2575 C C . ALA B 1 39 ? -2.836 17.219 16.547 1 98.75 39 ALA B C 1
ATOM 2577 O O . ALA B 1 39 ? -2.77 18.422 16.266 1 98.75 39 ALA B O 1
ATOM 2578 N N . ARG B 1 40 ? -2.672 16.812 17.812 1 98.38 40 ARG B N 1
ATOM 2579 C CA . ARG B 1 40 ? -2.602 17.734 18.938 1 98.38 40 ARG B CA 1
ATOM 2580 C C . ARG B 1 40 ? -1.239 18.422 19.016 1 98.38 40 ARG B C 1
ATOM 2582 O O . ARG B 1 40 ? -1.015 19.281 19.859 1 98.38 40 ARG B O 1
ATOM 2589 N N . SER B 1 41 ? -0.369 18.031 18.062 1 98.12 41 SER B N 1
ATOM 2590 C CA . SER B 1 41 ? 0.891 18.734 17.906 1 98.12 41 SER B CA 1
ATOM 2591 C C . SER B 1 41 ? 0.66 20.156 17.391 1 98.12 41 SER B C 1
ATOM 2593 O O . SER B 1 41 ? 1.544 21.016 17.484 1 98.12 41 SER B O 1
ATOM 2595 N N . TRP B 1 42 ? -0.532 20.422 16.906 1 98.31 42 TRP B N 1
ATOM 2596 C CA . TRP B 1 42 ? -0.852 21.688 16.281 1 98.31 42 TRP B CA 1
ATOM 2597 C C . TRP B 1 42 ? -1.566 22.625 17.25 1 98.31 42 TRP B C 1
ATOM 2599 O O . TRP B 1 42 ? -1.983 23.719 16.875 1 98.31 42 TRP B O 1
ATOM 2609 N N . ASP B 1 43 ? -1.715 22.266 18.531 1 97.69 43 ASP B N 1
ATOM 2610 C CA . ASP B 1 43 ? -2.543 23 19.484 1 97.69 43 ASP B CA 1
ATOM 2611 C C . ASP B 1 43 ? -2.174 24.484 19.5 1 97.69 43 ASP B C 1
ATOM 2613 O O . ASP B 1 43 ? -3.049 25.344 19.438 1 97.69 43 ASP B O 1
ATOM 2617 N N . HIS B 1 44 ? -0.912 24.781 19.547 1 95.5 44 HIS B N 1
ATOM 2618 C CA . HIS B 1 44 ? -0.476 26.172 19.625 1 95.5 44 HIS B CA 1
ATOM 2619 C C . HIS B 1 44 ? -0.912 26.969 18.391 1 95.5 44 HIS B C 1
ATOM 2621 O O . HIS B 1 44 ? -1.537 28.016 18.516 1 95.5 44 HIS B O 1
ATOM 2627 N N . LEU B 1 45 ? -0.625 26.422 17.219 1 96.75 45 LEU B N 1
ATOM 2628 C CA . LEU B 1 45 ? -0.999 27.078 15.977 1 96.75 45 LEU B CA 1
ATOM 2629 C C . LEU B 1 45 ? -2.516 27.141 15.828 1 96.75 45 LEU B C 1
ATOM 2631 O O . LEU B 1 45 ? -3.066 28.188 15.484 1 96.75 45 LEU B O 1
ATOM 2635 N N . ALA B 1 46 ? -3.188 26.047 16.109 1 98 46 ALA B N 1
ATOM 2636 C CA . ALA B 1 46 ? -4.633 25.953 15.922 1 98 46 ALA B CA 1
ATOM 2637 C C . ALA B 1 46 ? -5.367 26.953 16.797 1 98 46 ALA B C 1
ATOM 2639 O O . ALA B 1 46 ? -6.277 27.641 16.328 1 98 46 ALA B O 1
ATOM 2640 N N . ARG B 1 47 ? -4.965 27.062 18.047 1 96.38 47 ARG B N 1
ATOM 2641 C CA . ARG B 1 47 ? -5.613 27.984 18.984 1 96.38 47 ARG B CA 1
ATOM 2642 C C . ARG B 1 47 ? -5.43 29.438 18.531 1 96.38 47 ARG B C 1
ATOM 2644 O O . ARG B 1 47 ? -6.332 30.25 18.688 1 96.38 47 ARG B O 1
ATOM 2651 N N . SER B 1 48 ? -4.285 29.688 17.984 1 96.06 48 SER B N 1
ATOM 2652 C CA . SER B 1 48 ? -3.973 31.047 17.562 1 96.06 48 SER B CA 1
ATOM 2653 C C . SER B 1 48 ? -4.73 31.422 16.297 1 96.06 48 SER B C 1
ATOM 2655 O O . SER B 1 48 ? -5.035 32.594 16.062 1 96.06 48 SER B O 1
ATOM 2657 N N . LEU B 1 49 ? -5.09 30.453 15.461 1 97.31 49 LEU B N 1
ATOM 2658 C CA . LEU B 1 49 ? -5.629 30.75 14.133 1 97.31 49 LEU B CA 1
ATOM 2659 C C . LEU B 1 49 ? -7.133 30.5 14.094 1 97.31 49 LEU B C 1
ATOM 2661 O O . LEU B 1 49 ? -7.809 30.891 13.141 1 97.31 49 LEU B O 1
ATOM 2665 N N . ARG B 1 50 ? -7.695 29.906 15.148 1 96.62 50 ARG B N 1
ATOM 2666 C CA . ARG B 1 50 ? -9.078 29.453 15.133 1 96.62 50 ARG B CA 1
ATOM 2667 C C . ARG B 1 50 ? -10.047 30.625 15.102 1 96.62 50 ARG B C 1
ATOM 2669 O O . ARG B 1 50 ? -11.234 30.453 14.805 1 96.62 50 ARG B O 1
ATOM 2676 N N . ALA B 1 51 ? -9.617 31.797 15.484 1 95.75 51 ALA B N 1
ATOM 2677 C CA . ALA B 1 51 ? -10.484 32.969 15.414 1 95.75 51 ALA B CA 1
ATOM 2678 C C . ALA B 1 51 ? -10.758 33.375 13.969 1 95.75 51 ALA B C 1
ATOM 2680 O O . ALA B 1 51 ? -11.812 33.938 13.664 1 95.75 51 ALA B O 1
ATOM 2681 N N . ASP B 1 52 ? -9.922 33.062 13.078 1 97.12 52 ASP B N 1
ATOM 2682 C CA . ASP B 1 52 ? -9.992 33.5 11.688 1 97.12 52 ASP B CA 1
ATOM 2683 C C . ASP B 1 52 ? -10.328 32.344 10.758 1 97.12 52 ASP B C 1
ATOM 2685 O O . ASP B 1 52 ? -10.742 32.562 9.617 1 97.12 52 ASP B O 1
ATOM 2689 N N . PHE B 1 53 ? -10.164 31.125 11.227 1 97.81 53 PHE B N 1
ATOM 2690 C CA . PHE B 1 53 ? -10.32 29.953 10.383 1 97.81 53 PHE B CA 1
ATOM 2691 C C . PHE B 1 53 ? -11.141 28.875 11.086 1 97.81 53 PHE B C 1
ATOM 2693 O O . PHE B 1 53 ? -11.203 28.844 12.32 1 97.81 53 PHE B O 1
ATOM 2700 N N . HIS B 1 54 ? -11.766 28.062 10.32 1 97.75 54 HIS B N 1
ATOM 2701 C CA . HIS B 1 54 ? -12.172 26.75 10.789 1 97.75 54 HIS B CA 1
ATOM 2702 C C . HIS B 1 54 ? -11.008 25.766 10.727 1 97.75 54 HIS B C 1
ATOM 2704 O O . HIS B 1 54 ? -10.672 25.25 9.656 1 97.75 54 HIS B O 1
ATOM 2710 N N . VAL B 1 55 ? -10.391 25.516 11.891 1 98.38 55 VAL B N 1
ATOM 2711 C CA . VAL B 1 55 ? -9.133 24.766 11.938 1 98.38 55 VAL B CA 1
ATOM 2712 C C . VAL B 1 55 ? -9.43 23.281 12.219 1 98.38 55 VAL B C 1
ATOM 2714 O O . VAL B 1 55 ? -10.094 22.953 13.195 1 98.38 55 VAL B O 1
ATOM 2717 N N . VAL B 1 56 ? -8.969 22.422 11.32 1 98.44 56 VAL B N 1
ATOM 2718 C CA . VAL B 1 56 ? -9.094 20.984 11.445 1 98.44 56 VAL B CA 1
ATOM 2719 C C . VAL B 1 56 ? -7.723 20.328 11.281 1 98.44 56 VAL B C 1
ATOM 2721 O O . VAL B 1 56 ? -6.918 20.75 10.445 1 98.44 56 VAL B O 1
ATOM 2724 N N . ALA B 1 57 ? -7.434 19.328 12.102 1 98.81 57 ALA B N 1
ATOM 2725 C CA . ALA B 1 57 ? -6.199 18.562 12 1 98.81 57 ALA B CA 1
ATOM 2726 C C . ALA B 1 57 ? -6.473 17.062 12.102 1 98.81 57 ALA B C 1
ATOM 2728 O O . ALA B 1 57 ? -6.871 16.562 13.156 1 98.81 57 ALA B O 1
ATOM 2729 N N . PRO B 1 58 ? -6.164 16.328 11.094 1 98.88 58 PRO B N 1
ATOM 2730 C CA . PRO B 1 58 ? -6.312 14.875 11.195 1 98.88 58 PRO B CA 1
ATOM 2731 C C . PRO B 1 58 ? -5.129 14.211 11.883 1 98.88 58 PRO B C 1
ATOM 2733 O O . PRO B 1 58 ? -4.004 14.719 11.82 1 98.88 58 PRO B O 1
ATOM 2736 N N . ASP B 1 59 ? -5.438 13.109 12.633 1 98.94 59 ASP B N 1
ATOM 2737 C CA . ASP B 1 59 ? -4.426 12.07 12.797 1 98.94 59 ASP B CA 1
ATOM 2738 C C . ASP B 1 59 ? -4.262 11.258 11.516 1 98.94 59 ASP B C 1
ATOM 2740 O O . ASP B 1 59 ? -5.172 10.531 11.117 1 98.94 59 ASP B O 1
ATOM 2744 N N . LEU B 1 60 ? -3.133 11.406 10.891 1 98.81 60 LEU B N 1
ATOM 2745 C CA . LEU B 1 60 ? -2.889 10.617 9.695 1 98.81 60 LEU B CA 1
ATOM 2746 C C . LEU B 1 60 ? -2.99 9.125 10 1 98.81 60 LEU B C 1
ATOM 2748 O O . LEU B 1 60 ? -2.711 8.695 11.125 1 98.81 60 LEU B O 1
ATOM 2752 N N . ARG B 1 61 ? -3.412 8.352 9 1 98.75 61 ARG B N 1
ATOM 2753 C CA . ARG B 1 61 ? -3.422 6.906 9.211 1 98.75 61 ARG B CA 1
ATOM 2754 C C . ARG B 1 61 ? -2.111 6.434 9.828 1 98.75 61 ARG B C 1
ATOM 2756 O O . ARG B 1 61 ? -1.037 6.918 9.469 1 98.75 61 ARG B O 1
ATOM 2763 N N . GLY B 1 62 ? -2.248 5.473 10.789 1 98.44 62 GLY B N 1
ATOM 2764 C CA . GLY B 1 62 ? -1.058 4.957 11.453 1 98.44 62 GLY B CA 1
ATOM 2765 C C . GLY B 1 62 ? -0.539 5.871 12.547 1 98.44 62 GLY B C 1
ATOM 2766 O O . GLY B 1 62 ? 0.524 5.621 13.117 1 98.44 62 GLY B O 1
ATOM 2767 N N . HIS B 1 63 ? -1.296 6.941 12.859 1 98.69 63 HIS B N 1
ATOM 2768 C CA . HIS B 1 63 ? -0.86 7.898 13.867 1 98.69 63 HIS B CA 1
ATOM 2769 C C . HIS B 1 63 ? -2.006 8.273 14.797 1 98.69 63 HIS B C 1
ATOM 2771 O O . HIS B 1 63 ? -3.178 8.141 14.43 1 98.69 63 HIS B O 1
ATOM 2777 N N . GLY B 1 64 ? -1.655 8.773 15.984 1 98.62 64 GLY B N 1
ATOM 2778 C CA . GLY B 1 64 ? -2.652 9.281 16.922 1 98.62 64 GLY B CA 1
ATOM 2779 C C . GLY B 1 64 ? -3.764 8.289 17.203 1 98.62 64 GLY B C 1
ATOM 2780 O O . GLY B 1 64 ? -3.5 7.133 17.531 1 98.62 64 GLY B O 1
ATOM 2781 N N . ASP B 1 65 ? -4.965 8.781 17.047 1 98.69 65 ASP B N 1
ATOM 2782 C CA . ASP B 1 65 ? -6.113 7.934 17.375 1 98.69 65 ASP B CA 1
ATOM 2783 C C . ASP B 1 65 ? -6.723 7.332 16.109 1 98.69 65 ASP B C 1
ATOM 2785 O O . ASP B 1 65 ? -7.828 6.785 16.156 1 98.69 65 ASP B O 1
ATOM 2789 N N . SER B 1 66 ? -6.055 7.492 14.953 1 98.88 66 SER B N 1
ATOM 2790 C CA . SER B 1 66 ? -6.453 6.84 13.711 1 98.88 66 SER B CA 1
ATOM 2791 C C . SER B 1 66 ? -6.004 5.383 13.688 1 98.88 66 SER B C 1
ATOM 2793 O O . SER B 1 66 ? -4.988 5.031 14.289 1 98.88 66 SER B O 1
ATOM 2795 N N . ASP B 1 67 ? -6.73 4.574 12.961 1 98.62 67 ASP B N 1
ATOM 2796 C CA . ASP B 1 67 ? -6.375 3.168 12.781 1 98.62 67 ASP B CA 1
ATOM 2797 C C . ASP B 1 67 ? -5.02 3.029 12.086 1 98.62 67 ASP B C 1
ATOM 2799 O O . ASP B 1 67 ? -4.648 3.867 11.266 1 98.62 67 ASP B O 1
ATOM 2803 N N . TRP B 1 68 ? -4.359 2.01 12.5 1 98.06 68 TRP B N 1
ATOM 2804 C CA . TRP B 1 68 ? -3.211 1.557 11.719 1 98.06 68 TRP B CA 1
ATOM 2805 C C . TRP B 1 68 ? -3.66 0.749 10.508 1 98.06 68 TRP B C 1
ATOM 2807 O O . TRP B 1 68 ? -4.703 0.095 10.539 1 98.06 68 TRP B O 1
ATOM 2817 N N . THR B 1 69 ? -2.916 0.898 9.422 1 97.38 69 THR B N 1
ATOM 2818 C CA . THR B 1 69 ? -3.125 0.009 8.281 1 97.38 69 THR B CA 1
ATOM 2819 C C . THR B 1 69 ? -2.729 -1.422 8.633 1 97.38 69 THR B C 1
ATOM 2821 O O . THR B 1 69 ? -1.758 -1.642 9.359 1 97.38 69 THR B O 1
ATOM 2824 N N . LEU B 1 70 ? -3.459 -2.436 8.133 1 96.81 70 LEU B N 1
ATOM 2825 C CA . LEU B 1 70 ? -3.084 -3.84 8.25 1 96.81 70 LEU B CA 1
ATOM 2826 C C . LEU B 1 70 ? -2.643 -4.402 6.902 1 96.81 70 LEU B C 1
ATOM 2828 O O . LEU B 1 70 ? -3.418 -4.406 5.941 1 96.81 70 LEU B O 1
ATOM 2832 N N . GLY B 1 71 ? -1.388 -4.781 6.793 1 95.81 71 GLY B N 1
ATOM 2833 C CA . GLY B 1 71 ? -0.862 -5.332 5.551 1 95.81 71 GLY B CA 1
ATOM 2834 C C . GLY B 1 71 ? -0.549 -4.273 4.512 1 95.81 71 GLY B C 1
ATOM 2835 O O . GLY B 1 71 ? -0.569 -4.551 3.311 1 95.81 71 GLY B O 1
ATOM 2836 N N . GLY B 1 72 ? -0.383 -3.068 4.922 1 95 72 GLY B N 1
ATOM 2837 C CA . GLY B 1 72 ? -0.135 -2.002 3.963 1 95 72 GLY B CA 1
ATOM 2838 C C . GLY B 1 72 ? 1.226 -1.354 4.129 1 95 72 GLY B C 1
ATOM 2839 O O . GLY B 1 72 ? 1.903 -1.572 5.137 1 95 72 GLY B O 1
ATOM 2840 N N . SER B 1 73 ? 1.663 -0.495 3.102 1 95.94 73 SER B N 1
ATOM 2841 C CA . SER B 1 73 ? 3.025 0.025 3.068 1 95.94 73 SER B CA 1
ATOM 2842 C C . SER B 1 73 ? 3.051 1.527 3.332 1 95.94 73 SER B C 1
ATOM 2844 O O . SER B 1 73 ? 4.105 2.162 3.236 1 95.94 73 SER B O 1
ATOM 2846 N N . TYR B 1 74 ? 1.939 2.176 3.625 1 97.38 74 TYR B N 1
ATOM 2847 C CA . TYR B 1 74 ? 1.817 3.584 3.986 1 97.38 74 TYR B CA 1
ATOM 2848 C C . TYR B 1 74 ? 2.441 4.477 2.922 1 97.38 74 TYR B C 1
ATOM 2850 O O . TYR B 1 74 ? 3.201 5.395 3.24 1 97.38 74 TYR B O 1
ATOM 2858 N N . SER B 1 75 ? 2.17 4.227 1.683 1 97.31 75 SER B N 1
ATOM 2859 C CA . SER B 1 75 ? 2.656 5.113 0.63 1 97.31 75 SER B CA 1
ATOM 2860 C C . SER B 1 75 ? 1.944 6.461 0.669 1 97.31 75 SER B C 1
ATOM 2862 O O . SER B 1 75 ? 0.748 6.527 0.959 1 97.31 75 SER B O 1
ATOM 2864 N N . LEU B 1 76 ? 2.59 7.527 0.271 1 98.06 76 LEU B N 1
ATOM 2865 C CA . LEU B 1 76 ? 2.131 8.898 0.466 1 98.06 76 LEU B CA 1
ATOM 2866 C C . LEU B 1 76 ? 0.774 9.117 -0.194 1 98.06 76 LEU B C 1
ATOM 2868 O O . LEU B 1 76 ? -0.107 9.758 0.386 1 98.06 76 LEU B O 1
ATOM 2872 N N . PRO B 1 77 ? 0.49 8.594 -1.387 1 98.5 77 PRO B N 1
ATOM 2873 C CA . PRO B 1 77 ? -0.819 8.828 -2.002 1 98.5 77 PRO B CA 1
ATOM 2874 C C . PRO B 1 77 ? -1.974 8.297 -1.154 1 98.5 77 PRO B C 1
ATOM 2876 O O . PRO B 1 77 ? -3.096 8.797 -1.253 1 98.5 77 PRO B O 1
ATOM 2879 N N . GLU B 1 78 ? -1.703 7.309 -0.335 1 98.12 78 GLU B N 1
ATOM 2880 C CA . GLU B 1 78 ? -2.756 6.762 0.516 1 98.12 78 GLU B CA 1
ATOM 2881 C C . GLU B 1 78 ? -3.244 7.797 1.525 1 98.12 78 GLU B C 1
ATOM 2883 O O . GLU B 1 78 ? -4.434 7.844 1.846 1 98.12 78 GLU B O 1
ATOM 2888 N N . TYR B 1 79 ? -2.328 8.648 2.014 1 98.5 79 TYR B N 1
ATOM 2889 C CA . TYR B 1 79 ? -2.715 9.758 2.881 1 98.5 79 TYR B CA 1
ATOM 2890 C C . TYR B 1 79 ? -3.533 10.789 2.115 1 98.5 79 TYR B C 1
ATOM 2892 O O . TYR B 1 79 ? -4.457 11.391 2.666 1 98.5 79 TYR B O 1
ATOM 2900 N N . VAL B 1 80 ? -3.162 11.016 0.889 1 98.69 80 VAL B N 1
ATOM 2901 C CA . VAL B 1 80 ? -3.867 11.969 0.036 1 98.69 80 VAL B CA 1
ATOM 2902 C C . VAL B 1 80 ? -5.316 11.531 -0.143 1 98.69 80 VAL B C 1
ATOM 2904 O O . VAL B 1 80 ? -6.238 12.344 -0.047 1 98.69 80 VAL B O 1
ATOM 2907 N N . TYR B 1 81 ? -5.535 10.234 -0.37 1 98.31 81 TYR B N 1
ATOM 2908 C CA . TYR B 1 81 ? -6.895 9.719 -0.469 1 98.31 81 TYR B CA 1
ATOM 2909 C C . TYR B 1 81 ? -7.684 10.008 0.803 1 98.31 81 TYR B C 1
ATOM 2911 O O . TYR B 1 81 ? -8.844 10.43 0.74 1 98.31 81 TYR B O 1
ATOM 2919 N N . ASP B 1 82 ? -7.055 9.789 1.963 1 98.25 82 ASP B N 1
ATOM 2920 C CA . ASP B 1 82 ? -7.73 10.039 3.232 1 98.25 82 ASP B CA 1
ATOM 2921 C C . ASP B 1 82 ? -8.188 11.492 3.324 1 98.25 82 ASP B C 1
ATOM 2923 O O . ASP B 1 82 ? -9.273 11.773 3.84 1 98.25 82 ASP B O 1
ATOM 2927 N N . LEU B 1 83 ? -7.359 12.414 2.846 1 98.12 83 LEU B N 1
ATOM 2928 C CA . LEU B 1 83 ? -7.703 13.836 2.908 1 98.12 83 LEU B CA 1
ATOM 2929 C C . LEU B 1 83 ? -8.945 14.125 2.072 1 98.12 83 LEU B C 1
ATOM 2931 O O . LEU B 1 83 ? -9.758 14.977 2.439 1 98.12 83 LEU B O 1
ATOM 2935 N N . THR B 1 84 ? -9.117 13.445 0.938 1 97.12 84 THR B N 1
ATOM 2936 C CA . THR B 1 84 ? -10.281 13.656 0.088 1 97.12 84 THR B CA 1
ATOM 2937 C C . THR B 1 84 ? -11.555 13.172 0.783 1 97.12 84 THR B C 1
ATOM 2939 O O . THR B 1 84 ? -12.656 13.555 0.399 1 97.12 84 THR B O 1
ATOM 2942 N N . ARG B 1 85 ? -11.406 12.32 1.834 1 96.38 85 ARG B N 1
ATOM 2943 C CA . ARG B 1 85 ? -12.547 11.727 2.521 1 96.38 85 ARG B CA 1
ATOM 2944 C C . ARG B 1 85 ? -12.898 12.516 3.781 1 96.38 85 ARG B C 1
ATOM 2946 O O . ARG B 1 85 ? -13.883 12.211 4.461 1 96.38 85 ARG B O 1
ATOM 2953 N N . LEU B 1 86 ? -12.016 13.508 4.137 1 96.56 86 LEU B N 1
ATOM 2954 C CA . LEU B 1 86 ? -12.234 14.289 5.344 1 96.56 86 LEU B CA 1
ATOM 2955 C C . LEU B 1 86 ? -13.539 15.078 5.25 1 96.56 86 LEU B C 1
ATOM 2957 O O . LEU B 1 86 ? -13.672 15.969 4.406 1 96.56 86 LEU B O 1
ATOM 2961 N N . PRO B 1 87 ? -14.547 14.891 6.133 1 96 87 PRO B N 1
ATOM 2962 C CA . PRO B 1 87 ? -15.883 15.477 5.973 1 96 87 PRO B CA 1
ATOM 2963 C C . PRO B 1 87 ? -15.938 16.938 6.402 1 96 87 PRO B C 1
ATOM 2965 O O . PRO B 1 87 ? -16.828 17.672 5.98 1 96 87 PRO B O 1
ATOM 2968 N N . ALA B 1 88 ? -15.07 17.406 7.145 1 92.25 88 ALA B N 1
ATOM 2969 C CA . ALA B 1 88 ? -15.141 18.719 7.781 1 92.25 88 ALA B CA 1
ATOM 2970 C C . ALA B 1 88 ? -15.258 19.828 6.742 1 92.25 88 ALA B C 1
ATOM 2972 O O . ALA B 1 88 ? -15.844 20.875 7.012 1 92.25 88 ALA B O 1
ATOM 2973 N N . PHE B 1 89 ? -14.703 19.609 5.594 1 88.38 89 PHE B N 1
ATOM 2974 C CA . PHE B 1 89 ? -14.641 20.672 4.602 1 88.38 89 PHE B CA 1
ATOM 2975 C C . PHE B 1 89 ? -15.445 20.297 3.359 1 88.38 89 PHE B C 1
ATOM 2977 O O . PHE B 1 89 ? -15.227 20.859 2.285 1 88.38 89 PHE B O 1
ATOM 2984 N N . GLU B 1 90 ? -16.281 19.328 3.484 1 89.31 90 GLU B N 1
ATOM 2985 C CA . GLU B 1 90 ? -17.062 18.906 2.328 1 89.31 90 GLU B CA 1
ATOM 2986 C C . GLU B 1 90 ? -17.828 20.078 1.72 1 89.31 90 GLU B C 1
ATOM 2988 O O . GLU B 1 90 ? -18.594 20.75 2.414 1 89.31 90 GLU B O 1
ATOM 2993 N N . GLY B 1 91 ? -17.516 20.281 0.49 1 88.06 91 GLY B N 1
ATOM 2994 C CA . GLY B 1 91 ? -18.219 21.328 -0.234 1 88.06 91 GLY B CA 1
ATOM 2995 C C . GLY B 1 91 ? -17.703 22.719 0.071 1 88.06 91 GLY B C 1
ATOM 2996 O O . GLY B 1 91 ? -18.328 23.719 -0.305 1 88.06 91 GLY B O 1
ATOM 2997 N N . ARG B 1 92 ? -16.609 22.891 0.854 1 88.81 92 ARG B N 1
ATOM 2998 C CA . ARG B 1 92 ? -16.094 24.188 1.275 1 88.81 92 ARG B CA 1
ATOM 2999 C C . ARG B 1 92 ? -14.688 24.422 0.724 1 88.81 92 ARG B C 1
ATOM 3001 O O . ARG B 1 92 ? -13.703 23.938 1.29 1 88.81 92 ARG B O 1
ATOM 3008 N N . GLY B 1 93 ? -14.5 24.688 -0.584 1 86.44 93 GLY B N 1
ATOM 3009 C CA . GLY B 1 93 ? -13.203 24.969 -1.179 1 86.44 93 GLY B CA 1
ATOM 3010 C C . GLY B 1 93 ? -13.156 26.297 -1.903 1 86.44 93 GLY B C 1
ATOM 3011 O O . GLY B 1 93 ? -14.195 26.938 -2.113 1 86.44 93 GLY B O 1
ATOM 3012 N N . PRO B 1 94 ? -11.938 26.578 -2.057 1 97.12 94 PRO B N 1
ATOM 3013 C CA . PRO B 1 94 ? -10.625 25.969 -1.815 1 97.12 94 PRO B CA 1
ATOM 3014 C C . PRO B 1 94 ? -10.18 26.094 -0.361 1 97.12 94 PRO B C 1
ATOM 3016 O O . PRO B 1 94 ? -10.602 27.016 0.344 1 97.12 94 PRO B O 1
ATOM 3019 N N . ILE B 1 95 ? -9.281 25.188 0.084 1 98.06 95 ILE B N 1
ATOM 3020 C CA . ILE B 1 95 ? -8.891 25.156 1.488 1 98.06 95 ILE B CA 1
ATOM 3021 C C . ILE B 1 95 ? -7.445 25.641 1.633 1 98.06 95 ILE B C 1
ATOM 3023 O O . ILE B 1 95 ? -6.668 25.594 0.675 1 98.06 95 ILE B O 1
ATOM 3027 N N . THR B 1 96 ? -7.133 26.219 2.807 1 98.69 96 THR B N 1
ATOM 3028 C CA . THR B 1 96 ? -5.758 26.5 3.197 1 98.69 96 THR B CA 1
ATOM 3029 C C . THR B 1 96 ? -5.141 25.297 3.914 1 98.69 96 THR B C 1
ATOM 3031 O O . THR B 1 96 ? -5.793 24.656 4.742 1 98.69 96 THR B O 1
ATOM 3034 N N . ILE B 1 97 ? -3.883 24.984 3.578 1 98.88 97 ILE B N 1
ATOM 3035 C CA . ILE B 1 97 ? -3.223 23.828 4.168 1 98.88 97 ILE B CA 1
ATOM 3036 C C . ILE B 1 97 ? -1.884 24.234 4.77 1 98.88 97 ILE B C 1
ATOM 3038 O O . ILE B 1 97 ? -1.139 25.016 4.164 1 98.88 97 ILE B O 1
ATOM 3042 N N . VAL B 1 98 ? -1.609 23.797 5.961 1 98.94 98 VAL B N 1
ATOM 3043 C CA . VAL B 1 98 ? -0.296 23.828 6.598 1 98.94 98 VAL B CA 1
ATOM 3044 C C . VAL B 1 98 ? 0.17 22.422 6.914 1 98.94 98 VAL B C 1
ATOM 3046 O O . VAL B 1 98 ? -0.504 21.688 7.641 1 98.94 98 VAL B O 1
ATOM 3049 N N . GLY B 1 99 ? 1.256 22 6.355 1 98.88 99 GLY B N 1
ATOM 3050 C CA . GLY B 1 99 ? 1.782 20.672 6.582 1 98.88 99 GLY B CA 1
ATOM 3051 C C . GLY B 1 99 ? 3.23 20.672 7.039 1 98.88 99 GLY B C 1
ATOM 3052 O O . GLY B 1 99 ? 4.035 21.469 6.566 1 98.88 99 GLY B O 1
ATOM 3053 N N . HIS B 1 100 ? 3.566 19.781 7.914 1 98.44 100 HIS B N 1
ATOM 3054 C CA . HIS B 1 100 ? 4.926 19.625 8.422 1 98.44 100 HIS B CA 1
ATOM 3055 C C . HIS B 1 100 ? 5.52 18.281 8.008 1 98.44 100 HIS B C 1
ATOM 3057 O O . HIS B 1 100 ? 4.867 17.234 8.141 1 98.44 100 HIS B O 1
ATOM 3063 N N . SER B 1 101 ? 6.832 18.297 7.535 1 97.12 101 SER B N 1
ATOM 3064 C CA . SER B 1 101 ? 7.574 17.062 7.27 1 97.12 101 SER B CA 1
ATOM 3065 C C . SER B 1 101 ? 6.773 16.109 6.379 1 97.12 101 SER B C 1
ATOM 3067 O O . SER B 1 101 ? 6.355 16.484 5.281 1 97.12 101 SER B O 1
ATOM 3069 N N . MET B 1 102 ? 6.398 14.938 6.801 1 97.31 102 MET B N 1
ATOM 3070 C CA . MET B 1 102 ? 5.566 14.016 6.035 1 97.31 102 MET B CA 1
ATOM 3071 C C . MET B 1 102 ? 4.242 14.672 5.652 1 97.31 102 MET B C 1
ATOM 3073 O O . MET B 1 102 ? 3.76 14.5 4.531 1 97.31 102 MET B O 1
ATOM 3077 N N . GLY B 1 103 ? 3.674 15.391 6.586 1 98.62 103 GLY B N 1
ATOM 3078 C CA . GLY B 1 103 ? 2.457 16.125 6.289 1 98.62 103 GLY B CA 1
ATOM 3079 C C . GLY B 1 103 ? 2.648 17.188 5.211 1 98.62 103 GLY B C 1
ATOM 3080 O O . GLY B 1 103 ? 1.719 17.484 4.461 1 98.62 103 GLY B O 1
ATOM 3081 N N . GLY B 1 104 ? 3.848 17.766 5.184 1 98.25 104 GLY B N 1
ATOM 3082 C CA . GLY B 1 104 ? 4.191 18.656 4.086 1 98.25 104 GLY B CA 1
ATOM 3083 C C . GLY B 1 104 ? 4.223 17.953 2.74 1 98.25 104 GLY B C 1
ATOM 3084 O O . GLY B 1 104 ? 3.68 18.453 1.757 1 98.25 104 GLY B O 1
ATOM 3085 N N . MET B 1 105 ? 4.82 16.781 2.727 1 97.56 105 MET B N 1
ATOM 3086 C CA . MET B 1 105 ? 4.863 15.992 1.499 1 97.56 105 MET B CA 1
ATOM 3087 C C . MET B 1 105 ? 3.457 15.641 1.028 1 97.56 105 MET B C 1
ATOM 3089 O O . MET B 1 105 ? 3.141 15.773 -0.155 1 97.56 105 MET B O 1
ATOM 3093 N N . VAL B 1 106 ? 2.662 15.203 1.947 1 98.75 106 VAL B N 1
ATOM 3094 C CA . VAL B 1 106 ? 1.28 14.844 1.642 1 98.75 106 VAL B CA 1
ATOM 3095 C C . VAL B 1 106 ? 0.542 16.062 1.092 1 98.75 106 VAL B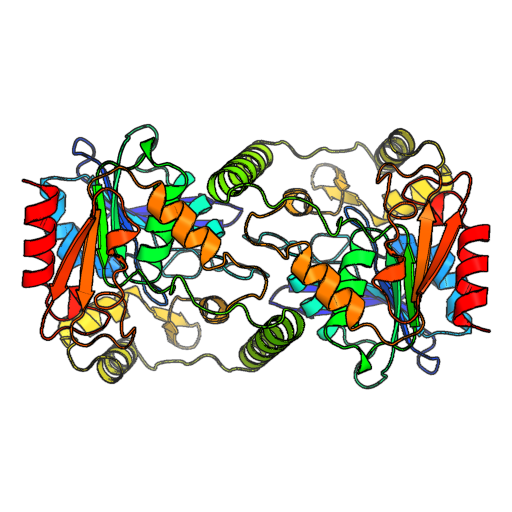 C 1
ATOM 3097 O O . VAL B 1 106 ? -0.187 15.961 0.102 1 98.75 106 VAL B O 1
ATOM 3100 N N . SER B 1 107 ? 0.754 17.219 1.688 1 98.88 107 SER B N 1
ATOM 3101 C CA . SER B 1 107 ? 0.118 18.469 1.26 1 98.88 107 SER B CA 1
ATOM 3102 C C . SER B 1 107 ? 0.54 18.844 -0.156 1 98.88 107 SER B C 1
ATOM 3104 O O . SER B 1 107 ? -0.284 19.297 -0.956 1 98.88 107 SER B O 1
ATOM 3106 N N . LEU B 1 108 ? 1.814 18.672 -0.437 1 98.62 108 LEU B N 1
ATOM 3107 C CA . LEU B 1 108 ? 2.332 18.984 -1.764 1 98.62 108 LEU B CA 1
ATOM 3108 C C . LEU B 1 108 ? 1.706 18.078 -2.818 1 98.62 108 LEU B C 1
ATOM 3110 O O . LEU B 1 108 ? 1.322 18.547 -3.895 1 98.62 108 LEU B O 1
ATOM 3114 N N . ILE B 1 109 ? 1.583 16.797 -2.508 1 98.88 109 ILE B N 1
ATOM 3115 C CA . ILE B 1 109 ? 0.961 15.859 -3.438 1 98.88 109 ILE B CA 1
ATOM 3116 C C . ILE B 1 109 ? -0.509 16.219 -3.631 1 98.88 109 ILE B C 1
ATOM 3118 O O . ILE B 1 109 ? -1.008 16.25 -4.758 1 98.88 109 ILE B O 1
ATOM 3122 N N . TYR B 1 110 ? -1.204 16.562 -2.555 1 98.88 110 TYR B N 1
ATOM 3123 C CA . TYR B 1 110 ? -2.607 16.953 -2.629 1 98.88 110 TYR B CA 1
ATOM 3124 C C . TYR B 1 110 ? -2.781 18.203 -3.488 1 98.88 110 TYR B C 1
ATOM 3126 O O . TYR B 1 110 ? -3.594 18.219 -4.418 1 98.88 110 TYR B O 1
ATOM 3134 N N . ALA B 1 111 ? -1.994 19.219 -3.24 1 98.88 111 ALA B N 1
ATOM 3135 C CA . ALA B 1 111 ? -2.109 20.5 -3.93 1 98.88 111 ALA B CA 1
ATOM 3136 C C . ALA B 1 111 ? -1.743 20.359 -5.406 1 98.88 111 ALA B C 1
ATOM 3138 O O . ALA B 1 111 ? -2.312 21.047 -6.258 1 98.88 111 ALA B O 1
ATOM 3139 N N . GLY B 1 112 ? -0.754 19.531 -5.695 1 98.88 112 GLY B N 1
ATOM 3140 C CA . GLY B 1 112 ? -0.38 19.297 -7.082 1 98.88 112 GLY B CA 1
ATOM 3141 C C . GLY B 1 112 ? -1.396 18.469 -7.84 1 98.88 112 GLY B C 1
ATOM 3142 O O . GLY B 1 112 ? -1.562 18.625 -9.047 1 98.88 112 GLY B O 1
ATOM 3143 N N . THR B 1 113 ? -2.045 17.547 -7.148 1 98.88 113 THR B N 1
ATOM 3144 C CA . THR B 1 113 ? -3.07 16.703 -7.746 1 98.88 113 THR B CA 1
ATOM 3145 C C . THR B 1 113 ? -4.359 17.484 -7.969 1 98.88 113 THR B C 1
ATOM 3147 O O . THR B 1 113 ? -5.031 17.312 -8.984 1 98.88 113 THR B O 1
ATOM 3150 N N . PHE B 1 114 ? -4.688 18.344 -7.023 1 98.38 114 PHE B N 1
ATOM 3151 C CA . PHE B 1 114 ? -5.914 19.141 -7.055 1 98.38 114 PHE B CA 1
ATOM 3152 C C . PHE B 1 114 ? -5.605 20.625 -6.891 1 98.38 114 PHE B C 1
ATOM 3154 O O . PHE B 1 114 ? -6.035 21.25 -5.918 1 98.38 114 PHE B O 1
ATOM 3161 N N . PRO B 1 115 ? -4.953 21.219 -7.848 1 98.62 115 PRO B N 1
ATOM 3162 C CA . PRO B 1 115 ? -4.555 22.609 -7.676 1 98.62 115 PRO B CA 1
ATOM 3163 C C . PRO B 1 115 ? -5.746 23.547 -7.445 1 98.62 115 PRO B C 1
ATOM 3165 O O . PRO B 1 115 ? -5.613 24.562 -6.762 1 98.62 115 PRO B O 1
ATOM 3168 N N . GLU B 1 116 ? -6.902 23.156 -7.887 1 97.88 116 GLU B N 1
ATOM 3169 C CA . GLU B 1 116 ? -8.109 23.984 -7.785 1 97.88 116 GLU B CA 1
ATOM 3170 C C . GLU B 1 116 ? -8.703 23.922 -6.383 1 97.88 116 GLU B C 1
ATOM 3172 O O . GLU B 1 116 ? -9.562 24.734 -6.031 1 97.88 116 GLU B O 1
ATOM 3177 N N . GLN B 1 117 ? -8.234 23.078 -5.547 1 97.94 117 GLN B N 1
ATOM 3178 C CA . GLN B 1 117 ? -8.852 22.844 -4.246 1 97.94 117 GLN B CA 1
ATOM 3179 C C . GLN B 1 117 ? -8.047 23.516 -3.131 1 97.94 117 GLN B C 1
ATOM 3181 O O . GLN B 1 117 ? -8.414 23.422 -1.957 1 97.94 117 GLN B O 1
ATOM 3186 N N . VAL B 1 118 ? -6.969 24.156 -3.424 1 98.56 118 VAL B N 1
ATOM 3187 C CA . VAL B 1 118 ? -6.105 24.719 -2.385 1 98.56 118 VAL B CA 1
ATOM 3188 C C . VAL B 1 118 ? -5.961 26.219 -2.582 1 98.56 118 VAL B C 1
ATOM 3190 O O . VAL B 1 118 ? -5.598 26.688 -3.666 1 98.56 118 VAL B O 1
ATOM 3193 N N . ALA B 1 119 ? -6.312 26.969 -1.538 1 98.12 119 ALA B N 1
ATOM 3194 C CA . ALA B 1 119 ? -6.266 28.422 -1.589 1 98.12 119 ALA B CA 1
ATOM 3195 C C . ALA B 1 119 ? -4.867 28.938 -1.259 1 98.12 119 ALA B C 1
ATOM 3197 O O . ALA B 1 119 ? -4.383 29.891 -1.884 1 98.12 119 ALA B O 1
ATOM 3198 N N . ARG B 1 120 ? -4.2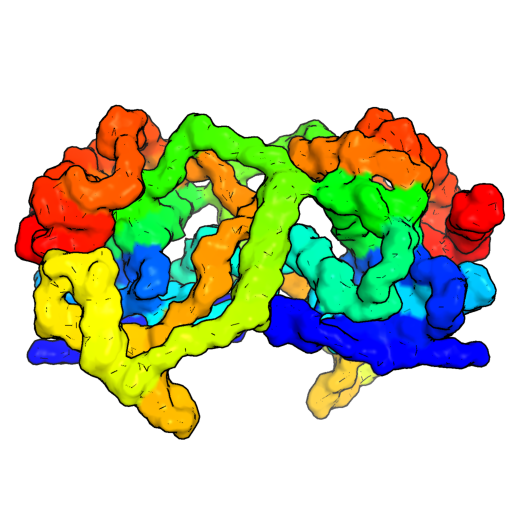3 28.406 -0.261 1 98.69 120 ARG B N 1
ATOM 3199 C CA . ARG B 1 120 ? -2.873 28.719 0.187 1 98.69 120 ARG B CA 1
ATOM 3200 C C . ARG B 1 120 ? -2.215 27.484 0.8 1 98.69 120 ARG B C 1
ATOM 3202 O O . ARG B 1 120 ? -2.896 26.609 1.353 1 98.69 120 ARG B O 1
ATOM 3209 N N . LEU B 1 121 ? -0.906 27.422 0.687 1 98.81 121 LEU B N 1
ATOM 3210 C CA . LEU B 1 121 ? -0.159 26.266 1.152 1 98.81 121 LEU B CA 1
ATOM 3211 C C . LEU B 1 121 ? 1.082 26.688 1.93 1 98.81 121 LEU B C 1
ATOM 3213 O O . LEU B 1 121 ? 1.855 27.531 1.462 1 98.81 121 LEU B O 1
ATOM 3217 N N . VAL B 1 122 ? 1.204 26.203 3.115 1 98.88 122 VAL B N 1
ATOM 3218 C CA . VAL B 1 122 ? 2.416 26.391 3.908 1 98.88 122 VAL B CA 1
ATOM 3219 C C . VAL B 1 122 ? 3.053 25.031 4.195 1 98.88 122 VAL B C 1
ATOM 3221 O O . VAL B 1 122 ? 2.389 24.125 4.703 1 98.88 122 VAL B O 1
ATOM 3224 N N . VAL B 1 123 ? 4.297 24.875 3.896 1 98 123 VAL B N 1
ATOM 3225 C CA . VAL B 1 123 ? 5.027 23.641 4.121 1 98 123 VAL B CA 1
ATOM 3226 C C . VAL B 1 123 ? 6.184 23.891 5.09 1 98 123 VAL B C 1
ATOM 3228 O O . VAL B 1 123 ? 7.078 24.688 4.805 1 98 123 VAL B O 1
ATOM 3231 N N . LEU B 1 124 ? 6.094 23.234 6.227 1 97.38 124 LEU B N 1
ATOM 3232 C CA . LEU B 1 124 ? 7.145 23.312 7.234 1 97.38 124 LEU B CA 1
ATOM 3233 C C . LEU B 1 124 ? 8.117 22.156 7.102 1 97.38 124 LEU B C 1
ATOM 3235 O O . LEU B 1 124 ? 7.781 21.016 7.434 1 97.38 124 LEU B O 1
ATOM 3239 N N . ASP B 1 125 ? 9.32 22.391 6.605 1 95.38 125 ASP B N 1
ATOM 3240 C CA . ASP B 1 125 ? 10.391 21.406 6.461 1 95.38 125 ASP B CA 1
ATOM 3241 C C . ASP B 1 125 ? 9.859 20.109 5.863 1 95.38 125 ASP B C 1
ATOM 3243 O O . ASP B 1 125 ? 10.133 19.016 6.383 1 95.38 125 ASP B O 1
ATOM 3247 N N . GLY B 1 126 ? 9.078 20.266 4.785 1 93.5 126 GLY B N 1
ATOM 3248 C CA . GLY B 1 126 ? 8.367 19.125 4.242 1 93.5 126 GLY B CA 1
ATOM 3249 C C . GLY B 1 126 ? 8.75 18.812 2.807 1 93.5 126 GLY B C 1
ATOM 3250 O O . GLY B 1 126 ? 8.117 17.969 2.16 1 93.5 126 GLY B O 1
ATOM 3251 N N . VAL B 1 127 ? 9.695 19.531 2.254 1 91.06 127 VAL B N 1
ATOM 3252 C CA . VAL B 1 127 ? 10.258 19.172 0.952 1 91.06 127 VAL B CA 1
ATOM 3253 C C . VAL B 1 127 ? 11.484 18.297 1.137 1 91.06 127 VAL B C 1
ATOM 3255 O O . VAL B 1 127 ? 12.617 18.781 1.185 1 91.06 127 VAL B O 1
ATOM 3258 N N . THR B 1 128 ? 11.25 17 1.164 1 85.62 128 THR B N 1
ATOM 3259 C CA . THR B 1 128 ? 12.281 16.062 1.583 1 85.62 128 THR B CA 1
ATOM 3260 C C . THR B 1 128 ? 12.867 15.328 0.379 1 85.62 128 THR B C 1
ATOM 3262 O O . THR B 1 128 ? 13.883 14.641 0.498 1 85.62 128 THR B O 1
ATOM 3265 N N . VAL B 1 129 ? 12.266 15.508 -0.727 1 88 129 VAL B N 1
ATOM 3266 C CA . VAL B 1 129 ? 12.711 14.812 -1.931 1 88 129 VAL B CA 1
ATOM 3267 C C . VAL B 1 129 ? 13.633 15.719 -2.742 1 88 129 VAL B C 1
ATOM 3269 O O . VAL B 1 129 ? 13.281 16.859 -3.059 1 88 129 VAL B O 1
ATOM 3272 N N . ARG B 1 130 ? 14.773 15.195 -3.074 1 89 130 ARG B N 1
ATOM 3273 C CA . ARG B 1 130 ? 15.664 15.906 -3.982 1 89 130 ARG B CA 1
ATOM 3274 C C . ARG B 1 130 ? 15.312 15.609 -5.438 1 89 130 ARG B C 1
ATOM 3276 O O . ARG B 1 130 ? 15.164 14.453 -5.82 1 89 130 ARG B O 1
ATOM 3283 N N . PRO B 1 131 ? 15.156 16.672 -6.207 1 90.56 131 PRO B N 1
ATOM 3284 C CA . PRO B 1 131 ? 14.773 16.484 -7.609 1 90.56 131 PRO B CA 1
ATOM 3285 C C . PRO B 1 131 ? 15.742 15.586 -8.375 1 90.56 131 PRO B C 1
ATOM 3287 O O . PRO B 1 131 ? 15.344 14.898 -9.312 1 90.56 131 PRO B O 1
ATOM 3290 N N . ASP B 1 132 ? 16.984 15.508 -7.969 1 88.5 132 ASP B N 1
ATOM 3291 C CA . ASP B 1 132 ? 17.984 14.766 -8.711 1 88.5 132 ASP B CA 1
ATOM 3292 C C . ASP B 1 132 ? 18.375 13.484 -7.98 1 88.5 132 ASP B C 1
ATOM 3294 O O . ASP B 1 132 ? 19.391 12.859 -8.305 1 88.5 132 ASP B O 1
ATOM 3298 N N . ALA B 1 133 ? 17.562 13.164 -6.988 1 89.75 133 ALA B N 1
ATOM 3299 C CA . ALA B 1 133 ? 17.891 11.953 -6.246 1 89.75 133 ALA B CA 1
ATOM 3300 C C . ALA B 1 133 ? 17.859 10.727 -7.156 1 89.75 133 ALA B C 1
ATOM 3302 O O . ALA B 1 133 ? 16.969 10.602 -8.008 1 89.75 133 ALA B O 1
ATOM 3303 N N . ALA B 1 134 ? 18.828 9.867 -7 1 91.38 134 ALA B N 1
ATOM 3304 C CA . ALA B 1 134 ? 18.891 8.648 -7.801 1 91.38 134 ALA B CA 1
ATOM 3305 C C . ALA B 1 134 ? 17.828 7.648 -7.379 1 91.38 134 ALA B C 1
ATOM 3307 O O . ALA B 1 134 ? 17.422 7.605 -6.211 1 91.38 134 ALA B O 1
ATOM 3308 N N . LYS B 1 135 ? 17.312 6.91 -8.312 1 94.19 135 LYS B N 1
ATOM 3309 C CA . LYS B 1 135 ? 16.453 5.762 -8.078 1 94.19 135 LYS B CA 1
ATOM 3310 C C . LYS B 1 135 ? 17.25 4.469 -7.988 1 94.19 135 LYS B C 1
ATOM 3312 O O . LYS B 1 135 ? 17.672 3.926 -9.008 1 94.19 135 LYS B O 1
ATOM 3317 N N . PRO B 1 136 ? 17.5 3.949 -6.758 1 96.38 136 PRO B N 1
ATOM 3318 C CA . PRO B 1 136 ? 18.234 2.691 -6.676 1 96.38 136 PRO B CA 1
ATOM 3319 C C . PRO B 1 136 ? 17.578 1.562 -7.461 1 96.38 136 PRO B C 1
ATOM 3321 O O . PRO B 1 136 ? 16.359 1.574 -7.668 1 96.38 136 PRO B O 1
ATOM 3324 N N . PRO B 1 137 ? 18.422 0.581 -7.855 1 98.06 137 PRO B N 1
ATOM 3325 C CA . PRO B 1 137 ? 17.859 -0.554 -8.586 1 98.06 137 PRO B CA 1
ATOM 3326 C C . PRO B 1 137 ? 16.719 -1.234 -7.82 1 98.06 137 PRO B C 1
ATOM 3328 O O . PRO B 1 137 ? 16.781 -1.361 -6.594 1 98.06 137 PRO B O 1
ATOM 3331 N N . VAL B 1 138 ? 15.727 -1.646 -8.57 1 98.56 138 VAL B N 1
ATOM 3332 C CA . VAL B 1 138 ? 14.484 -2.141 -7.988 1 98.56 138 VAL B CA 1
ATOM 3333 C C . VAL B 1 138 ? 14.773 -3.342 -7.094 1 98.56 138 VAL B C 1
ATOM 3335 O O . VAL B 1 138 ? 14.148 -3.5 -6.039 1 98.56 138 VAL B O 1
ATOM 3338 N N . HIS B 1 139 ? 15.688 -4.258 -7.473 1 98.81 139 HIS B N 1
ATOM 3339 C CA . HIS B 1 139 ? 15.977 -5.43 -6.648 1 98.81 139 HIS B CA 1
ATOM 3340 C C . HIS B 1 139 ? 16.609 -5.027 -5.32 1 98.81 139 HIS B C 1
ATOM 3342 O O . HIS B 1 139 ? 16.328 -5.637 -4.285 1 98.81 139 HIS B O 1
ATOM 3348 N N . GLU B 1 140 ? 17.406 -3.982 -5.301 1 98.69 140 GLU B N 1
ATOM 3349 C CA . GLU B 1 140 ? 18.047 -3.504 -4.074 1 98.69 140 GLU B CA 1
ATOM 3350 C C . GLU B 1 140 ? 17.016 -2.852 -3.146 1 98.69 140 GLU B C 1
ATOM 3352 O O . GLU B 1 140 ? 17.031 -3.102 -1.939 1 98.69 140 GLU B O 1
ATOM 3357 N N . ARG B 1 141 ? 16.172 -2.012 -3.77 1 97.94 141 ARG B N 1
ATOM 3358 C CA . ARG B 1 141 ? 15.156 -1.354 -2.945 1 97.94 141 ARG B CA 1
ATOM 3359 C C . ARG B 1 141 ? 14.172 -2.367 -2.375 1 97.94 141 ARG B C 1
ATOM 3361 O O . ARG B 1 141 ? 13.727 -2.232 -1.234 1 97.94 141 ARG B O 1
ATOM 3368 N N . THR B 1 142 ? 13.852 -3.365 -3.164 1 98.81 142 THR B N 1
ATOM 3369 C CA . THR B 1 142 ? 12.93 -4.402 -2.707 1 98.81 142 THR B CA 1
ATOM 3370 C C . THR B 1 142 ? 13.555 -5.219 -1.577 1 98.81 142 THR B C 1
ATOM 3372 O O . THR B 1 142 ? 12.922 -5.441 -0.544 1 98.81 142 THR B O 1
ATOM 3375 N N . ARG B 1 143 ? 14.812 -5.656 -1.688 1 98.69 143 ARG B N 1
ATOM 3376 C CA . ARG B 1 143 ? 15.508 -6.414 -0.648 1 98.69 143 ARG B CA 1
ATOM 3377 C C . ARG B 1 143 ? 15.617 -5.602 0.637 1 98.69 143 ARG B C 1
ATOM 3379 O O . ARG B 1 143 ? 15.422 -6.129 1.732 1 98.69 143 ARG B O 1
ATOM 3386 N N . LYS B 1 144 ? 15.953 -4.344 0.449 1 98.44 144 LYS B N 1
ATOM 3387 C CA . LYS B 1 144 ? 16.062 -3.469 1.612 1 98.44 144 LYS B CA 1
ATOM 3388 C C . LYS B 1 144 ? 14.742 -3.357 2.35 1 98.44 144 LYS B C 1
ATOM 3390 O O . LYS B 1 144 ? 14.695 -3.447 3.578 1 98.44 144 LYS B O 1
ATOM 3395 N N . TRP B 1 145 ? 13.703 -3.105 1.625 1 98.44 145 TRP B N 1
ATOM 3396 C CA . TRP B 1 145 ? 12.367 -2.996 2.189 1 98.44 145 TRP B CA 1
ATOM 3397 C C . TRP B 1 145 ? 11.992 -4.266 2.949 1 98.44 145 TRP B C 1
ATOM 3399 O O . TRP B 1 145 ? 11.539 -4.199 4.098 1 98.44 145 TRP B O 1
ATOM 3409 N N . ILE B 1 146 ? 12.203 -5.406 2.352 1 98.06 146 ILE B N 1
ATOM 3410 C CA . ILE B 1 146 ? 11.891 -6.699 2.955 1 98.06 146 ILE B CA 1
ATOM 3411 C C . ILE B 1 146 ? 12.695 -6.875 4.242 1 98.06 146 ILE B C 1
ATOM 3413 O O . ILE B 1 146 ? 12.148 -7.293 5.27 1 98.06 146 ILE B O 1
ATOM 3417 N N . GLY B 1 147 ? 13.992 -6.578 4.168 1 97.81 147 GLY B N 1
ATOM 3418 C CA . GLY B 1 147 ? 14.82 -6.652 5.359 1 97.81 147 GLY B CA 1
ATOM 3419 C C . GLY B 1 147 ? 14.312 -5.789 6.496 1 97.81 147 GLY B C 1
ATOM 3420 O O . GLY B 1 147 ? 14.344 -6.203 7.66 1 97.81 147 GLY B O 1
ATOM 3421 N N . GLN B 1 148 ? 13.859 -4.629 6.195 1 97.5 148 GLN B N 1
ATOM 3422 C CA . GLN B 1 148 ? 13.328 -3.725 7.211 1 97.5 148 GLN B CA 1
ATOM 3423 C C . GLN B 1 148 ? 12.039 -4.27 7.816 1 97.5 148 GLN B C 1
ATOM 3425 O O . GLN B 1 148 ? 11.828 -4.168 9.023 1 97.5 148 GLN B O 1
ATOM 3430 N N . LEU B 1 149 ? 11.133 -4.785 6.984 1 97.06 149 LEU B N 1
ATOM 3431 C CA . LEU B 1 149 ? 9.898 -5.383 7.484 1 97.06 149 LEU B CA 1
ATOM 3432 C C . LEU B 1 149 ? 10.195 -6.551 8.414 1 97.06 149 LEU B C 1
ATOM 3434 O O . LEU B 1 149 ? 9.562 -6.699 9.461 1 97.06 149 LEU B O 1
ATOM 3438 N N . GLU B 1 150 ? 11.156 -7.344 8.031 1 95.19 150 GLU B N 1
ATOM 3439 C CA . GLU B 1 150 ? 11.547 -8.477 8.867 1 95.19 150 GLU B CA 1
ATOM 3440 C C . GLU B 1 150 ? 12.078 -8.008 10.219 1 95.19 150 GLU B C 1
ATOM 3442 O O . GLU B 1 150 ? 11.758 -8.594 11.258 1 95.19 150 GLU B O 1
ATOM 3447 N N . ALA B 1 151 ? 12.883 -6.992 10.164 1 95.25 151 ALA B N 1
ATOM 3448 C CA . ALA B 1 151 ? 13.43 -6.445 11.406 1 95.25 151 ALA B CA 1
ATOM 3449 C C . ALA B 1 151 ? 12.312 -5.945 12.32 1 95.25 151 ALA B C 1
ATOM 3451 O O . ALA B 1 151 ? 12.375 -6.121 13.539 1 95.25 151 ALA B O 1
ATOM 3452 N N . LEU B 1 152 ? 11.312 -5.352 11.742 1 94.19 152 LEU B N 1
ATOM 3453 C CA . LEU B 1 152 ? 10.195 -4.836 12.523 1 94.19 152 LEU B CA 1
ATOM 3454 C C . LEU B 1 152 ? 9.391 -5.973 13.141 1 94.19 152 LEU B C 1
ATOM 3456 O O . LEU B 1 152 ? 8.891 -5.855 14.258 1 94.19 152 LEU B O 1
ATOM 3460 N N . GLU B 1 153 ? 9.172 -6.98 12.375 1 88.81 153 GLU B N 1
ATOM 3461 C CA . GLU B 1 153 ? 8.414 -8.133 12.859 1 88.81 153 GLU B CA 1
ATOM 3462 C C . GLU B 1 153 ? 9.109 -8.781 14.055 1 88.81 153 GLU B C 1
ATOM 3464 O O . GLU B 1 153 ? 8.453 -9.336 14.938 1 88.81 153 GLU B O 1
ATOM 3469 N N . ASN B 1 154 ? 10.375 -8.648 14.125 1 88.25 154 ASN B N 1
ATOM 3470 C CA . ASN B 1 154 ? 11.156 -9.297 15.172 1 88.25 154 ASN B CA 1
ATOM 3471 C C . ASN B 1 154 ? 11.445 -8.344 16.328 1 88.25 154 ASN B C 1
ATOM 3473 O O . ASN B 1 154 ? 12.031 -8.734 17.328 1 88.25 154 ASN B O 1
ATOM 3477 N N . ARG B 1 155 ? 11.023 -7.133 16.141 1 87.06 155 ARG B N 1
ATOM 3478 C CA . ARG B 1 155 ? 11.328 -6.113 17.141 1 87.06 155 ARG B CA 1
ATOM 3479 C C . ARG B 1 155 ? 10.305 -6.133 18.281 1 87.06 155 ARG B C 1
ATOM 3481 O O . ARG B 1 155 ? 9.109 -6.332 18.031 1 87.06 155 ARG B O 1
ATOM 3488 N N . GLU B 1 156 ? 10.812 -5.941 19.484 1 85.38 156 GLU B N 1
ATOM 3489 C CA . GLU B 1 156 ? 9.922 -5.699 20.609 1 85.38 156 GLU B CA 1
ATOM 3490 C C . GLU B 1 156 ? 9.555 -4.223 20.703 1 85.38 156 GLU B C 1
ATOM 3492 O O . GLU B 1 156 ? 10.43 -3.354 20.703 1 85.38 156 GLU B O 1
ATOM 3497 N N . PRO B 1 157 ? 8.336 -3.914 20.766 1 83.62 157 PRO B N 1
ATOM 3498 C CA . PRO B 1 157 ? 7.949 -2.506 20.875 1 83.62 157 PRO B CA 1
ATOM 3499 C C . PRO B 1 157 ? 8.516 -1.837 22.125 1 83.62 157 PRO B C 1
ATOM 3501 O O . PRO B 1 157 ? 8.594 -2.467 23.188 1 83.62 157 PRO B O 1
ATOM 3504 N N . ARG B 1 158 ? 8.984 -0.665 21.922 1 89.81 158 ARG B N 1
ATOM 3505 C CA . ARG B 1 158 ? 9.422 0.108 23.078 1 89.81 158 ARG B CA 1
ATOM 3506 C C . ARG B 1 158 ? 8.242 0.45 23.984 1 89.81 158 ARG B C 1
ATOM 3508 O O . ARG B 1 158 ? 7.16 0.8 23.5 1 89.81 158 ARG B O 1
ATOM 3515 N N . ARG B 1 159 ? 8.43 0.355 25.266 1 96.19 159 ARG B N 1
ATOM 3516 C CA . ARG B 1 159 ? 7.434 0.671 26.281 1 96.19 159 ARG B CA 1
ATOM 3517 C C . ARG B 1 159 ? 7.992 1.65 27.297 1 96.19 159 ARG B C 1
ATOM 3519 O O . ARG B 1 159 ? 9.195 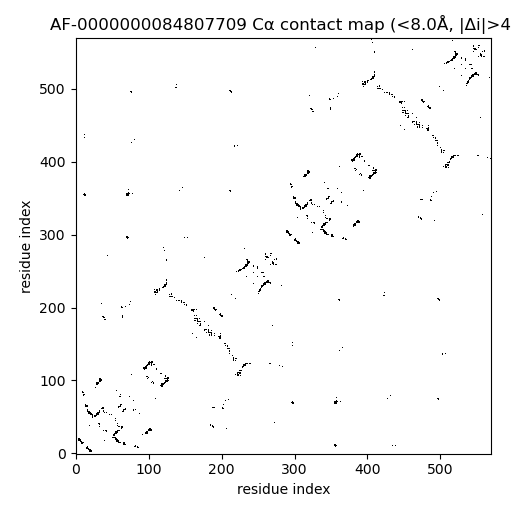1.668 27.562 1 96.19 159 ARG B O 1
ATOM 3526 N N . TYR B 1 160 ? 7.09 2.453 27.781 1 98.25 160 TYR B N 1
ATOM 3527 C CA . TYR B 1 160 ? 7.434 3.439 28.797 1 98.25 160 TYR B CA 1
ATOM 3528 C C . TYR B 1 160 ? 6.645 3.201 30.078 1 98.25 160 TYR B C 1
ATOM 3530 O O . TYR B 1 160 ? 5.488 2.775 30.031 1 98.25 160 TYR B O 1
ATOM 3538 N N . ARG B 1 161 ? 7.273 3.561 31.297 1 97.88 161 ARG B N 1
ATOM 3539 C CA . ARG B 1 161 ? 6.637 3.348 32.594 1 97.88 161 ARG B CA 1
ATOM 3540 C C . ARG B 1 161 ? 5.449 4.285 32.781 1 97.88 161 ARG B C 1
ATOM 3542 O O . ARG B 1 161 ? 4.461 3.924 33.438 1 97.88 161 ARG B O 1
ATOM 3549 N N . ASP B 1 162 ? 5.559 5.422 32.219 1 98.19 162 ASP B N 1
ATOM 3550 C CA . ASP B 1 162 ? 4.52 6.438 32.312 1 98.19 162 ASP B CA 1
ATOM 3551 C C . ASP B 1 162 ? 4.68 7.508 31.25 1 98.19 162 ASP B C 1
ATOM 3553 O O . ASP B 1 162 ? 5.617 7.449 30.453 1 98.19 162 ASP B O 1
ATOM 3557 N N . ILE B 1 163 ? 3.789 8.422 31.266 1 98.44 163 ILE B N 1
ATOM 3558 C CA . ILE B 1 163 ? 3.768 9.469 30.25 1 98.44 163 ILE B CA 1
ATOM 3559 C C . ILE B 1 163 ? 5 10.359 30.391 1 98.44 163 ILE B C 1
ATOM 3561 O O . ILE B 1 163 ? 5.566 10.82 29.391 1 98.44 163 ILE B O 1
ATOM 3565 N N . ALA B 1 164 ? 5.434 10.594 31.531 1 98.44 164 ALA B N 1
ATOM 3566 C CA . ALA B 1 164 ? 6.598 11.438 31.797 1 98.44 164 ALA B CA 1
ATOM 3567 C C . ALA B 1 164 ? 7.855 10.844 31.172 1 98.44 164 ALA B C 1
ATOM 3569 O O . ALA B 1 164 ? 8.695 11.57 30.656 1 98.44 164 ALA B O 1
ATOM 3570 N N . GLU B 1 165 ? 7.969 9.539 31.297 1 98.5 165 GLU B N 1
ATOM 3571 C CA . GLU B 1 165 ? 9.109 8.883 30.672 1 98.5 165 GLU B CA 1
ATOM 3572 C C . GLU B 1 165 ? 9.078 9.031 29.156 1 98.5 165 GLU B C 1
ATOM 3574 O O . GLU B 1 165 ? 10.109 9.234 28.531 1 98.5 165 GLU B O 1
ATOM 3579 N N . ALA B 1 166 ? 7.902 8.898 28.578 1 98.25 166 ALA B N 1
ATOM 3580 C CA . ALA B 1 166 ? 7.75 9.125 27.156 1 98.25 166 ALA B CA 1
ATOM 3581 C C . ALA B 1 166 ? 8.133 10.555 26.781 1 98.25 166 ALA B C 1
ATOM 3583 O O . ALA B 1 166 ? 8.828 10.781 25.781 1 98.25 166 ALA B O 1
ATOM 3584 N N . ALA B 1 167 ? 7.695 11.492 27.578 1 98.44 167 ALA B N 1
ATOM 3585 C CA . ALA B 1 167 ? 8.039 12.898 27.344 1 98.44 167 ALA B CA 1
ATOM 3586 C C . ALA B 1 167 ? 9.547 13.109 27.406 1 98.44 167 ALA B C 1
ATOM 3588 O O . ALA B 1 167 ? 10.109 13.852 26.594 1 98.44 167 ALA B O 1
ATOM 3589 N N . ALA B 1 168 ? 10.18 12.469 28.328 1 97.88 168 ALA B N 1
ATOM 3590 C CA . ALA B 1 168 ? 11.625 12.578 28.469 1 97.88 168 ALA B CA 1
ATOM 3591 C C . ALA B 1 168 ? 12.344 12.039 27.234 1 97.88 168 ALA B C 1
ATOM 3593 O O . ALA B 1 168 ? 13.375 12.586 26.812 1 97.88 168 ALA B O 1
ATOM 3594 N N . GLN B 1 169 ? 11.82 10.953 26.766 1 96.56 169 GLN B N 1
ATOM 3595 C CA . GLN B 1 169 ? 12.383 10.398 25.531 1 96.56 169 GLN B CA 1
ATOM 3596 C C . GLN B 1 169 ? 12.289 11.406 24.391 1 96.56 169 GLN B C 1
ATOM 3598 O O . GLN B 1 169 ? 13.219 11.523 23.578 1 96.56 169 GLN B O 1
ATOM 3603 N N . MET B 1 170 ? 11.18 12.148 24.25 1 96.12 170 MET B N 1
ATOM 3604 C CA . MET B 1 170 ? 11.031 13.18 23.219 1 96.12 170 MET B CA 1
ATOM 3605 C C . MET B 1 170 ? 12.078 14.273 23.391 1 96.12 170 MET B C 1
ATOM 3607 O O . MET B 1 170 ? 12.688 14.711 22.406 1 96.12 170 MET B O 1
ATOM 3611 N N . GLN B 1 171 ? 12.281 14.656 24.578 1 96.5 171 GLN B N 1
ATOM 3612 C CA . GLN B 1 171 ? 13.242 15.711 24.859 1 96.5 171 GLN B CA 1
ATOM 3613 C C . GLN B 1 171 ? 14.672 15.242 24.578 1 96.5 171 GLN B C 1
ATOM 3615 O O . GLN B 1 171 ? 15.523 16.047 24.203 1 96.5 171 GLN B O 1
ATOM 3620 N N . ALA B 1 172 ? 14.914 13.945 24.797 1 94.44 172 ALA B N 1
ATOM 3621 C CA . ALA B 1 172 ? 16.234 13.391 24.484 1 94.44 172 ALA B CA 1
ATOM 3622 C C . ALA B 1 172 ? 16.516 13.477 23 1 94.44 172 ALA B C 1
ATOM 3624 O O . ALA B 1 172 ? 17.672 13.656 22.594 1 94.44 172 ALA B O 1
ATOM 3625 N N . HIS B 1 173 ? 15.508 13.398 22.203 1 90.19 173 HIS B N 1
ATOM 3626 C CA . HIS B 1 173 ? 15.656 13.445 20.75 1 90.19 173 HIS B CA 1
ATOM 3627 C C . HIS B 1 173 ? 15.68 14.883 20.234 1 90.19 173 HIS B C 1
ATOM 3629 O O . HIS B 1 173 ? 16.297 15.18 19.219 1 90.19 173 HIS B O 1
ATOM 3635 N N . ASN B 1 174 ? 14.93 15.773 20.844 1 91.5 174 ASN B N 1
ATOM 3636 C CA . ASN B 1 174 ? 14.914 17.203 20.578 1 91.5 174 ASN B CA 1
ATOM 3637 C C . ASN B 1 174 ? 15.18 18.016 21.828 1 91.5 174 ASN B C 1
ATOM 3639 O O . ASN B 1 174 ? 14.25 18.375 22.562 1 91.5 174 ASN B O 1
ATOM 3643 N N . LYS B 1 175 ? 16.344 18.484 21.984 1 90.25 175 LYS B N 1
ATOM 3644 C CA . LYS B 1 175 ? 16.781 19.172 23.188 1 90.25 175 LYS B CA 1
ATOM 3645 C C . LYS B 1 175 ? 16.141 20.547 23.312 1 90.25 175 LYS B C 1
ATOM 3647 O O . LYS B 1 175 ? 16.141 21.141 24.391 1 90.25 175 LYS B O 1
ATOM 3652 N N . ARG B 1 176 ? 15.578 21.062 22.281 1 92.62 176 ARG B N 1
ATOM 3653 C CA . ARG B 1 176 ? 14.961 22.391 22.281 1 92.62 176 ARG B CA 1
ATOM 3654 C C . ARG B 1 176 ? 13.516 22.312 22.781 1 92.62 176 ARG B C 1
ATOM 3656 O O . ARG B 1 176 ? 12.906 23.344 23.062 1 92.62 176 ARG B O 1
ATOM 3663 N N . LEU B 1 177 ? 13.055 21.125 22.812 1 95.12 177 LEU B N 1
ATOM 3664 C CA . LEU B 1 177 ? 11.656 20.922 23.172 1 95.12 177 LEU B CA 1
ATOM 3665 C C . LEU B 1 177 ? 11.414 21.25 24.641 1 95.12 177 LEU B C 1
ATOM 3667 O O . LEU B 1 177 ? 12.016 20.641 25.531 1 95.12 177 LEU B O 1
ATOM 3671 N N . ALA B 1 178 ? 10.516 22.266 24.906 1 95.5 178 ALA B N 1
ATOM 3672 C CA . ALA B 1 178 ? 10.195 22.641 26.281 1 95.5 178 ALA B CA 1
ATOM 3673 C C . ALA B 1 178 ? 9.555 21.484 27.047 1 95.5 178 ALA B C 1
ATOM 3675 O O . ALA B 1 178 ? 8.742 20.75 26.484 1 95.5 178 ALA B O 1
ATOM 3676 N N . PRO B 1 179 ? 9.836 21.375 28.312 1 96.56 179 PRO B N 1
ATOM 3677 C CA . PRO B 1 179 ? 9.305 20.25 29.078 1 96.56 179 PRO B CA 1
ATOM 3678 C C . PRO B 1 179 ? 7.777 20.188 29.078 1 96.56 179 PRO B C 1
ATOM 3680 O O . PRO B 1 179 ? 7.195 19.109 28.969 1 96.56 179 PRO B O 1
ATOM 3683 N N . GLU B 1 180 ? 7.207 21.359 29.203 1 96.75 180 GLU B N 1
ATOM 3684 C CA . GLU B 1 180 ? 5.75 21.391 29.219 1 96.75 180 GLU B CA 1
ATOM 3685 C C . GLU B 1 180 ? 5.168 20.922 27.891 1 96.75 180 GLU B C 1
ATOM 3687 O O . GLU B 1 180 ? 4.145 20.234 27.859 1 96.75 180 GLU B O 1
ATOM 3692 N N . LEU B 1 181 ? 5.773 21.328 26.828 1 97 181 LEU B N 1
ATOM 3693 C CA . LEU B 1 181 ? 5.32 20.891 25.5 1 97 181 LEU B CA 1
ATOM 3694 C C . LEU B 1 181 ? 5.559 19.406 25.312 1 97 181 LEU B C 1
ATOM 3696 O O . LEU B 1 181 ? 4.707 18.703 24.766 1 97 181 LEU B O 1
ATOM 3700 N N . ALA B 1 182 ? 6.711 18.906 25.734 1 97.94 182 ALA B N 1
ATOM 3701 C CA . ALA B 1 182 ? 7 17.469 25.641 1 97.94 182 ALA B CA 1
ATOM 3702 C C . ALA B 1 182 ? 5.93 16.656 26.359 1 97.94 182 ALA B C 1
ATOM 3704 O O . ALA B 1 182 ? 5.461 15.641 25.844 1 97.94 182 ALA B O 1
ATOM 3705 N N . LEU B 1 183 ? 5.605 17.156 27.547 1 98.25 183 LEU B N 1
ATOM 3706 C CA . LEU B 1 183 ? 4.582 16.453 28.312 1 98.25 183 LEU B CA 1
ATOM 3707 C C . LEU B 1 183 ? 3.244 16.484 27.594 1 98.25 183 LEU B C 1
ATOM 3709 O O . LEU B 1 183 ? 2.537 15.469 27.547 1 98.25 183 LEU B O 1
ATOM 3713 N N . HIS B 1 184 ? 2.9 17.625 27.031 1 97.62 184 HIS B N 1
ATOM 3714 C CA . HIS B 1 184 ? 1.667 17.75 26.266 1 97.62 184 HIS B CA 1
ATOM 3715 C C . HIS B 1 184 ? 1.653 16.781 25.078 1 97.62 184 HIS B C 1
ATOM 3717 O O . HIS B 1 184 ? 0.684 16.047 24.875 1 97.62 184 HIS B O 1
ATOM 3723 N N . LEU B 1 185 ? 2.709 16.781 24.281 1 98.25 185 LEU B N 1
ATOM 3724 C CA . LEU B 1 185 ? 2.807 15.922 23.109 1 98.25 185 LEU B CA 1
ATOM 3725 C C . LEU B 1 185 ? 2.742 14.453 23.5 1 98.25 185 LEU B C 1
ATOM 3727 O O . LEU B 1 185 ? 2.047 13.664 22.859 1 98.25 185 LEU B O 1
ATOM 3731 N N . ALA B 1 186 ? 3.434 14.078 24.562 1 98.44 186 ALA B N 1
ATOM 3732 C CA . ALA B 1 186 ? 3.432 12.695 25.016 1 98.44 186 ALA B CA 1
ATOM 3733 C C . ALA B 1 186 ? 2.043 12.281 25.5 1 98.44 186 ALA B C 1
ATOM 3735 O O . ALA B 1 186 ? 1.603 11.156 25.234 1 98.44 186 ALA B O 1
ATOM 3736 N N . THR B 1 187 ? 1.372 13.188 26.172 1 98.25 187 THR B N 1
ATOM 3737 C CA . THR B 1 187 ? 0.05 12.898 26.719 1 98.25 187 THR B CA 1
ATOM 3738 C C . THR B 1 187 ? -0.903 12.445 25.609 1 98.25 187 THR B C 1
ATOM 3740 O O . THR B 1 187 ? -1.659 11.492 25.797 1 98.25 187 THR B O 1
ATOM 3743 N N . TYR B 1 188 ? -0.841 13.117 24.469 1 98.25 188 TYR B N 1
ATOM 3744 C CA . TYR B 1 188 ? -1.746 12.789 23.375 1 98.25 188 TYR B CA 1
ATOM 3745 C C . TYR B 1 188 ? -1.104 11.789 22.422 1 98.25 188 TYR B C 1
ATOM 3747 O O . TYR B 1 188 ? -1.769 11.258 21.516 1 98.25 188 TYR B O 1
ATOM 3755 N N . GLY B 1 189 ? 0.162 11.492 22.578 1 98.25 189 GLY B N 1
ATOM 3756 C CA . GLY B 1 189 ? 0.898 10.68 21.625 1 98.25 189 GLY B CA 1
ATOM 3757 C C . GLY B 1 189 ? 1.078 9.242 22.062 1 98.25 189 GLY B C 1
ATOM 3758 O O . GLY B 1 189 ? 1.55 8.406 21.297 1 98.25 189 GLY B O 1
ATOM 3759 N N . VAL B 1 190 ? 0.692 8.891 23.344 1 98.44 190 VAL B N 1
ATOM 3760 C CA . VAL B 1 190 ? 0.889 7.531 23.828 1 98.44 190 VAL B CA 1
ATOM 3761 C C . VAL B 1 190 ? -0.455 6.93 24.234 1 98.44 190 VAL B C 1
ATOM 3763 O O . VAL B 1 190 ? -1.438 7.652 24.422 1 98.44 190 VAL B O 1
ATOM 3766 N N . LYS B 1 191 ? -0.503 5.688 24.25 1 97.88 191 LYS B N 1
ATOM 3767 C CA . LYS B 1 191 ? -1.621 4.926 24.797 1 97.88 191 LYS B CA 1
ATOM 3768 C C . LYS B 1 191 ? -1.153 3.99 25.906 1 97.88 191 LYS B C 1
ATOM 3770 O O . LYS B 1 191 ? -0.004 3.547 25.906 1 97.88 191 LYS B O 1
ATOM 3775 N N . GLN B 1 192 ? -1.994 3.768 26.844 1 97.88 192 GLN B N 1
ATOM 3776 C CA . GLN B 1 192 ? -1.68 2.832 27.906 1 97.88 192 GLN B CA 1
ATOM 3777 C C . GLN B 1 192 ? -1.977 1.396 27.5 1 97.88 192 GLN B C 1
ATOM 3779 O O . GLN B 1 192 ? -3.057 1.104 26.984 1 97.88 192 GLN B O 1
ATOM 3784 N N . ASN B 1 193 ? -0.979 0.576 27.688 1 96.81 193 ASN B N 1
ATOM 3785 C CA . ASN B 1 193 ? -1.124 -0.848 27.406 1 96.81 193 ASN B CA 1
ATOM 3786 C C . ASN B 1 193 ? -1.827 -1.579 28.531 1 96.81 193 ASN B C 1
ATOM 3788 O O . ASN B 1 193 ? -2.027 -1.014 29.609 1 96.81 193 ASN B O 1
ATOM 3792 N N . ASP B 1 194 ? -2.152 -2.791 28.297 1 96.62 194 ASP B N 1
ATOM 3793 C CA . ASP B 1 194 ? -2.869 -3.592 29.297 1 96.62 194 ASP B CA 1
ATOM 3794 C C . ASP B 1 194 ? -2.041 -3.768 30.562 1 96.62 194 ASP B C 1
ATOM 3796 O O . ASP B 1 194 ? -2.592 -3.859 31.656 1 96.62 194 ASP B O 1
ATOM 3800 N N . ASP B 1 195 ? -0.751 -3.807 30.469 1 96.56 195 ASP B N 1
ATOM 3801 C CA . ASP B 1 195 ? 0.12 -4.051 31.609 1 96.56 195 ASP B CA 1
ATOM 3802 C C . ASP B 1 195 ? 0.45 -2.748 32.344 1 96.56 195 ASP B C 1
ATOM 3804 O O . ASP B 1 195 ? 1.301 -2.729 33.219 1 96.56 195 ASP B O 1
ATOM 3808 N N . GLY B 1 196 ? -0.195 -1.65 31.875 1 97.19 196 GLY B N 1
ATOM 3809 C CA . GLY B 1 196 ? -0.028 -0.37 32.531 1 97.19 196 GLY B CA 1
ATOM 3810 C C . GLY B 1 196 ? 1.067 0.483 31.922 1 97.19 196 GLY B C 1
ATOM 3811 O O . GLY B 1 196 ? 1.15 1.684 32.188 1 97.19 196 GLY B O 1
ATOM 3812 N N . SER B 1 197 ? 1.921 -0.156 31.094 1 97.81 197 SER B N 1
ATOM 3813 C CA . SER B 1 197 ? 2.959 0.601 30.406 1 97.81 197 SER B CA 1
ATOM 3814 C C . SER B 1 197 ? 2.369 1.448 29.281 1 97.81 197 SER B C 1
ATOM 3816 O O . SER B 1 197 ? 1.157 1.431 29.062 1 97.81 197 SER B O 1
ATOM 3818 N N . TYR B 1 198 ? 3.207 2.277 28.672 1 98.44 198 TYR B N 1
ATOM 3819 C CA . TYR B 1 198 ? 2.744 3.156 27.609 1 98.44 198 TYR B CA 1
ATOM 3820 C C . TYR B 1 198 ? 3.535 2.922 26.328 1 98.44 198 TYR B C 1
ATOM 3822 O O . TYR B 1 198 ? 4.719 2.572 26.375 1 98.44 198 TYR B O 1
ATOM 3830 N N . SER B 1 199 ? 2.906 3.041 25.203 1 97.81 199 SER B N 1
ATOM 3831 C CA . SER B 1 199 ? 3.527 2.965 23.875 1 97.81 199 SER B CA 1
ATOM 3832 C C . SER B 1 199 ? 3.055 4.102 22.984 1 97.81 199 SER B C 1
ATOM 3834 O O . SER B 1 199 ? 1.952 4.625 23.156 1 97.81 199 SER B O 1
ATOM 3836 N N . TRP B 1 200 ? 3.902 4.488 22.109 1 97.38 200 TRP B N 1
ATOM 3837 C CA . TRP B 1 200 ? 3.533 5.523 21.156 1 97.38 200 TRP B CA 1
ATOM 3838 C C . TRP B 1 200 ? 2.365 5.066 20.281 1 97.38 200 TRP B C 1
ATOM 3840 O O . TRP B 1 200 ? 2.227 3.877 20 1 97.38 200 TRP B O 1
ATOM 3850 N N . LYS B 1 201 ? 1.59 6.051 19.812 1 97.5 201 LYS B N 1
ATOM 3851 C CA . LYS B 1 201 ? 0.399 5.793 19 1 97.5 201 LYS B CA 1
ATOM 3852 C C . LYS B 1 201 ? 0.72 5.852 17.516 1 97.5 201 LYS B C 1
ATOM 3854 O O . LYS B 1 201 ? -0.122 6.25 16.703 1 97.5 201 LYS B O 1
ATOM 3859 N N . PHE B 1 202 ? 1.876 5.621 17.062 1 96.69 202 PHE B N 1
ATOM 3860 C CA . PHE B 1 202 ? 2.141 5.527 15.633 1 96.69 202 PHE B CA 1
ATOM 3861 C C . PHE B 1 202 ? 2.66 4.145 15.266 1 96.69 202 PHE B C 1
ATOM 3863 O O . PHE B 1 202 ? 3.312 3.486 16.078 1 96.69 202 PHE B O 1
ATOM 3870 N N . ASP B 1 203 ? 2.344 3.727 14.07 1 96.69 203 ASP B N 1
ATOM 3871 C CA . ASP B 1 203 ? 2.775 2.445 13.516 1 96.69 203 ASP B CA 1
ATOM 3872 C C . ASP B 1 203 ? 4.227 2.51 13.047 1 96.69 203 ASP B C 1
ATOM 3874 O O . ASP B 1 203 ? 4.566 3.303 12.172 1 96.69 203 ASP B O 1
ATOM 3878 N N . PRO B 1 204 ? 5.133 1.695 13.641 1 95.25 204 PRO B N 1
ATOM 3879 C CA . PRO B 1 204 ? 6.531 1.719 13.203 1 95.25 204 PRO B CA 1
ATOM 3880 C C . PRO B 1 204 ? 6.688 1.422 11.719 1 95.25 204 PRO B C 1
ATOM 3882 O O . PRO B 1 204 ? 7.688 1.813 11.109 1 95.25 204 PRO B O 1
ATOM 3885 N N . HIS B 1 205 ? 5.738 0.781 11.055 1 95.56 205 HIS B N 1
ATOM 3886 C CA . HIS B 1 205 ? 5.812 0.442 9.633 1 95.56 205 HIS B CA 1
ATOM 3887 C C . HIS B 1 205 ? 5.816 1.696 8.766 1 95.56 205 HIS B C 1
ATOM 3889 O O . HIS B 1 205 ? 6.215 1.649 7.602 1 95.56 205 HIS B O 1
ATOM 3895 N N . GLN B 1 206 ? 5.363 2.838 9.305 1 94.88 206 GLN B N 1
ATOM 3896 C CA . GLN B 1 206 ? 5.289 4.078 8.539 1 94.88 206 GLN B CA 1
ATOM 3897 C C . GLN B 1 206 ? 6.68 4.578 8.172 1 94.88 206 GLN B C 1
ATOM 3899 O O . GLN B 1 206 ? 6.828 5.395 7.254 1 94.88 206 GLN B O 1
ATOM 3904 N N . ARG B 1 207 ? 7.676 4.059 8.844 1 91.88 207 ARG B N 1
ATOM 3905 C CA . ARG B 1 207 ? 9.039 4.543 8.633 1 91.88 207 ARG B CA 1
ATOM 3906 C C . ARG B 1 207 ? 9.727 3.76 7.52 1 91.88 207 ARG B C 1
ATOM 3908 O O . ARG B 1 207 ? 10.82 4.121 7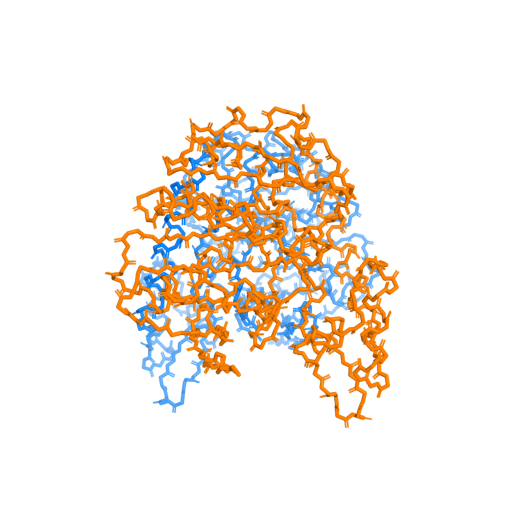.086 1 91.88 207 ARG B O 1
ATOM 3915 N N . VAL B 1 208 ? 9.109 2.658 7.137 1 94.5 208 VAL B N 1
ATOM 3916 C CA . VAL B 1 208 ? 9.703 1.776 6.137 1 94.5 208 VAL B CA 1
ATOM 3917 C C . VAL B 1 208 ? 9.32 2.248 4.734 1 94.5 208 VAL B C 1
ATOM 3919 O O . VAL B 1 208 ? 8.141 2.418 4.434 1 94.5 208 VAL B O 1
ATOM 3922 N N . MET B 1 209 ? 10.266 2.496 3.865 1 93.38 209 MET B N 1
ATOM 3923 C CA . MET B 1 209 ? 10 2.982 2.514 1 93.38 209 MET B CA 1
ATOM 3924 C C . MET B 1 209 ? 9.812 1.822 1.544 1 93.38 209 MET B C 1
ATOM 3926 O O . MET B 1 209 ? 10.742 1.057 1.294 1 93.38 209 MET B O 1
ATOM 3930 N N . ALA B 1 210 ? 8.664 1.728 0.989 1 96.88 210 ALA B N 1
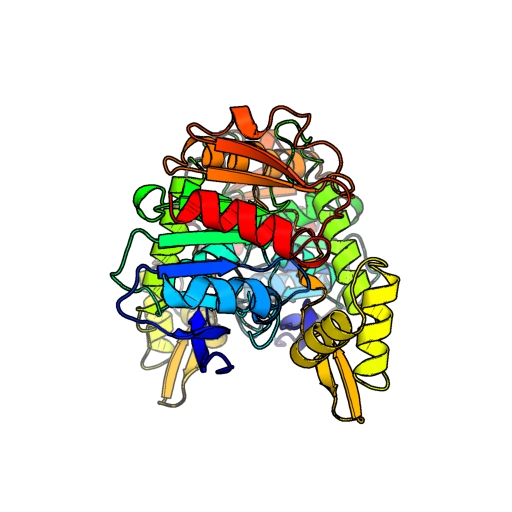ATOM 3931 C CA . ALA B 1 210 ? 8.352 0.665 0.037 1 96.88 210 ALA B CA 1
ATOM 3932 C C . ALA B 1 210 ? 9.047 0.9 -1.299 1 96.88 210 ALA B C 1
ATOM 3934 O O . ALA B 1 210 ? 9.32 2.043 -1.673 1 96.88 210 ALA B O 1
ATOM 3935 N N . PRO B 1 211 ? 9.359 -0.188 -2.068 1 98.06 211 PRO B N 1
ATOM 3936 C CA . PRO B 1 211 ? 10.016 -0.037 -3.369 1 98.06 211 PRO B CA 1
ATOM 3937 C C . PRO B 1 211 ? 9.078 0.513 -4.441 1 98.06 211 PRO B C 1
ATOM 3939 O O . PRO B 1 211 ? 9.531 0.87 -5.535 1 98.06 211 PRO B O 1
ATOM 3942 N N . HIS B 1 212 ? 7.793 0.492 -4.145 1 97.19 212 HIS B N 1
ATOM 3943 C CA . HIS B 1 212 ? 6.758 1.044 -5.016 1 97.19 212 HIS B CA 1
ATOM 3944 C C . HIS B 1 212 ? 6.254 2.385 -4.492 1 97.19 212 HIS B C 1
ATOM 3946 O O . HIS B 1 212 ? 5.215 2.447 -3.83 1 97.19 212 HIS B O 1
ATOM 3952 N N . ARG B 1 213 ? 6.883 3.432 -4.73 1 96.62 213 ARG B N 1
ATOM 3953 C CA . ARG B 1 213 ? 6.555 4.77 -4.242 1 96.62 213 ARG B CA 1
ATOM 3954 C C . ARG B 1 213 ? 6.652 5.797 -5.363 1 96.62 213 ARG B C 1
ATOM 3956 O O . ARG B 1 213 ? 7.059 5.473 -6.48 1 96.62 213 ARG B O 1
ATOM 3963 N N . LEU B 1 214 ? 6.227 7.055 -5.078 1 97.62 214 LEU B N 1
ATOM 3964 C CA . LEU B 1 214 ? 6.465 8.148 -6.02 1 97.62 214 LEU B CA 1
ATOM 3965 C C . LEU B 1 214 ? 7.945 8.516 -6.062 1 97.62 214 LEU B C 1
ATOM 3967 O O . LEU B 1 214 ? 8.625 8.5 -5.035 1 97.62 214 LEU B O 1
ATOM 3971 N N . TRP B 1 215 ? 8.43 8.828 -7.172 1 96.69 215 TRP B N 1
ATOM 3972 C CA . TRP B 1 215 ? 9.844 9.133 -7.371 1 96.69 215 TRP B CA 1
ATOM 3973 C C . TRP B 1 215 ? 10.047 10.625 -7.602 1 96.69 215 TRP B C 1
ATOM 3975 O O . TRP B 1 215 ? 9.078 11.375 -7.754 1 96.69 215 TRP B O 1
ATOM 3985 N N . PRO B 1 216 ? 11.305 11.078 -7.578 1 95.38 216 PRO B N 1
ATOM 3986 C CA . PRO B 1 216 ? 11.586 12.516 -7.66 1 95.38 216 PRO B CA 1
ATOM 3987 C C . PRO B 1 216 ? 10.906 13.18 -8.859 1 95.38 216 PRO B C 1
ATOM 3989 O O . PRO B 1 216 ? 10.391 14.289 -8.742 1 95.38 216 PRO B O 1
ATOM 3992 N N . ASP B 1 217 ? 10.82 12.508 -9.961 1 96.31 217 ASP B N 1
ATOM 3993 C CA . ASP B 1 217 ? 10.18 13.094 -11.133 1 96.31 217 ASP B CA 1
ATOM 3994 C C . ASP B 1 217 ? 8.688 13.305 -10.906 1 96.31 217 ASP B C 1
ATOM 3996 O O . ASP B 1 217 ? 8.102 14.273 -11.398 1 96.31 217 ASP B O 1
ATOM 4000 N N . ASP B 1 218 ? 8.031 12.398 -10.164 1 98.12 218 ASP B N 1
ATOM 4001 C CA . ASP B 1 218 ? 6.629 12.562 -9.805 1 98.12 218 ASP B CA 1
ATOM 4002 C C . ASP B 1 218 ? 6.43 13.805 -8.938 1 98.12 218 ASP B C 1
ATOM 4004 O O . ASP B 1 218 ? 5.527 14.602 -9.188 1 98.12 218 ASP B O 1
ATOM 4008 N N . HIS B 1 219 ? 7.266 13.938 -7.926 1 97.31 219 HIS B N 1
ATOM 4009 C CA . HIS B 1 219 ? 7.156 15.055 -6.996 1 97.31 219 HIS B CA 1
ATOM 4010 C C . HIS B 1 219 ? 7.371 16.391 -7.707 1 97.31 219 HIS B C 1
ATOM 4012 O O . HIS B 1 219 ? 6.586 17.328 -7.535 1 97.31 219 HIS B O 1
ATOM 4018 N N . VAL B 1 220 ? 8.391 16.469 -8.492 1 96.94 220 VAL B N 1
ATOM 4019 C CA . VAL B 1 220 ? 8.719 17.703 -9.211 1 96.94 220 VAL B CA 1
ATOM 4020 C C . VAL B 1 220 ? 7.562 18.078 -10.133 1 96.94 220 VAL B C 1
ATOM 4022 O O . VAL B 1 220 ? 7.184 19.25 -10.211 1 96.94 220 VAL B O 1
ATOM 4025 N N . ALA B 1 221 ? 7.031 17.078 -10.805 1 98.44 221 ALA B N 1
ATOM 4026 C CA . ALA B 1 221 ? 5.883 17.328 -11.672 1 98.44 221 ALA B CA 1
ATOM 4027 C C . ALA B 1 221 ? 4.715 17.906 -10.875 1 98.44 221 ALA B C 1
ATOM 4029 O O . ALA B 1 221 ? 4.059 18.859 -11.312 1 98.44 221 ALA B O 1
ATOM 4030 N N . LEU B 1 222 ? 4.484 17.375 -9.734 1 98.81 222 LEU B N 1
ATOM 4031 C CA . LEU B 1 222 ? 3.393 17.844 -8.891 1 98.81 222 LEU B CA 1
ATOM 4032 C C . LEU B 1 222 ? 3.664 19.266 -8.383 1 98.81 222 LEU B C 1
ATOM 4034 O O . LEU B 1 222 ? 2.76 20.094 -8.359 1 98.81 222 LEU B O 1
ATOM 4038 N N . TRP B 1 223 ? 4.891 19.547 -7.953 1 98.12 223 TRP B N 1
ATOM 4039 C CA . TRP B 1 223 ? 5.238 20.875 -7.48 1 98.12 223 TRP B CA 1
ATOM 4040 C C . TRP B 1 223 ? 4.941 21.922 -8.547 1 98.12 223 TRP B C 1
ATOM 4042 O O . TRP B 1 223 ? 4.414 23 -8.242 1 98.12 223 TRP B O 1
ATOM 4052 N N . GLY B 1 224 ? 5.207 21.594 -9.773 1 98.38 224 GLY B N 1
ATOM 4053 C CA . GLY B 1 224 ? 4.988 22.5 -10.898 1 98.38 224 GLY B CA 1
ATOM 4054 C C . GLY B 1 224 ? 3.523 22.797 -11.148 1 98.38 224 GLY B C 1
ATOM 4055 O O . GLY B 1 224 ? 3.186 23.766 -11.82 1 98.38 224 GLY B O 1
ATOM 4056 N N . ARG B 1 225 ? 2.656 22.016 -10.609 1 98.75 225 ARG B N 1
ATOM 4057 C CA . ARG B 1 225 ? 1.225 22.141 -10.859 1 98.75 225 ARG B CA 1
ATOM 4058 C C . ARG B 1 225 ? 0.556 22.969 -9.758 1 98.75 225 ARG B C 1
ATOM 4060 O O . ARG B 1 225 ? -0.619 23.328 -9.875 1 98.75 225 ARG B O 1
ATOM 4067 N N . ILE B 1 226 ? 1.274 23.234 -8.703 1 98.75 226 ILE B N 1
ATOM 4068 C CA . ILE B 1 226 ? 0.71 24 -7.594 1 98.75 226 ILE B CA 1
ATOM 4069 C C . ILE B 1 226 ? 0.599 25.469 -7.98 1 98.75 226 ILE B C 1
ATOM 4071 O O . ILE B 1 226 ? 1.612 26.141 -8.172 1 98.75 226 ILE B O 1
ATOM 4075 N N . THR B 1 227 ? -0.665 25.953 -7.934 1 98 227 THR B N 1
ATOM 4076 C CA . THR B 1 227 ? -0.866 27.312 -8.461 1 98 227 THR B CA 1
ATOM 4077 C C . THR B 1 227 ? -1.16 28.297 -7.336 1 98 227 THR B C 1
ATOM 4079 O O . THR B 1 227 ? -1.126 29.5 -7.543 1 98 227 THR B O 1
ATOM 4082 N N . CYS B 1 228 ? -1.456 27.828 -6.203 1 98.25 228 CYS B N 1
ATOM 4083 C CA . CYS B 1 228 ? -1.775 28.719 -5.09 1 98.25 228 CYS B CA 1
ATOM 4084 C C . CYS B 1 228 ? -0.511 29.344 -4.508 1 98.25 228 CYS B C 1
ATOM 4086 O O . CYS B 1 228 ? 0.584 28.797 -4.68 1 98.25 228 CYS B O 1
ATOM 4088 N N . PRO B 1 229 ? -0.659 30.547 -3.832 1 98.38 229 PRO B N 1
ATOM 4089 C CA . PRO B 1 229 ? 0.481 31.031 -3.055 1 98.38 229 PRO B CA 1
ATOM 4090 C C . PRO B 1 229 ? 1.011 30 -2.064 1 98.38 229 PRO B C 1
ATOM 4092 O O . PRO B 1 229 ? 0.227 29.359 -1.358 1 98.38 229 PRO B O 1
ATOM 4095 N N . THR B 1 230 ? 2.35 29.781 -2.1 1 98.5 230 THR B N 1
ATOM 4096 C CA . THR B 1 230 ? 2.984 28.75 -1.289 1 98.5 230 THR B CA 1
ATOM 4097 C C . THR B 1 230 ? 4.125 29.344 -0.461 1 98.5 230 THR B C 1
ATOM 4099 O O . THR B 1 230 ? 4.953 30.094 -0.98 1 98.5 230 THR B O 1
ATOM 4102 N N . LEU B 1 231 ? 4.074 29.109 0.8 1 98.12 231 LEU B N 1
ATOM 4103 C CA . LEU B 1 231 ? 5.168 29.453 1.7 1 98.12 231 LEU B CA 1
ATOM 4104 C C . LEU B 1 231 ? 5.945 28.219 2.121 1 98.12 231 LEU B C 1
ATOM 4106 O O . LEU B 1 231 ? 5.375 27.297 2.709 1 98.12 231 LEU B O 1
ATOM 4110 N N . LEU B 1 232 ? 7.203 28.141 1.779 1 96.5 232 LEU B N 1
ATOM 4111 C CA . LEU B 1 232 ? 8.109 27.078 2.215 1 96.5 232 LEU B CA 1
ATOM 4112 C C . LEU B 1 232 ? 8.969 27.547 3.389 1 96.5 232 LEU B C 1
ATOM 4114 O O . LEU B 1 232 ? 9.773 28.469 3.244 1 96.5 232 LEU B O 1
ATOM 4118 N N . LEU B 1 233 ? 8.711 26.953 4.531 1 95.81 233 LEU B N 1
ATOM 4119 C CA . LEU B 1 233 ? 9.516 27.266 5.707 1 95.81 233 LEU B CA 1
ATOM 4120 C C . LEU B 1 233 ? 10.539 26.156 5.973 1 95.81 233 LEU B C 1
ATOM 4122 O O . LEU B 1 233 ? 10.164 25 6.191 1 95.81 233 LEU B O 1
ATOM 4126 N N . PHE B 1 234 ? 11.758 26.531 5.996 1 94.19 234 PHE B N 1
ATOM 4127 C CA . PHE B 1 234 ? 12.844 25.609 6.285 1 94.19 234 PHE B CA 1
ATOM 4128 C C . PHE B 1 234 ? 13.414 25.859 7.676 1 94.19 234 PHE B C 1
ATOM 4130 O O . PHE B 1 234 ? 13.273 26.953 8.219 1 94.19 234 PHE B O 1
ATOM 4137 N N . ALA B 1 235 ? 13.961 24.812 8.227 1 93.5 235 ALA B N 1
ATOM 4138 C CA . ALA B 1 235 ? 14.656 24.922 9.508 1 93.5 235 ALA B CA 1
ATOM 4139 C C . ALA B 1 235 ? 16.141 25.141 9.305 1 93.5 235 ALA B C 1
ATOM 4141 O O . ALA B 1 235 ? 16.797 24.422 8.547 1 93.5 235 ALA B O 1
ATOM 4142 N N . GLY B 1 236 ? 16.688 26.109 9.969 1 91.12 236 GLY B N 1
ATOM 4143 C CA . GLY B 1 236 ? 18.094 26.438 9.812 1 91.12 236 GLY B CA 1
ATOM 4144 C C . GLY B 1 236 ? 19.016 25.344 10.305 1 91.12 236 GLY B C 1
ATOM 4145 O O . GLY B 1 236 ? 20.188 25.297 9.914 1 91.12 236 GLY B O 1
ATOM 4146 N N . GLU B 1 237 ? 18.562 24.453 11.156 1 90.44 237 GLU B N 1
ATOM 4147 C CA . GLU B 1 237 ? 19.359 23.391 11.742 1 90.44 237 GLU B CA 1
ATOM 4148 C C . GLU B 1 237 ? 18.672 22.031 11.586 1 90.44 237 GLU B C 1
ATOM 4150 O O . GLU B 1 237 ? 18.703 21.203 12.5 1 90.44 237 GLU B O 1
ATOM 4155 N N . SER B 1 238 ? 18 21.922 10.438 1 87.62 238 SER B N 1
ATOM 4156 C CA . SER B 1 238 ? 17.344 20.656 10.148 1 87.62 238 SER B CA 1
ATOM 4157 C C . SER B 1 238 ? 18.344 19.562 9.812 1 87.62 238 SER B C 1
ATOM 4159 O O . SER B 1 238 ? 19.406 19.844 9.25 1 87.62 238 SER B O 1
ATOM 4161 N N . PHE B 1 239 ? 17.953 18.391 10.172 1 79.94 239 PHE B N 1
ATOM 4162 C CA . PHE B 1 239 ? 18.781 17.281 9.711 1 79.94 239 PHE B CA 1
ATOM 4163 C C . PHE B 1 239 ? 18.5 16.969 8.242 1 79.94 239 PHE B C 1
ATOM 4165 O O . PHE B 1 239 ? 19.266 16.25 7.602 1 79.94 239 PHE B O 1
ATOM 4172 N N . LEU B 1 240 ? 17.328 17.391 7.715 1 76.94 240 LEU B N 1
ATOM 4173 C CA . LEU B 1 240 ? 17.031 17.234 6.297 1 76.94 240 LEU B CA 1
ATOM 4174 C C . LEU B 1 240 ? 17.859 18.188 5.449 1 76.94 240 LEU B C 1
ATOM 4176 O O . LEU B 1 240 ? 17.922 19.391 5.73 1 76.94 240 LEU B O 1
ATOM 4180 N N . SER B 1 241 ? 19.125 18.328 5.379 1 62.25 241 SER B N 1
ATOM 4181 C CA . SER B 1 241 ? 20.062 19.266 4.758 1 62.25 241 SER B CA 1
ATOM 4182 C C . SER B 1 241 ? 19.672 19.562 3.314 1 62.25 241 SER B C 1
ATOM 4184 O O . SER B 1 241 ? 18.906 18.797 2.701 1 62.25 241 SER B O 1
ATOM 4186 N N . ASP B 1 242 ? 19.781 20.812 2.742 1 61.41 242 ASP B N 1
ATOM 4187 C CA . ASP B 1 242 ? 20.125 21.281 1.4 1 61.41 242 ASP B CA 1
ATOM 4188 C C . ASP B 1 242 ? 18.891 21.75 0.641 1 61.41 242 ASP B C 1
ATOM 4190 O O . ASP B 1 242 ? 18.984 22.156 -0.518 1 61.41 242 ASP B O 1
ATOM 4194 N N . ALA B 1 243 ? 17.672 21.594 1.195 1 57.56 243 ALA B N 1
ATOM 4195 C CA . ALA B 1 243 ? 16.578 21.922 0.289 1 57.56 243 ALA B CA 1
ATOM 4196 C C . ALA B 1 243 ? 16.562 23.406 -0.039 1 57.56 243 ALA B C 1
ATOM 4198 O O . ALA B 1 243 ? 16.391 23.797 -1.196 1 57.56 243 ALA B O 1
ATOM 4199 N N . ALA B 1 244 ? 16.766 24.297 1.015 1 58.47 244 ALA B N 1
ATOM 4200 C CA . ALA B 1 244 ? 16.766 25.734 0.744 1 58.47 244 ALA B CA 1
ATOM 4201 C C . ALA B 1 244 ? 17.859 26.109 -0.243 1 58.47 244 ALA B C 1
ATOM 4203 O O . ALA B 1 244 ? 17.641 26.922 -1.143 1 58.47 244 ALA B O 1
ATOM 4204 N N . GLU B 1 245 ? 18.875 25.312 -0.063 1 61.5 245 GLU B N 1
ATOM 4205 C CA . GLU B 1 245 ? 20.016 25.688 -0.882 1 61.5 245 GLU B CA 1
ATOM 4206 C C . GLU B 1 245 ? 19.906 25.094 -2.285 1 61.5 245 GLU B C 1
ATOM 4208 O O . GLU B 1 245 ? 20.516 25.609 -3.23 1 61.5 245 GLU B O 1
ATOM 4213 N N . ALA B 1 246 ? 19.031 24.203 -2.402 1 66.25 246 ALA B N 1
ATOM 4214 C CA . ALA B 1 246 ? 19.047 23.438 -3.654 1 66.25 246 ALA B CA 1
ATOM 4215 C C . ALA B 1 246 ? 18.125 24.078 -4.688 1 66.25 246 ALA B C 1
ATOM 4217 O O . ALA B 1 246 ? 17.891 23.5 -5.754 1 66.25 246 ALA B O 1
ATOM 4218 N N . GLY B 1 247 ? 17.688 25.25 -4.41 1 80.69 247 GLY B N 1
ATOM 4219 C CA . GLY B 1 247 ? 16.844 25.906 -5.395 1 80.69 247 GLY B CA 1
ATOM 4220 C C . GLY B 1 247 ? 15.484 25.234 -5.547 1 80.69 247 GLY B C 1
ATOM 4221 O O . GLY B 1 247 ? 14.898 25.25 -6.629 1 80.69 247 GLY B O 1
ATOM 4222 N N . ILE B 1 248 ? 15.055 24.609 -4.48 1 88.19 248 ILE B N 1
ATOM 4223 C CA . ILE B 1 248 ? 13.82 23.828 -4.52 1 88.19 248 ILE B CA 1
ATOM 4224 C C . ILE B 1 248 ? 12.648 24.734 -4.867 1 88.19 248 ILE B C 1
ATOM 4226 O O . ILE B 1 248 ? 11.719 24.328 -5.562 1 88.19 248 ILE B O 1
ATOM 4230 N N . ALA B 1 249 ? 12.703 26.031 -4.457 1 91.19 249 ALA B N 1
ATOM 4231 C CA . ALA B 1 249 ? 11.617 26.984 -4.676 1 91.19 249 ALA B CA 1
ATOM 4232 C C . ALA B 1 249 ? 11.391 27.219 -6.164 1 91.19 249 ALA B C 1
ATOM 4234 O O . ALA B 1 249 ? 10.281 27.562 -6.582 1 91.19 249 ALA B O 1
ATOM 4235 N N . ASP B 1 250 ? 12.391 26.953 -6.973 1 92.31 250 ASP B N 1
ATOM 4236 C CA . ASP B 1 250 ? 12.312 27.188 -8.414 1 92.31 250 ASP B CA 1
ATOM 4237 C C . ASP B 1 250 ? 11.367 26.188 -9.078 1 92.31 250 ASP B C 1
ATOM 4239 O O . ASP B 1 250 ? 10.938 26.391 -10.219 1 92.31 250 ASP B O 1
ATOM 4243 N N . HIS B 1 251 ? 11.086 25.141 -8.398 1 94.62 251 HIS B N 1
ATOM 4244 C CA . HIS B 1 251 ? 10.195 24.125 -8.953 1 94.62 251 HIS B CA 1
ATOM 4245 C C . HIS B 1 251 ? 8.734 24.484 -8.727 1 94.62 251 HIS B C 1
ATOM 4247 O O . HIS B 1 251 ? 7.836 23.797 -9.211 1 94.62 251 HIS B O 1
ATOM 4253 N N . PHE B 1 252 ? 8.5 25.578 -7.969 1 96.62 252 PHE B N 1
ATOM 4254 C CA . PHE B 1 252 ? 7.152 26.047 -7.664 1 96.62 252 PHE B CA 1
ATOM 4255 C C . PHE B 1 252 ? 6.852 27.359 -8.398 1 96.62 252 PHE B C 1
ATOM 4257 O O . PHE B 1 252 ? 7.648 28.297 -8.367 1 96.62 252 PHE B O 1
ATOM 4264 N N . PRO B 1 253 ? 5.645 27.438 -9.008 1 97 253 PRO B N 1
ATOM 4265 C CA . PRO B 1 253 ? 5.293 28.656 -9.742 1 97 253 PRO B CA 1
ATOM 4266 C C . PRO B 1 253 ? 5.168 29.875 -8.828 1 97 253 PRO B C 1
ATOM 4268 O O . PRO B 1 253 ? 5.488 30.984 -9.242 1 97 253 PRO B O 1
ATOM 4271 N N . GLN B 1 254 ? 4.609 29.656 -7.609 1 96.06 254 GLN B N 1
ATOM 4272 C CA . GLN B 1 254 ? 4.336 30.75 -6.68 1 96.06 254 GLN B CA 1
ATOM 4273 C C . GLN B 1 254 ? 4.777 30.391 -5.266 1 96.06 254 GLN B C 1
ATOM 4275 O O . GLN B 1 254 ? 3.945 30.25 -4.367 1 96.06 254 GLN B O 1
ATOM 4280 N N . ALA B 1 255 ? 6.156 30.344 -5.066 1 95.81 255 ALA B N 1
ATOM 4281 C CA . ALA B 1 255 ? 6.625 29.969 -3.738 1 95.81 255 ALA B CA 1
ATOM 4282 C C . ALA B 1 255 ? 7.562 31.016 -3.16 1 95.81 255 ALA B C 1
ATOM 4284 O O . ALA B 1 255 ? 8.391 31.578 -3.879 1 95.81 255 ALA B O 1
ATOM 4285 N N . ARG B 1 256 ? 7.301 31.297 -1.936 1 94.31 256 ARG B N 1
ATOM 4286 C CA . ARG B 1 256 ? 8.242 32.031 -1.097 1 94.31 256 ARG B CA 1
ATOM 4287 C C . ARG B 1 256 ? 8.938 31.109 -0.111 1 94.31 256 ARG B C 1
ATOM 4289 O O . ARG B 1 256 ? 8.305 30.234 0.486 1 94.31 256 ARG B O 1
ATOM 4296 N N . ALA B 1 257 ? 10.266 31.297 -0.06 1 94.06 257 ALA B N 1
ATOM 4297 C CA . ALA B 1 257 ? 11.031 30.453 0.854 1 94.06 257 ALA B CA 1
ATOM 4298 C C . ALA B 1 257 ? 11.625 31.266 1.993 1 94.06 257 ALA B C 1
ATOM 4300 O O . ALA B 1 257 ? 12.109 32.375 1.776 1 94.06 257 ALA B O 1
ATOM 4301 N N . GLU B 1 258 ? 11.453 30.734 3.176 1 93.19 258 GLU B N 1
ATOM 4302 C CA . GLU B 1 258 ? 12.047 31.328 4.371 1 93.19 258 GLU B CA 1
ATOM 4303 C C . GLU B 1 258 ? 12.703 30.281 5.25 1 93.19 258 GLU B C 1
ATOM 4305 O O . GLU B 1 258 ? 12.234 29.141 5.312 1 93.19 258 GLU B O 1
ATOM 4310 N N . THR B 1 259 ? 13.781 30.688 5.895 1 93.5 259 THR B N 1
ATOM 4311 C CA . THR B 1 259 ? 14.461 29.797 6.836 1 93.5 259 THR B CA 1
ATOM 4312 C C . THR B 1 259 ? 14.336 30.312 8.266 1 93.5 259 THR B C 1
ATOM 4314 O O . THR B 1 259 ? 14.578 31.5 8.523 1 93.5 259 THR B O 1
ATOM 4317 N N . VAL B 1 260 ? 13.914 29.5 9.172 1 95.12 260 VAL B N 1
ATOM 4318 C CA . VAL B 1 260 ? 13.82 29.844 10.586 1 95.12 260 VAL B CA 1
ATOM 4319 C C . VAL B 1 260 ? 15.141 29.516 11.281 1 95.12 260 VAL B C 1
ATOM 4321 O O . VAL B 1 260 ? 15.43 28.344 11.547 1 95.12 260 VAL B O 1
ATOM 4324 N N . ALA B 1 261 ? 15.852 30.547 11.625 1 93.25 261 ALA B N 1
ATOM 4325 C CA . ALA B 1 261 ? 17.141 30.375 12.281 1 93.25 261 ALA B CA 1
ATOM 4326 C C . ALA B 1 261 ? 16.969 29.797 13.688 1 93.25 261 ALA B C 1
ATOM 4328 O O . ALA B 1 261 ? 16.047 30.172 14.406 1 93.25 261 ALA B O 1
ATOM 4329 N N . GLY B 1 262 ? 17.875 28.953 14.102 1 92 262 GLY B N 1
ATOM 4330 C CA . GLY B 1 262 ? 17.891 28.406 15.453 1 92 262 GLY B CA 1
ATOM 4331 C C . GLY B 1 262 ? 16.844 27.344 15.688 1 92 262 GLY B C 1
ATOM 4332 O O . GLY B 1 262 ? 16.531 27.016 16.844 1 92 262 GLY B O 1
ATOM 4333 N N . ALA B 1 263 ? 16.234 26.891 14.641 1 94.31 263 ALA B N 1
ATOM 4334 C CA . ALA B 1 263 ? 15.234 25.844 14.766 1 94.31 263 ALA B CA 1
ATOM 4335 C C . ALA B 1 263 ? 15.688 24.562 14.047 1 94.31 263 ALA B C 1
ATOM 4337 O O . ALA B 1 263 ? 16.297 24.625 12.977 1 94.31 263 ALA B O 1
ATOM 4338 N N . GLY B 1 264 ? 15.406 23.422 14.664 1 93.94 264 GLY B N 1
ATOM 4339 C CA . GLY B 1 264 ? 15.586 22.141 14 1 93.94 264 GLY B CA 1
ATOM 4340 C C . GLY B 1 264 ? 14.359 21.703 13.211 1 93.94 264 GLY B C 1
ATOM 4341 O O . GLY B 1 264 ? 13.531 22.547 12.844 1 93.94 264 GLY B O 1
ATOM 4342 N N . HIS B 1 265 ? 14.281 20.422 12.867 1 94.44 265 HIS B N 1
ATOM 4343 C CA . HIS B 1 265 ? 13.273 19.844 11.992 1 94.44 265 HIS B CA 1
ATOM 4344 C C . HIS B 1 265 ? 11.859 20.172 12.477 1 94.44 265 HIS B C 1
ATOM 4346 O O . HIS B 1 265 ? 10.938 20.297 11.672 1 94.44 265 HIS B O 1
ATOM 4352 N N . TRP B 1 266 ? 11.719 20.344 13.773 1 96.5 266 TRP B N 1
ATOM 4353 C CA . TRP B 1 266 ? 10.43 20.688 14.367 1 96.5 266 TRP B CA 1
ATOM 4354 C C . TRP B 1 266 ? 10.344 22.188 14.672 1 96.5 266 TRP B C 1
ATOM 4356 O O . TRP B 1 266 ? 10.148 22.578 15.82 1 96.5 266 TRP B O 1
ATOM 4366 N N . LEU B 1 267 ? 10.359 22.906 13.648 1 95.56 267 LEU B N 1
ATOM 4367 C CA . LEU B 1 267 ? 10.531 24.359 13.781 1 95.56 267 LEU B CA 1
ATOM 4368 C C . LEU B 1 267 ? 9.336 24.984 14.492 1 95.56 267 LEU B C 1
ATOM 4370 O O . LEU B 1 267 ? 9.484 25.953 15.234 1 95.56 267 LEU B O 1
ATOM 4374 N N . GLN B 1 268 ? 8.094 24.422 14.383 1 96.69 268 GLN B N 1
ATOM 4375 C CA . GLN B 1 268 ? 6.914 24.953 15.047 1 96.69 268 GLN B CA 1
ATOM 4376 C C . GLN B 1 268 ? 6.984 24.734 16.562 1 96.69 268 GLN B C 1
ATOM 4378 O O . 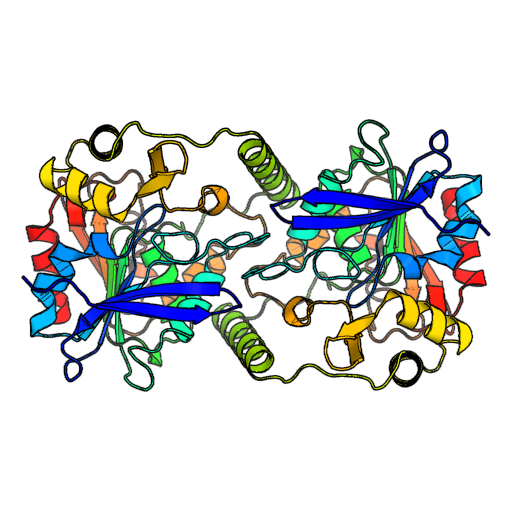GLN B 1 268 ? 6.254 25.375 17.312 1 96.69 268 GLN B O 1
ATOM 4383 N N . HIS B 1 269 ? 7.82 23.766 16.984 1 97 269 HIS B N 1
ATOM 4384 C CA . HIS B 1 269 ? 8.016 23.516 18.406 1 97 269 HIS B CA 1
ATOM 4385 C C . HIS B 1 269 ? 9.227 24.281 18.938 1 97 269 HIS B C 1
ATOM 4387 O O . HIS B 1 269 ? 9.211 24.781 20.062 1 97 269 HIS B O 1
ATOM 4393 N N . ASP B 1 270 ? 10.242 24.438 18.109 1 96.25 270 ASP B N 1
ATOM 4394 C CA . ASP B 1 270 ? 11.492 25.062 18.5 1 96.25 270 ASP B CA 1
ATOM 4395 C C . ASP B 1 270 ? 11.344 26.578 18.578 1 96.25 270 ASP B C 1
ATOM 4397 O O . ASP B 1 270 ? 11.922 27.234 19.453 1 96.25 270 ASP B O 1
ATOM 4401 N N . ARG B 1 271 ? 10.609 27.125 17.609 1 96.06 271 ARG B N 1
ATOM 4402 C CA . ARG B 1 271 ? 10.383 28.562 17.516 1 96.06 271 ARG B CA 1
ATOM 4403 C C . ARG B 1 271 ? 8.914 28.859 17.25 1 96.06 271 ARG B C 1
ATOM 4405 O O . ARG B 1 271 ? 8.562 29.438 16.219 1 96.06 271 ARG B O 1
ATOM 4412 N N . PRO B 1 272 ? 8.07 28.484 18.297 1 96.19 272 PRO B N 1
ATOM 4413 C CA . PRO B 1 272 ? 6.629 28.531 18.062 1 96.19 272 PRO B CA 1
ATOM 4414 C C . PRO B 1 272 ? 6.133 29.922 17.703 1 96.19 272 PRO B C 1
ATOM 4416 O O . PRO B 1 272 ? 5.316 30.078 16.781 1 96.19 272 PRO B O 1
ATOM 4419 N N . ASP B 1 273 ? 6.625 30.984 18.328 1 95.75 273 ASP B N 1
ATOM 4420 C CA . ASP B 1 273 ? 6.133 32.344 18.094 1 95.75 273 ASP B CA 1
ATOM 4421 C C . ASP B 1 273 ? 6.582 32.875 16.719 1 95.75 273 ASP B C 1
ATOM 4423 O O . ASP B 1 273 ? 5.812 33.5 16.016 1 95.75 273 ASP B O 1
ATOM 4427 N N . GLU B 1 274 ? 7.801 32.562 16.391 1 97.31 274 GLU B N 1
ATOM 4428 C CA . GLU B 1 274 ? 8.312 33 15.094 1 97.31 274 GLU B CA 1
ATOM 4429 C C . GLU B 1 274 ? 7.582 32.281 13.953 1 97.31 274 GLU B C 1
ATOM 4431 O O . GLU B 1 274 ? 7.176 32.938 12.984 1 97.31 274 GLU B O 1
ATOM 4436 N N . VAL B 1 275 ? 7.438 31.031 14.062 1 98.19 275 VAL B N 1
ATOM 4437 C CA . VAL B 1 275 ? 6.75 30.25 13.039 1 98.19 275 VAL B CA 1
ATOM 4438 C C . VAL B 1 275 ? 5.301 30.734 12.914 1 98.19 275 VAL B C 1
ATOM 4440 O O . VAL B 1 275 ? 4.797 30.922 11.805 1 98.19 275 VAL B O 1
ATOM 4443 N N . LEU B 1 276 ? 4.637 30.938 14.078 1 97.62 276 LEU B N 1
ATOM 4444 C CA . LEU B 1 276 ? 3.271 31.453 14.055 1 97.62 276 LEU B CA 1
ATOM 4445 C C . LEU B 1 276 ? 3.211 32.812 13.344 1 97.62 276 LEU B C 1
ATOM 4447 O O . LEU B 1 276 ? 2.318 33.031 12.531 1 97.62 276 LEU B O 1
ATOM 4451 N N . ARG B 1 277 ? 4.109 33.656 13.641 1 97.56 277 ARG B N 1
ATOM 4452 C CA . ARG B 1 277 ? 4.137 34.969 13.016 1 97.56 277 ARG B CA 1
ATOM 4453 C C . ARG B 1 277 ? 4.27 34.844 11.5 1 97.56 277 ARG B C 1
ATOM 4455 O O . ARG B 1 277 ? 3.531 35.5 10.758 1 97.56 277 ARG B O 1
ATOM 4462 N N . LEU B 1 278 ? 5.191 34.031 11.008 1 97.94 278 LEU B N 1
ATOM 4463 C CA . LEU B 1 278 ? 5.422 33.844 9.578 1 97.94 278 LEU B CA 1
ATOM 4464 C C . LEU B 1 278 ? 4.176 33.312 8.898 1 97.94 278 LEU B C 1
ATOM 4466 O O . LEU B 1 278 ? 3.803 33.781 7.816 1 97.94 278 LEU B O 1
ATOM 4470 N N . ILE B 1 279 ? 3.539 32.344 9.547 1 98.56 279 ILE B N 1
ATOM 4471 C CA . ILE B 1 279 ? 2.346 31.734 8.977 1 98.56 279 ILE B CA 1
ATOM 4472 C C . ILE B 1 279 ? 1.198 32.75 8.961 1 98.56 279 ILE B C 1
ATOM 4474 O O . ILE B 1 279 ? 0.508 32.875 7.949 1 98.56 279 ILE B O 1
ATOM 4478 N N . ARG B 1 280 ? 0.968 33.438 10.047 1 97.19 280 ARG B N 1
ATOM 4479 C CA . ARG B 1 280 ? -0.118 34.406 10.156 1 97.19 280 ARG B CA 1
ATOM 4480 C C . ARG B 1 280 ? 0.034 35.531 9.117 1 97.19 280 ARG B C 1
ATOM 4482 O O . ARG B 1 280 ? -0.935 35.906 8.453 1 97.19 280 ARG B O 1
ATOM 4489 N N . ASP B 1 281 ? 1.259 36.031 9.008 1 97 281 ASP B N 1
ATOM 4490 C CA . ASP B 1 281 ? 1.534 37.094 8.039 1 97 281 ASP B CA 1
ATOM 4491 C C . ASP B 1 281 ? 1.221 36.625 6.617 1 97 281 ASP B C 1
ATOM 4493 O O . ASP B 1 281 ? 0.74 37.406 5.793 1 97 281 ASP B O 1
ATOM 4497 N N . PHE B 1 282 ? 1.466 35.469 6.324 1 98.19 282 PHE B N 1
ATOM 4498 C CA . PHE B 1 282 ? 1.257 34.906 4.996 1 98.19 282 PHE B CA 1
ATOM 4499 C C . PHE B 1 282 ? -0.224 34.625 4.742 1 98.19 282 PHE B C 1
ATOM 4501 O O . PHE B 1 282 ? -0.721 34.875 3.639 1 98.19 282 PHE B O 1
ATOM 4508 N N . LEU B 1 283 ? -0.96 34.062 5.785 1 97.25 283 LEU B N 1
ATOM 4509 C CA . LEU B 1 283 ? -2.334 33.625 5.598 1 97.25 283 LEU B CA 1
ATOM 4510 C C . LEU B 1 283 ? -3.307 34.781 5.684 1 97.25 283 LEU B C 1
ATOM 4512 O O . LEU B 1 283 ? -4.387 34.75 5.09 1 97.25 283 LEU B O 1
ATOM 4516 N N . LEU B 1 284 ? -3.057 35.812 6.504 1 90.44 284 LEU B N 1
ATOM 4517 C CA . LEU B 1 284 ? -4.027 36.875 6.797 1 90.44 284 LEU B CA 1
ATOM 4518 C C . LEU B 1 284 ? -3.678 38.156 6.055 1 90.44 284 LEU B C 1
ATOM 4520 O O . LEU B 1 284 ? -4.438 39.125 6.094 1 90.44 284 LEU B O 1
ATOM 4524 N N . VAL B 1 285 ? -2.588 38.281 5.293 1 78.12 285 VAL B N 1
ATOM 4525 C CA . VAL B 1 285 ? -2.283 39.5 4.574 1 78.12 285 VAL B CA 1
ATOM 4526 C C . VAL B 1 285 ? -2.658 39.344 3.102 1 78.12 285 VAL B C 1
ATOM 4528 O O . VAL B 1 285 ? -2.473 38.281 2.518 1 78.12 285 VAL B O 1
#

Foldseek 3Di:
DDWFDWDWDDDPRKIWIKGWNDPLVAAAEEEEEAPLAAFCLCVLLCVVCVVRHGYMYIGFAQFFPIDHDDPDQQFLVSSLRVVVRDPSCVPRFQHAYEYAASRLLSVLLNCLVCVRNHAEYEYQLHPLADLPDDQPDLVVLQVQLVVVVVVVVPDDADWAQDLLRQLVVVCVVPVLFDSVSSSVRSVRQWDADPVRIIGGRGDPSNVRDHSPHDHSVNSLSSQQRNDHAYEYEYEPAEPSPDCVPVCVCVSHPHYDYDYDYPAYSPRCRNPVVVVSVVVCVVPVD/DDWFDWDWFDDPRKIWIKGWNDPLVAAAEEEEEAPLAAFCLCVLLCVVCVVRHGYMYIGFAQFFPIDHDDPDQQFLVSSLRVVVRDPSCVVRFQHAYEYAASRLLSQLLNCLVCVRNHAEYEYQLHPLADLPDDQPDLVVLQVQLVVVVVVVVPDDADWAQDLLRQLVVVCVVPVLFDSVSSSVRSVRQWDADPVRIIGGRGDPSNVRDHSPHDHSVNSLSSQQRNDHAYEYEYEPAEPSPCCVPVCVCVSHPHYDYDYDYPAYSPRCRNPVVVVSVVVCVVPVD